Protein AF-A0A2A2LZ60-F1 (afdb_monomer_lite)

Foldseek 3Di:
DDAPPQDQDPPDDPDDDPVSVVVSVVVVCPPPPDDPPDDQQADDPDDDDDPDDDDDQADEAEPAFQPADDDPADQVAEQAAEDELSPDDALLVQQPFEEEEEDPDPSSVVSLQRVVVSVHQYEYEDCCQDDPPDDPSYHYDNFAFDHAHHAGTATPVRDDDGNGRYYYYPPGGAGDDNRYDVVQWNQDDRRLDIPPFQVQFAHLVSRQHYTYARHDPDPPHPVRRVVSVVVNCCRNVVVDDDDPSVVSNVRVVVVVVVPDDLQPFVLCVVQPPCLVVDDLVVNLLSGFHDPDPPDDDSDFDDPPAQADDDPDPVCPVPDGVVRDDRVQSGVFRSVCSVQVFPTWDADPFLVRLLVVVCVVFAAAPAEEEEEDDAFLVSLVCCLVPSVVRNYHYHYFYCVVCQVCRLVVLLVPDDQRHAEYEYECQHPPLRRGHLLVSNVVSVQVVLNRHQEYEYAAADGIWGFDDDQPVDPDDPDDDDDVDGRYTYRYHHQFPDQDADDDDDPPDPQWPDKAFLCDPPHSCVVSCVSRDPGGTQKIKTFRQALVSLVCQQVQFDQEHDDDGADELGKYKYQCCVPRPHDVVVVSVNPYDHGRRMMMIHDHRDDSVVVNVRRD

Structure (mmCIF, N/CA/C/O backbone):
data_AF-A0A2A2LZ60-F1
#
_entry.id   AF-A0A2A2LZ60-F1
#
loop_
_atom_site.group_PDB
_atom_site.id
_atom_site.type_symbol
_atom_site.label_atom_id
_atom_site.label_alt_id
_atom_site.label_comp_id
_atom_site.label_asym_id
_atom_site.label_entity_id
_atom_site.label_seq_id
_atom_site.pdbx_PDB_ins_code
_atom_site.Cartn_x
_atom_site.Cartn_y
_atom_site.Cartn_z
_atom_site.occupancy
_atom_site.B_iso_or_equiv
_atom_site.auth_seq_id
_atom_site.auth_comp_id
_atom_site.auth_asym_id
_atom_site.auth_atom_id
_atom_site.pdbx_PDB_model_num
ATOM 1 N N . MET A 1 1 ? -31.645 -19.317 20.582 1.00 74.25 1 MET A N 1
ATOM 2 C CA . MET A 1 1 ? -30.526 -19.902 21.351 1.00 74.25 1 MET A CA 1
ATOM 3 C C . MET A 1 1 ? -30.961 -21.248 21.930 1.00 74.25 1 MET A C 1
ATOM 5 O O . MET A 1 1 ? -31.246 -21.307 23.108 1.00 74.25 1 MET A O 1
ATOM 9 N N . MET A 1 2 ? -31.080 -22.318 21.141 1.00 81.50 2 MET A N 1
ATOM 10 C CA . MET A 1 2 ? -31.504 -23.638 21.653 1.00 81.50 2 MET A CA 1
ATOM 11 C C . MET A 1 2 ? -30.670 -24.750 21.013 1.00 81.50 2 MET A C 1
ATOM 13 O O . MET A 1 2 ? -30.145 -24.542 19.918 1.00 81.50 2 MET A O 1
ATOM 17 N N . PHE A 1 3 ? -30.536 -25.886 21.696 1.00 82.81 3 PHE A N 1
ATOM 18 C CA . PHE A 1 3 ? -29.936 -27.102 21.142 1.00 82.81 3 PHE A CA 1
ATOM 19 C C . PHE A 1 3 ? -30.920 -27.806 20.204 1.00 82.81 3 PHE A C 1
ATOM 21 O O . PHE A 1 3 ? -32.120 -27.833 20.483 1.00 82.81 3 PHE A O 1
ATOM 28 N N . GLU A 1 4 ? -30.418 -28.395 19.114 1.00 82.38 4 GLU A N 1
ATOM 29 C CA . GLU A 1 4 ? -31.244 -28.982 18.041 1.00 82.38 4 GLU A CA 1
ATOM 30 C C . GLU A 1 4 ? -32.260 -30.009 18.574 1.00 82.38 4 GLU A C 1
ATOM 32 O O . GLU A 1 4 ? -33.426 -30.004 18.189 1.00 82.38 4 GLU A O 1
ATOM 37 N N . ASN A 1 5 ? -31.829 -30.840 19.525 1.00 86.00 5 ASN A N 1
ATOM 38 C CA . ASN A 1 5 ? -32.631 -31.927 20.094 1.00 86.00 5 ASN A CA 1
ATOM 39 C C . ASN A 1 5 ? -33.280 -31.581 21.444 1.00 86.00 5 ASN A C 1
ATOM 41 O O . ASN A 1 5 ? -33.790 -32.466 22.130 1.00 86.00 5 ASN A O 1
ATOM 45 N N . PHE A 1 6 ? -33.230 -30.315 21.858 1.00 88.81 6 PHE A N 1
ATOM 46 C CA . PHE A 1 6 ? -33.794 -29.863 23.126 1.00 88.81 6 PHE A CA 1
ATOM 47 C C . PHE A 1 6 ? -34.340 -28.438 22.955 1.00 88.81 6 PHE A C 1
ATOM 49 O O . PHE A 1 6 ? -33.701 -27.486 23.394 1.00 88.81 6 PHE A O 1
ATOM 56 N N . PRO A 1 7 ? -35.465 -28.238 22.248 1.00 88.38 7 PRO A N 1
ATOM 57 C CA . PRO A 1 7 ? -36.020 -26.905 22.027 1.00 88.38 7 PRO A CA 1
ATOM 58 C C . PRO A 1 7 ? -36.581 -26.300 23.322 1.00 88.38 7 PRO A C 1
ATOM 60 O O . PRO A 1 7 ? -36.824 -27.003 24.307 1.00 88.38 7 PRO A O 1
ATOM 63 N N . TYR A 1 8 ? -36.801 -24.984 23.326 1.00 86.88 8 TYR A N 1
ATOM 64 C CA . TYR A 1 8 ? -37.594 -24.366 24.389 1.00 86.88 8 TYR A CA 1
ATOM 65 C C . TYR A 1 8 ? -39.055 -24.834 24.322 1.00 86.88 8 TYR A C 1
ATOM 67 O O . TYR A 1 8 ? -39.530 -25.178 23.240 1.00 86.88 8 TYR A O 1
ATOM 75 N N . PRO A 1 9 ? -39.778 -24.820 25.453 1.00 83.62 9 PRO A N 1
ATOM 76 C CA . PRO A 1 9 ? -41.228 -24.985 25.458 1.00 83.62 9 PRO A CA 1
ATOM 77 C C . PRO A 1 9 ? -41.942 -23.939 24.580 1.00 83.62 9 PRO A C 1
ATOM 79 O O . PRO A 1 9 ? -41.562 -22.768 24.586 1.00 83.62 9 PRO A O 1
ATOM 82 N N . ASP A 1 10 ? -42.993 -24.356 23.866 1.00 83.94 10 ASP A N 1
ATOM 83 C CA . ASP A 1 10 ? -43.745 -23.509 22.919 1.00 83.94 10 ASP A CA 1
ATOM 84 C C . ASP A 1 10 ? -44.514 -22.351 23.586 1.00 83.94 10 ASP A C 1
ATOM 86 O O . ASP A 1 10 ? -44.936 -21.412 22.914 1.00 83.94 10 ASP A O 1
ATOM 90 N N . ASP A 1 11 ? -44.719 -22.403 24.904 1.00 84.69 11 ASP A N 1
ATOM 91 C CA . ASP A 1 11 ? -45.419 -21.379 25.690 1.00 84.69 11 ASP A CA 1
ATOM 92 C C . ASP A 1 11 ? -44.526 -20.189 26.078 1.00 84.69 11 ASP A C 1
ATOM 94 O O . ASP A 1 11 ? -44.989 -19.242 26.720 1.00 84.69 11 ASP A O 1
ATOM 98 N N . LYS A 1 12 ? -43.245 -20.217 25.696 1.00 78.62 12 LYS A N 1
ATOM 99 C CA . LYS A 1 12 ? -42.281 -19.166 26.017 1.00 78.62 12 LYS A CA 1
ATOM 100 C C . LYS A 1 12 ? -42.267 -18.035 24.979 1.00 78.62 12 LYS A C 1
ATOM 102 O O . LYS A 1 12 ? -42.443 -18.279 23.786 1.00 78.62 12 LYS A O 1
ATOM 107 N N . PRO A 1 13 ? -42.038 -16.779 25.407 1.00 77.62 13 PRO A N 1
ATOM 108 C CA . PRO A 1 13 ? -41.948 -15.645 24.492 1.00 77.62 13 PRO A CA 1
ATOM 109 C C . PRO A 1 13 ? -40.708 -15.737 23.591 1.00 77.62 13 PRO A C 1
ATOM 111 O O . PRO A 1 13 ? -39.701 -16.348 23.945 1.00 77.62 13 PRO A O 1
ATOM 114 N N . SER A 1 14 ? -40.742 -15.047 22.446 1.00 69.19 14 SER A N 1
ATOM 115 C CA . SER A 1 14 ? -39.603 -14.980 21.512 1.00 69.19 14 SER A CA 1
ATOM 116 C C . SER A 1 14 ? -38.334 -14.372 22.127 1.00 69.19 14 SER A C 1
ATOM 118 O O . SER A 1 14 ? -37.236 -14.640 21.640 1.00 69.19 14 SER A O 1
ATOM 120 N N . PHE A 1 15 ? -38.474 -13.554 23.175 1.00 70.94 15 PHE A N 1
ATOM 121 C CA . PHE A 1 15 ? -37.371 -12.990 23.949 1.00 70.94 15 PHE A CA 1
ATOM 122 C C . PHE A 1 15 ? -37.432 -13.537 25.375 1.00 70.94 15 PHE A C 1
ATOM 124 O O . PHE A 1 15 ? -38.367 -13.238 26.115 1.00 70.94 15 PHE A O 1
ATOM 131 N N . LEU A 1 16 ? -36.459 -14.372 25.730 1.00 76.50 16 LEU A N 1
ATOM 132 C CA . LEU A 1 16 ? -36.402 -15.054 27.020 1.00 76.50 16 LEU A CA 1
ATOM 133 C C . LEU A 1 16 ? -35.659 -14.202 28.041 1.00 76.50 16 LEU A C 1
ATOM 135 O O . LEU A 1 16 ? -34.641 -13.588 27.713 1.00 76.50 16 LEU A O 1
ATOM 139 N N . ASP A 1 17 ? -36.120 -14.221 29.287 1.00 74.38 17 ASP A N 1
ATOM 140 C CA . ASP A 1 17 ? -35.333 -13.676 30.385 1.00 74.38 17 ASP A CA 1
ATOM 141 C C . ASP A 1 17 ? -34.188 -14.630 30.789 1.00 74.38 17 ASP A C 1
ATOM 143 O O . ASP A 1 17 ? -34.110 -15.795 30.382 1.00 74.38 17 ASP A O 1
ATOM 147 N N . SER A 1 18 ? -33.246 -14.124 31.586 1.00 75.25 18 SER A N 1
ATOM 148 C CA . SER A 1 18 ? -32.078 -14.895 32.028 1.00 75.25 18 SER A CA 1
ATOM 149 C C . SER A 1 18 ? -32.441 -16.092 32.915 1.00 75.25 18 SER A C 1
ATOM 151 O O . SER A 1 18 ? -31.691 -17.072 32.950 1.00 75.25 18 SER A O 1
ATOM 153 N N . GLN A 1 19 ? -33.583 -16.043 33.607 1.00 79.44 19 GLN A N 1
ATOM 154 C CA . GLN A 1 19 ? -34.060 -17.111 34.478 1.00 79.44 19 GLN A CA 1
ATOM 155 C C . GLN A 1 19 ? -34.605 -18.281 33.649 1.00 79.44 19 GLN A C 1
ATOM 157 O O . GLN A 1 19 ? -34.254 -19.431 33.910 1.00 79.44 19 GLN A O 1
ATOM 162 N N . ASP A 1 20 ? -35.356 -17.989 32.591 1.00 84.94 20 ASP A N 1
ATOM 163 C CA . ASP A 1 20 ? -35.844 -18.968 31.623 1.00 84.94 20 ASP A CA 1
ATOM 164 C C . ASP A 1 20 ? -34.695 -19.694 30.916 1.00 84.94 20 ASP A C 1
ATOM 166 O O . ASP A 1 20 ? -34.723 -20.920 30.759 1.00 84.94 20 ASP A O 1
ATOM 170 N N . VAL A 1 21 ? -33.643 -18.961 30.534 1.00 85.94 21 VAL A N 1
ATOM 171 C CA . VAL A 1 21 ? -32.428 -19.559 29.960 1.00 85.94 21 VAL A CA 1
ATOM 172 C C . VAL A 1 21 ? -31.723 -20.458 30.981 1.00 85.94 21 VAL A C 1
ATOM 174 O O . VAL A 1 21 ? -31.316 -21.570 30.638 1.00 85.94 21 VAL A O 1
ATOM 177 N N . LEU A 1 22 ? -31.601 -20.021 32.239 1.00 85.62 22 LEU A N 1
ATOM 178 C CA . LEU A 1 22 ? -30.981 -20.812 33.304 1.00 85.62 22 LEU A CA 1
ATOM 179 C C . LEU A 1 22 ? -31.749 -22.110 33.577 1.00 85.62 22 LEU A C 1
ATOM 181 O O . LEU A 1 22 ? -31.139 -23.171 33.706 1.00 85.62 22 LEU A O 1
ATOM 185 N N . ASP A 1 23 ? -33.073 -22.046 33.667 1.00 88.31 23 ASP A N 1
ATOM 186 C CA . ASP A 1 23 ? -33.895 -23.217 33.966 1.00 88.31 23 ASP A CA 1
ATOM 187 C C . ASP A 1 23 ? -33.922 -24.206 32.797 1.00 88.31 23 ASP A C 1
ATOM 189 O O . ASP A 1 23 ? -33.887 -25.418 33.014 1.00 88.31 23 ASP A O 1
ATOM 193 N N . TYR A 1 24 ? -33.871 -23.710 31.560 1.00 90.81 24 TYR A N 1
ATOM 194 C CA . TYR A 1 24 ? -33.622 -24.536 30.381 1.00 90.81 24 TYR A CA 1
ATOM 195 C C . TYR A 1 24 ? -32.274 -25.268 30.454 1.00 90.81 24 TYR A C 1
ATOM 197 O O . TYR A 1 24 ? -32.230 -26.483 30.261 1.00 90.81 24 TYR A O 1
ATOM 205 N N . LEU A 1 25 ? -31.187 -24.567 30.798 1.00 88.94 25 LEU A N 1
ATOM 206 C CA . LEU A 1 25 ? -29.857 -25.176 30.921 1.00 88.94 25 LEU A CA 1
ATOM 207 C C . LEU A 1 25 ? -29.785 -26.196 32.063 1.00 88.94 25 LEU A C 1
ATOM 209 O O . LEU A 1 25 ? -29.143 -27.232 31.908 1.00 88.94 25 LEU A O 1
ATOM 213 N N . LYS A 1 26 ? -30.461 -25.945 33.192 1.00 88.94 26 LYS A N 1
ATOM 214 C CA . LYS A 1 26 ? -30.565 -26.915 34.296 1.00 88.94 26 LYS A CA 1
ATOM 215 C C . LYS A 1 26 ? -31.277 -28.192 33.864 1.00 88.94 26 LYS A C 1
ATOM 217 O O . LYS A 1 26 ? -30.796 -29.271 34.187 1.00 88.94 26 LYS A O 1
ATOM 222 N N . LYS A 1 27 ? -32.387 -28.071 33.127 1.00 90.81 27 LYS A N 1
ATOM 223 C CA . LYS A 1 27 ? -33.110 -29.228 32.577 1.00 90.81 27 LYS A CA 1
ATOM 224 C C . LYS A 1 27 ? -32.258 -29.988 31.564 1.00 90.81 27 LYS A C 1
ATOM 226 O O . LYS A 1 27 ? -32.192 -31.206 31.623 1.00 90.81 27 LYS A O 1
ATOM 231 N N . TYR A 1 28 ? -31.564 -29.278 30.674 1.00 88.62 28 TYR A N 1
ATOM 232 C CA . TYR A 1 28 ? -30.641 -29.896 29.719 1.00 88.62 28 TYR A CA 1
ATOM 233 C C . TYR A 1 28 ? -29.493 -30.648 30.419 1.00 88.62 28 TYR A C 1
ATOM 235 O O . TYR A 1 28 ? -29.063 -31.704 29.966 1.00 88.62 28 TYR A O 1
ATOM 243 N N . ALA A 1 29 ? -29.003 -30.110 31.536 1.00 89.44 29 ALA A N 1
ATOM 244 C CA . ALA A 1 29 ? -27.936 -30.698 32.338 1.00 89.44 29 ALA A CA 1
ATOM 245 C C . ALA A 1 29 ? -28.380 -31.876 33.226 1.00 89.44 29 ALA A C 1
ATOM 247 O O . ALA A 1 29 ? -27.529 -32.541 33.822 1.00 89.44 29 ALA A O 1
ATOM 248 N N . GLU A 1 30 ? -29.683 -32.131 33.355 1.00 90.56 30 GLU A N 1
ATOM 249 C CA . GLU A 1 30 ? -30.213 -33.141 34.264 1.00 90.56 30 GLU A CA 1
ATOM 250 C C . GLU A 1 30 ? -29.745 -34.551 33.868 1.00 90.56 30 GLU A C 1
ATOM 252 O O . GLU A 1 30 ? -29.852 -34.974 32.719 1.00 90.56 30 GLU A O 1
ATOM 257 N N . GLY A 1 31 ? -29.175 -35.286 34.827 1.00 86.12 31 GLY A N 1
ATOM 258 C CA . GLY A 1 31 ? -28.623 -36.626 34.595 1.00 86.12 31 GLY A CA 1
ATOM 259 C C . GLY A 1 31 ? -27.245 -36.659 33.921 1.00 86.12 31 GLY A C 1
ATOM 260 O O . GLY A 1 31 ? -26.648 -37.734 33.836 1.00 86.12 31 GLY A O 1
ATOM 261 N N . LEU A 1 32 ? -26.694 -35.515 33.498 1.00 87.25 32 LEU A N 1
ATOM 262 C CA . LEU A 1 32 ? -25.314 -35.442 33.020 1.00 87.25 32 LEU A CA 1
ATOM 263 C C . LEU A 1 32 ? -24.330 -35.456 34.206 1.00 87.25 32 LEU A C 1
ATOM 265 O O . LEU A 1 32 ? -24.613 -34.868 35.253 1.00 87.25 32 LEU A O 1
ATOM 269 N N . PRO A 1 33 ? -23.147 -36.085 34.070 1.00 88.50 33 PRO A N 1
ATOM 270 C CA . PRO A 1 33 ? -22.160 -36.203 35.146 1.00 88.50 33 PRO A CA 1
ATOM 271 C C . PRO A 1 33 ? -21.377 -34.892 35.367 1.00 88.50 33 PRO A C 1
ATOM 273 O O . PRO A 1 33 ? -20.153 -34.847 35.243 1.00 88.50 33 PRO A O 1
ATOM 276 N N . ILE A 1 34 ? -22.077 -33.801 35.684 1.00 85.50 34 ILE A N 1
ATOM 277 C CA . ILE A 1 34 ? -21.496 -32.470 35.883 1.00 85.50 34 ILE A CA 1
ATOM 278 C C . ILE A 1 34 ? -21.095 -32.287 37.348 1.00 85.50 34 ILE A C 1
ATOM 280 O O . ILE A 1 34 ? -21.900 -32.447 38.265 1.00 85.50 34 ILE A O 1
ATOM 284 N N . LYS A 1 35 ? -19.837 -31.898 37.578 1.00 83.56 35 LYS A N 1
ATOM 285 C CA . LYS A 1 35 ? -19.331 -31.530 38.905 1.00 83.56 35 LYS A CA 1
ATOM 286 C C . LYS A 1 35 ? -19.389 -30.014 39.094 1.00 83.56 35 LYS A C 1
ATOM 288 O O . LYS A 1 35 ? -18.540 -29.288 38.586 1.00 83.56 35 LYS A O 1
ATOM 293 N N . TYR A 1 36 ? -20.370 -29.536 39.854 1.00 83.88 36 TYR A N 1
ATOM 294 C CA . TYR A 1 36 ? -20.474 -28.125 40.248 1.00 83.88 36 TYR A CA 1
ATOM 295 C C . TYR A 1 36 ? -19.497 -27.774 41.381 1.00 83.88 36 TYR A C 1
ATOM 297 O O . TYR A 1 36 ? -19.031 -28.659 42.095 1.00 83.88 36 TYR A O 1
ATOM 305 N N . ASN A 1 37 ? -19.209 -26.482 41.578 1.00 85.06 37 ASN A N 1
ATOM 306 C CA . ASN A 1 37 ? -18.348 -25.963 42.658 1.00 85.06 37 ASN A CA 1
ATOM 307 C C . ASN A 1 37 ? -16.904 -26.509 42.662 1.00 85.06 37 ASN A C 1
ATOM 309 O O . ASN A 1 37 ? -16.284 -26.625 43.717 1.00 85.06 37 ASN A O 1
ATOM 313 N N . HIS A 1 38 ? -16.364 -26.846 41.489 1.00 82.88 38 HIS A N 1
ATOM 314 C CA . HIS A 1 38 ? -14.971 -27.262 41.320 1.00 82.88 38 HIS A CA 1
ATOM 315 C C . HIS A 1 38 ? -14.224 -26.233 40.468 1.00 82.88 38 HIS A C 1
ATOM 317 O O . HIS A 1 38 ? -14.562 -26.021 39.305 1.00 82.88 38 HIS A O 1
ATOM 323 N N . THR A 1 39 ? -13.196 -25.603 41.037 1.00 82.88 39 THR A N 1
ATOM 324 C CA . THR A 1 39 ? -12.365 -24.623 40.324 1.00 82.88 39 THR A CA 1
ATOM 325 C C . THR A 1 39 ? -11.154 -25.308 39.706 1.00 82.88 39 THR A C 1
ATOM 327 O O . THR A 1 39 ? -10.306 -25.845 40.420 1.00 82.88 39 THR A O 1
ATOM 330 N N . VAL A 1 40 ? -11.037 -25.243 38.379 1.00 83.56 40 VAL A N 1
ATOM 331 C CA . VAL A 1 40 ? -9.823 -25.661 37.670 1.00 83.56 40 VAL A CA 1
ATOM 332 C C . VAL A 1 40 ? -8.738 -24.613 37.912 1.00 83.56 40 VAL A C 1
ATOM 334 O O . VAL A 1 40 ? -8.882 -23.462 37.508 1.00 83.56 40 VAL A O 1
ATOM 337 N N . LYS A 1 41 ? -7.664 -25.001 38.608 1.00 82.69 41 LYS A N 1
ATOM 338 C CA . LYS A 1 41 ? -6.524 -24.110 38.889 1.00 82.69 41 LYS A CA 1
ATOM 339 C C . LYS A 1 41 ? -5.503 -24.094 37.759 1.00 82.69 41 LYS A C 1
ATOM 341 O O . LYS A 1 41 ? -4.942 -23.047 37.465 1.00 82.69 41 LYS A O 1
ATOM 346 N N . GLN A 1 42 ? -5.249 -25.256 37.166 1.00 80.31 42 GLN A N 1
ATOM 347 C CA . GLN A 1 42 ? -4.230 -25.427 36.143 1.00 80.31 42 GLN A CA 1
ATOM 348 C C . GLN A 1 42 ? -4.569 -26.636 35.270 1.00 80.31 42 GLN A C 1
ATOM 350 O O . GLN A 1 42 ? -5.039 -27.653 35.780 1.00 80.31 42 GLN A O 1
ATOM 355 N N . VAL A 1 43 ? -4.299 -26.523 33.975 1.00 79.69 43 VAL A N 1
ATOM 356 C CA . VAL A 1 43 ? -4.284 -27.629 33.016 1.00 79.69 43 VAL A CA 1
ATOM 357 C C . VAL A 1 43 ? -2.853 -27.756 32.498 1.00 79.69 43 VAL A C 1
ATOM 359 O O . VAL A 1 43 ? -2.271 -26.783 32.020 1.00 79.69 43 VAL A O 1
ATOM 362 N N . ILE A 1 44 ? -2.273 -28.945 32.646 1.00 73.88 44 ILE A N 1
ATOM 363 C CA . ILE A 1 44 ? -0.898 -29.274 32.252 1.00 73.88 44 ILE A CA 1
ATOM 364 C C . ILE A 1 44 ? -0.914 -30.468 31.300 1.00 73.88 44 ILE A C 1
ATOM 366 O O . ILE A 1 44 ? -1.835 -31.279 31.353 1.00 73.88 44 ILE A O 1
ATOM 370 N N . VAL A 1 45 ? 0.100 -30.563 30.438 1.00 67.88 45 VAL A N 1
ATOM 371 C CA . VAL A 1 45 ? 0.246 -31.651 29.451 1.00 67.88 45 VAL A CA 1
ATOM 372 C C . VAL A 1 45 ? 1.325 -32.670 29.874 1.00 67.88 45 VAL A C 1
ATOM 374 O O . VAL A 1 45 ? 1.695 -33.528 29.093 1.00 67.88 45 VAL A O 1
ATOM 377 N N . ASP A 1 46 ? 1.784 -32.625 31.131 1.00 62.78 46 ASP A N 1
ATOM 378 C CA . ASP A 1 46 ? 2.762 -33.565 31.704 1.00 62.78 46 ASP A CA 1
ATOM 379 C C . ASP A 1 46 ? 2.424 -33.928 33.162 1.00 62.78 46 ASP A C 1
ATOM 381 O O . ASP A 1 46 ? 1.831 -33.136 33.900 1.00 62.78 46 ASP A O 1
ATOM 385 N N . GLU A 1 47 ? 2.811 -35.133 33.588 1.00 54.16 47 GLU A N 1
ATOM 386 C CA . GLU A 1 47 ? 2.531 -35.687 34.918 1.00 54.16 47 GLU A CA 1
ATOM 387 C C . GLU A 1 47 ? 3.514 -35.188 35.986 1.00 54.16 47 GLU A C 1
ATOM 389 O O . GLU A 1 47 ? 4.521 -35.842 36.227 1.00 54.16 47 GLU A O 1
ATOM 394 N N . LEU A 1 48 ? 3.219 -34.106 36.720 1.00 50.38 48 LEU A N 1
ATOM 395 C CA . LEU A 1 48 ? 3.853 -33.891 38.033 1.00 50.38 48 LEU A CA 1
ATOM 396 C C . LEU A 1 48 ? 2.950 -33.173 39.059 1.00 50.38 48 LEU A C 1
ATOM 398 O O . LEU A 1 48 ? 2.506 -32.045 38.863 1.00 50.38 48 LEU A O 1
ATOM 402 N N . GLY A 1 49 ? 2.780 -33.825 40.219 1.00 51.16 49 GLY A N 1
ATOM 403 C CA . GLY A 1 49 ? 2.940 -33.210 41.547 1.00 51.16 49 GLY A CA 1
ATOM 404 C C . GLY A 1 49 ? 1.857 -32.296 42.135 1.00 51.16 49 GLY A C 1
ATOM 405 O O . GLY A 1 49 ? 2.205 -31.466 42.972 1.00 51.16 49 GLY A O 1
ATOM 406 N N . ILE A 1 50 ? 0.576 -32.412 41.768 1.00 56.25 50 ILE A N 1
ATOM 407 C CA . ILE A 1 50 ? -0.503 -31.575 42.341 1.00 56.25 50 ILE A CA 1
ATOM 408 C C . ILE A 1 50 ? -1.456 -32.419 43.209 1.00 56.25 50 ILE A C 1
ATOM 410 O O . ILE A 1 50 ? -1.754 -33.562 42.885 1.00 56.25 50 ILE A O 1
ATOM 414 N N . VAL A 1 51 ? -1.942 -31.833 44.314 1.00 57.03 51 VAL A N 1
ATOM 415 C CA . VAL A 1 51 ? -2.675 -32.466 45.443 1.00 57.03 51 VAL A CA 1
ATOM 416 C C . VAL A 1 51 ? -3.884 -33.332 45.031 1.00 57.03 51 VAL A C 1
ATOM 418 O O . VAL A 1 51 ? -4.251 -34.251 45.758 1.00 57.03 51 VAL A O 1
ATOM 421 N N . SER A 1 52 ? -4.476 -33.087 43.859 1.00 63.22 52 SER A N 1
ATOM 422 C CA . SER A 1 52 ? -5.442 -33.988 43.219 1.00 63.22 52 SER A CA 1
ATOM 423 C C . SER A 1 52 ? -5.452 -33.746 41.706 1.00 63.22 52 SER A C 1
ATOM 425 O O . SER A 1 52 ? -6.012 -32.747 41.248 1.00 63.22 52 SER A O 1
ATOM 427 N N . SER A 1 53 ? -4.824 -34.625 40.928 1.00 68.06 53 SER A N 1
ATOM 428 C CA . SER A 1 53 ? -4.888 -34.612 39.463 1.00 68.06 53 SER A CA 1
ATOM 429 C C . SER A 1 53 ? -5.977 -35.564 38.961 1.00 68.06 53 SER A C 1
ATOM 431 O O . SER A 1 53 ? -6.224 -36.620 39.541 1.00 68.06 53 SER A O 1
ATOM 433 N N . PHE A 1 54 ? -6.643 -35.179 37.874 1.00 75.69 54 PHE A N 1
ATOM 434 C CA . PHE A 1 54 ? -7.526 -36.055 37.109 1.00 75.69 54 PHE A CA 1
ATOM 435 C C . PHE A 1 54 ? -6.975 -36.121 35.689 1.00 75.69 54 PHE A C 1
ATOM 437 O O . PHE A 1 54 ? -6.718 -35.077 35.088 1.00 75.69 54 PHE A O 1
ATOM 444 N N . LEU A 1 55 ? -6.773 -37.333 35.181 1.00 78.50 55 LEU A N 1
ATOM 445 C CA . LEU A 1 55 ? -6.327 -37.561 33.812 1.00 78.50 55 LEU A CA 1
ATOM 446 C C . LEU A 1 55 ? -7.551 -37.706 32.908 1.00 78.50 55 LEU A C 1
ATOM 448 O O . LEU A 1 55 ? -8.494 -38.421 33.248 1.00 78.50 55 LEU A O 1
ATOM 452 N N . TYR A 1 56 ? -7.523 -37.010 31.777 1.00 85.88 56 TYR A N 1
ATOM 453 C CA . TYR A 1 56 ? -8.562 -37.058 30.756 1.00 85.88 56 TYR A CA 1
ATOM 454 C C . TYR A 1 56 ? -7.907 -37.227 29.389 1.00 85.88 56 TYR A C 1
ATOM 456 O O . TYR A 1 56 ? -6.937 -36.534 29.088 1.00 85.88 56 TYR A O 1
ATOM 464 N N . ASP A 1 57 ? -8.469 -38.097 28.551 1.00 87.62 57 ASP A N 1
ATOM 465 C CA . ASP A 1 57 ? -8.001 -38.287 27.172 1.00 87.62 57 ASP A CA 1
ATOM 466 C C . ASP A 1 57 ? -8.318 -37.072 26.284 1.00 87.62 57 ASP A C 1
ATOM 468 O O . ASP A 1 57 ? -7.613 -36.781 25.318 1.00 87.62 57 ASP A O 1
ATOM 472 N N . ILE A 1 58 ? -9.408 -36.367 26.608 1.00 91.56 58 ILE A N 1
ATOM 473 C CA . ILE A 1 58 ? -9.915 -35.218 25.858 1.00 91.56 58 ILE A CA 1
ATOM 474 C C . ILE A 1 58 ? -10.324 -34.117 26.836 1.00 91.56 58 ILE A C 1
ATOM 476 O O . ILE A 1 58 ? -11.099 -34.349 27.765 1.00 91.56 58 ILE A O 1
ATOM 480 N N . VAL A 1 59 ? -9.851 -32.900 26.584 1.00 91.88 59 VAL A N 1
ATOM 481 C CA . VAL A 1 59 ? -10.171 -31.692 27.342 1.00 91.88 59 VAL A CA 1
ATOM 482 C C . VAL A 1 59 ? -10.868 -30.688 26.427 1.00 91.88 59 VAL A C 1
ATOM 484 O O . VAL A 1 59 ? -10.341 -30.291 25.388 1.00 91.88 59 VAL A O 1
ATOM 487 N N . PHE A 1 60 ? -12.052 -30.247 26.850 1.00 93.12 60 PHE A N 1
ATOM 488 C CA . PHE A 1 60 ? -12.784 -29.143 26.236 1.00 93.12 60 PHE A CA 1
ATOM 489 C C . PHE A 1 60 ? -12.703 -27.906 27.133 1.00 93.12 60 PHE A C 1
ATOM 491 O O . PHE A 1 60 ? -13.108 -27.936 28.296 1.00 93.12 60 PHE A O 1
ATOM 498 N N . VAL A 1 61 ? -12.192 -26.809 26.587 1.00 91.81 61 VAL A N 1
ATOM 499 C CA . VAL A 1 61 ? -12.082 -25.507 27.240 1.00 91.81 61 VAL A CA 1
ATOM 500 C C . VAL A 1 61 ? -13.294 -24.667 26.836 1.00 91.81 61 VAL A C 1
ATOM 502 O O . VAL A 1 61 ? -13.378 -24.181 25.710 1.00 91.81 61 VAL A O 1
ATOM 505 N N . CYS A 1 62 ? -14.256 -24.526 27.752 1.00 88.31 62 CYS A N 1
ATOM 506 C CA . CYS A 1 62 ? -15.585 -23.960 27.469 1.00 88.31 62 CYS A CA 1
ATOM 507 C C . CYS A 1 62 ? -15.889 -22.659 28.235 1.00 88.31 62 CYS A C 1
ATOM 509 O O . CYS A 1 62 ? -17.053 -22.310 28.415 1.00 88.31 62 CYS A O 1
ATOM 511 N N . ASN A 1 63 ? -14.878 -21.944 28.737 1.00 79.75 63 ASN A N 1
ATOM 512 C CA . ASN A 1 63 ? -15.089 -20.679 29.458 1.00 79.75 63 ASN A CA 1
ATOM 513 C C . ASN A 1 63 ? -15.480 -19.511 28.531 1.00 79.75 63 ASN A C 1
ATOM 515 O O . ASN A 1 63 ? -15.934 -18.478 29.025 1.00 79.75 63 ASN A O 1
ATOM 519 N N . GLY A 1 64 ? -15.333 -19.672 27.209 1.00 75.94 64 GLY A N 1
ATOM 520 C CA . GLY A 1 64 ? -15.641 -18.632 26.227 1.00 75.94 64 GLY A CA 1
ATOM 521 C C . GLY A 1 64 ? -14.870 -17.334 26.496 1.00 75.94 64 GLY A C 1
ATOM 522 O O . GLY A 1 64 ? -13.756 -17.361 27.017 1.00 75.94 64 GLY A O 1
ATOM 523 N N . HIS A 1 65 ? -15.471 -16.191 26.149 1.00 75.88 65 HIS A N 1
ATOM 524 C CA . HIS A 1 65 ? -14.877 -14.862 26.359 1.00 75.88 65 HIS A CA 1
ATOM 525 C C . HIS A 1 65 ? -15.658 -13.960 27.327 1.00 75.88 65 HIS A C 1
ATOM 527 O O . HIS A 1 65 ? -15.200 -12.869 27.622 1.00 75.88 65 HIS A O 1
ATOM 533 N N . TYR A 1 66 ? -16.809 -14.389 27.856 1.00 75.31 66 TYR A N 1
ATOM 534 C CA . TYR A 1 66 ? -17.718 -13.541 28.651 1.00 75.31 66 TYR A CA 1
ATOM 535 C C . TYR A 1 66 ? -17.434 -13.535 30.167 1.00 75.31 66 TYR A C 1
ATOM 537 O O . TYR A 1 66 ? -18.334 -13.280 30.973 1.00 75.31 66 TYR A O 1
ATOM 545 N N . PHE A 1 67 ? -16.206 -13.870 30.575 1.00 76.62 67 PHE A N 1
ATOM 546 C CA . PHE A 1 67 ? -15.865 -14.069 31.988 1.00 76.62 67 PHE A CA 1
ATOM 547 C C . PHE A 1 67 ? -15.115 -12.897 32.624 1.00 76.62 67 PHE A C 1
ATOM 549 O O . PHE A 1 67 ? -15.437 -12.549 33.750 1.00 76.62 67 PHE A O 1
ATOM 556 N N . ASP A 1 68 ? -14.139 -12.292 31.939 1.00 85.50 68 ASP A N 1
ATOM 557 C CA . ASP A 1 68 ? -13.305 -11.217 32.497 1.00 85.50 68 ASP A CA 1
ATOM 558 C C . ASP A 1 68 ? -13.820 -9.851 32.009 1.00 85.50 68 ASP A C 1
ATOM 560 O O . ASP A 1 68 ? -13.668 -9.543 30.826 1.00 85.50 68 ASP A O 1
ATOM 564 N N . PRO A 1 69 ? -14.483 -9.038 32.854 1.00 90.00 69 PRO A N 1
ATOM 565 C CA . PRO A 1 69 ? -15.009 -7.737 32.452 1.00 90.00 69 PRO A CA 1
ATOM 566 C C . PRO A 1 69 ? -13.937 -6.802 31.888 1.00 90.00 69 PRO A C 1
ATOM 568 O O . PRO A 1 69 ? -12.903 -6.583 32.518 1.00 90.00 69 PRO A O 1
ATOM 571 N N . TYR A 1 70 ? -14.204 -6.178 30.740 1.00 89.12 70 TYR A N 1
ATOM 572 C CA . TYR A 1 70 ? -13.345 -5.111 30.235 1.00 89.12 70 TYR A CA 1
ATOM 573 C C . TYR A 1 70 ? -13.834 -3.768 30.773 1.00 89.12 70 TYR A C 1
ATOM 575 O O . TYR A 1 70 ? -14.888 -3.297 30.357 1.00 89.12 70 TYR A O 1
ATOM 583 N N . ILE A 1 71 ? -13.083 -3.135 31.677 1.00 90.81 71 ILE A N 1
ATOM 584 C CA . ILE A 1 71 ? -13.424 -1.817 32.232 1.00 90.81 71 ILE A CA 1
ATOM 585 C C . ILE A 1 71 ? -12.370 -0.790 31.782 1.00 90.81 71 ILE A C 1
ATOM 587 O O . ILE A 1 71 ? -11.260 -0.790 32.310 1.00 90.81 71 ILE A O 1
ATOM 591 N N . PRO A 1 72 ? -12.683 0.079 30.799 1.00 86.12 72 PRO A N 1
ATOM 592 C CA . PRO A 1 72 ? -11.702 0.982 30.187 1.00 86.12 72 PRO A CA 1
ATOM 593 C C . PRO A 1 72 ? -11.501 2.315 30.924 1.00 86.12 72 PRO A C 1
ATOM 595 O O . PRO A 1 72 ? -10.713 3.140 30.468 1.00 86.12 72 PRO A O 1
ATOM 598 N N . LEU A 1 73 ? -12.239 2.569 32.007 1.00 90.19 73 LEU A N 1
ATOM 599 C CA . LEU A 1 73 ? -12.259 3.856 32.704 1.00 90.19 73 LEU A CA 1
ATOM 600 C C . LEU A 1 73 ? -11.953 3.664 34.187 1.00 90.19 73 LEU A C 1
ATOM 602 O O . LEU A 1 73 ? -12.489 2.753 34.816 1.00 90.19 73 LEU A O 1
ATOM 606 N N . ASP A 1 74 ? -11.142 4.559 34.747 1.00 91.75 74 ASP A N 1
ATOM 607 C CA . ASP A 1 74 ? -10.979 4.654 36.195 1.00 91.75 74 ASP A CA 1
ATOM 608 C C . ASP A 1 74 ? -12.246 5.258 36.815 1.00 91.75 74 ASP A C 1
ATOM 610 O O . ASP A 1 74 ? -12.669 6.356 36.453 1.00 91.75 74 ASP A O 1
ATOM 614 N N . TYR A 1 75 ? -12.852 4.523 37.743 1.00 93.19 75 TYR A N 1
ATOM 615 C CA . TYR A 1 75 ? -14.048 4.919 38.484 1.00 93.19 75 TYR A CA 1
ATOM 616 C C . TYR A 1 75 ? -13.778 5.093 39.984 1.00 93.19 75 TYR A C 1
ATOM 618 O O . TYR A 1 75 ? -14.722 5.236 40.756 1.00 93.19 75 TYR A O 1
ATOM 626 N N . SER A 1 76 ? -12.511 5.111 40.413 1.00 92.69 76 SER A N 1
ATOM 627 C CA . SER A 1 76 ? -12.101 5.229 41.822 1.00 92.69 76 SER A CA 1
ATOM 628 C C . SER A 1 76 ? -12.693 6.442 42.551 1.00 92.69 76 SER A C 1
ATOM 630 O O . SER A 1 76 ? -12.852 6.422 43.771 1.00 92.69 76 SER A O 1
ATOM 632 N N . ARG A 1 77 ? -13.036 7.499 41.805 1.00 92.69 77 ARG A N 1
ATOM 633 C CA . ARG A 1 77 ? -13.621 8.741 42.326 1.00 92.69 77 ARG A CA 1
ATOM 634 C C . ARG A 1 77 ? -15.143 8.704 42.447 1.00 92.69 77 ARG A C 1
ATOM 636 O O . ARG A 1 77 ? -15.695 9.569 43.122 1.00 92.69 77 ARG A O 1
ATOM 643 N N . PHE A 1 78 ? -15.821 7.757 41.800 1.00 97.12 78 PHE A N 1
ATOM 644 C CA . PHE A 1 78 ? -17.279 7.669 41.816 1.00 97.12 78 PHE A CA 1
ATOM 645 C C . PHE A 1 78 ? -17.779 7.225 43.193 1.00 97.12 78 PHE A C 1
ATOM 647 O O . PHE A 1 78 ? -17.272 6.259 43.760 1.00 97.12 78 PHE A O 1
ATOM 654 N N . LYS A 1 79 ? -18.776 7.928 43.739 1.00 94.94 79 LYS A N 1
ATOM 655 C CA . LYS A 1 79 ? -19.320 7.640 45.079 1.00 94.94 79 LYS A CA 1
ATOM 656 C C . LYS A 1 79 ? -20.497 6.664 45.070 1.00 94.94 79 LYS A C 1
ATOM 658 O O . LYS A 1 79 ? -20.877 6.177 46.132 1.00 94.94 79 LYS A O 1
ATOM 663 N N . GLY A 1 80 ? -21.092 6.430 43.903 1.00 94.81 80 GLY A N 1
ATOM 664 C CA . GLY A 1 80 ? -22.198 5.494 43.727 1.00 94.81 80 GLY A CA 1
ATOM 665 C C . GLY A 1 80 ? -21.737 4.048 43.535 1.00 94.81 80 GLY A C 1
ATOM 666 O O . GLY A 1 80 ? -20.584 3.692 43.784 1.00 94.81 80 GLY A O 1
ATOM 667 N N . VAL A 1 81 ? -22.647 3.199 43.061 1.00 95.94 81 VAL A N 1
ATOM 668 C CA . VAL A 1 81 ? -22.368 1.783 42.792 1.00 95.94 81 VAL A CA 1
ATOM 669 C C . VAL A 1 81 ? -21.830 1.613 41.374 1.00 95.94 81 VAL A C 1
ATOM 671 O O . VAL A 1 81 ? -22.422 2.095 40.412 1.00 95.94 81 VAL A O 1
ATOM 674 N N . THR A 1 82 ? -20.726 0.888 41.215 1.00 94.81 82 THR A N 1
ATOM 675 C CA . THR A 1 82 ? -20.234 0.477 39.896 1.00 94.81 82 THR A CA 1
ATOM 676 C C . THR A 1 82 ? -20.305 -1.030 39.738 1.00 94.81 82 THR A C 1
ATOM 678 O O . THR A 1 82 ? -20.022 -1.785 40.668 1.00 94.81 82 THR A O 1
ATOM 681 N N . LEU A 1 83 ? -20.688 -1.479 38.547 1.00 95.81 83 LEU A N 1
ATOM 682 C CA . LEU A 1 83 ? -20.639 -2.887 38.179 1.00 95.81 83 LEU A CA 1
ATOM 683 C C . LEU A 1 83 ? -20.466 -3.055 36.674 1.00 95.81 83 LEU A C 1
ATOM 685 O O . LEU A 1 83 ? -20.793 -2.167 35.888 1.00 95.81 83 LEU A O 1
ATOM 689 N N . HIS A 1 84 ? -19.992 -4.222 36.258 1.00 95.94 84 HIS A N 1
ATOM 690 C CA . HIS A 1 84 ? -20.073 -4.623 34.863 1.00 95.94 84 HIS A CA 1
ATOM 691 C C . HIS A 1 84 ? -21.408 -5.324 34.588 1.00 95.94 84 HIS A C 1
ATOM 693 O O . HIS A 1 84 ? -22.007 -5.927 35.477 1.00 95.94 84 HIS A O 1
ATOM 699 N N . SER A 1 85 ? -21.843 -5.325 33.330 1.00 93.06 85 SER A N 1
ATOM 700 C CA . SER A 1 85 ? -22.997 -6.105 32.857 1.00 93.06 85 SER A CA 1
ATOM 701 C C . SER A 1 85 ? -22.910 -7.601 33.208 1.00 93.06 85 SER A C 1
ATOM 703 O O . SER A 1 85 ? -23.936 -8.259 33.334 1.00 93.06 85 SER A O 1
ATOM 705 N N . HIS A 1 86 ? -21.700 -8.120 33.453 1.00 90.31 86 HIS A N 1
ATOM 706 C CA . HIS A 1 86 ? -21.450 -9.474 33.965 1.00 90.31 86 HIS A CA 1
ATOM 707 C C . HIS A 1 86 ? -22.092 -9.735 35.337 1.00 90.31 86 HIS A C 1
ATOM 709 O O . HIS A 1 86 ? -22.568 -10.839 35.598 1.00 90.31 86 HIS A O 1
ATOM 715 N N . ASP A 1 87 ? -22.120 -8.729 36.211 1.00 91.50 87 ASP A N 1
ATOM 716 C CA . ASP A 1 87 ? -22.585 -8.843 37.599 1.00 91.50 87 ASP A CA 1
ATOM 717 C C . ASP A 1 87 ? -24.044 -8.419 37.772 1.00 91.50 87 ASP A C 1
ATOM 719 O O . ASP A 1 87 ? -24.639 -8.629 38.829 1.00 91.50 87 ASP A O 1
ATOM 723 N N . TYR A 1 88 ? -24.655 -7.875 36.720 1.00 91.75 88 TYR A N 1
ATOM 724 C CA . TYR A 1 88 ? -26.068 -7.536 36.714 1.00 91.75 88 TYR A CA 1
ATOM 725 C C . TYR A 1 88 ? -26.927 -8.800 36.876 1.00 91.75 88 TYR A C 1
ATOM 727 O O . TYR A 1 88 ? -26.651 -9.848 36.283 1.00 91.75 88 TYR A O 1
ATOM 735 N N . ARG A 1 89 ? -27.970 -8.727 37.709 1.00 87.19 89 ARG A N 1
ATOM 736 C CA . ARG A 1 89 ? -28.860 -9.870 37.984 1.00 87.19 89 ARG A CA 1
ATOM 737 C C . ARG A 1 89 ? -30.326 -9.545 37.756 1.00 87.19 89 ARG A C 1
ATOM 739 O O . ARG A 1 89 ? -31.013 -10.335 37.118 1.00 87.19 89 ARG A O 1
ATOM 746 N N . ARG A 1 90 ? -30.820 -8.436 38.316 1.00 88.81 90 ARG A N 1
ATOM 747 C CA . ARG A 1 90 ? -32.251 -8.106 38.317 1.00 88.81 90 ARG A CA 1
ATOM 748 C C . ARG A 1 90 ? -32.477 -6.601 38.262 1.00 88.81 90 ARG A C 1
ATOM 750 O O . ARG A 1 90 ? -31.893 -5.858 39.044 1.00 88.81 90 ARG A O 1
ATOM 757 N N . ALA A 1 91 ? -33.408 -6.171 37.418 1.00 90.44 91 ALA A N 1
ATOM 758 C CA . ALA A 1 91 ? -33.772 -4.762 37.271 1.00 90.44 91 ALA A CA 1
ATOM 759 C C . ALA A 1 91 ? -34.411 -4.145 38.525 1.00 90.44 91 ALA A C 1
ATOM 761 O O . ALA A 1 91 ? -34.223 -2.963 38.800 1.00 90.44 91 ALA A O 1
ATOM 762 N N . SER A 1 92 ? -35.152 -4.940 39.305 1.00 89.38 92 SER A N 1
ATOM 763 C CA . SER A 1 92 ? -35.872 -4.475 40.500 1.00 89.38 92 SER A CA 1
ATOM 764 C C . SER A 1 92 ? -34.970 -3.857 41.567 1.00 89.38 92 SER A C 1
ATOM 766 O O . SER A 1 92 ? -35.442 -3.037 42.353 1.00 89.38 92 SER A O 1
ATOM 768 N N . ASP A 1 93 ? -33.692 -4.239 41.587 1.00 92.88 93 ASP A N 1
ATOM 769 C CA . ASP A 1 93 ? -32.714 -3.812 42.591 1.00 92.88 93 ASP A CA 1
ATOM 770 C C . ASP A 1 93 ? -32.283 -2.339 42.385 1.00 92.88 93 ASP A C 1
ATOM 772 O O . ASP A 1 93 ? -31.691 -1.733 43.275 1.00 92.88 93 ASP A O 1
ATOM 776 N N . TYR A 1 94 ? -32.650 -1.733 41.246 1.00 95.19 94 TYR A N 1
ATOM 777 C CA . TYR A 1 94 ? -32.282 -0.367 40.847 1.00 95.19 94 TYR A CA 1
ATOM 778 C C . TYR A 1 94 ? -33.458 0.624 40.856 1.00 95.19 94 TYR A C 1
ATOM 780 O O . TYR A 1 94 ? -33.337 1.746 40.365 1.00 95.19 94 TYR A O 1
ATOM 788 N N . ARG A 1 95 ? -34.621 0.235 41.395 1.00 93.81 95 ARG A N 1
ATOM 789 C CA . ARG A 1 95 ? -35.803 1.113 41.453 1.00 93.81 95 ARG A CA 1
ATOM 790 C C . ARG A 1 95 ? -35.495 2.416 42.193 1.00 93.81 95 ARG A C 1
ATOM 792 O O . ARG A 1 95 ? -34.975 2.396 43.304 1.00 93.81 95 ARG A O 1
ATOM 799 N N . GLY A 1 96 ? -35.872 3.539 41.581 1.00 92.25 96 GLY A N 1
ATOM 800 C CA . GLY A 1 96 ? -35.658 4.878 42.138 1.00 92.25 96 GLY A CA 1
ATOM 801 C C . GLY A 1 96 ? -34.233 5.421 41.993 1.00 92.25 96 GLY A C 1
ATOM 802 O O . GLY A 1 96 ? -33.974 6.504 42.504 1.00 92.25 96 GLY A O 1
ATOM 803 N N . GLN A 1 97 ? -33.338 4.703 41.310 1.00 95.31 97 GLN A N 1
ATOM 804 C CA . GLN A 1 97 ? -31.980 5.159 41.016 1.00 95.31 97 GLN A CA 1
ATOM 805 C C . GLN A 1 97 ? -31.885 5.776 39.616 1.00 95.31 97 GLN A C 1
ATOM 807 O O . GLN A 1 97 ? -32.624 5.399 38.702 1.00 95.31 97 GLN A O 1
ATOM 812 N N . ASN A 1 98 ? -30.917 6.670 39.434 1.00 96.62 98 ASN A N 1
ATOM 813 C CA . ASN A 1 98 ? -30.451 7.119 38.128 1.00 96.62 98 ASN A CA 1
ATOM 814 C C . ASN A 1 98 ? -29.263 6.256 37.693 1.00 96.62 98 ASN A C 1
ATOM 816 O O . ASN A 1 98 ? -28.201 6.269 38.325 1.00 96.62 98 ASN A O 1
ATOM 820 N N . VAL A 1 99 ? -29.434 5.504 36.606 1.00 98.00 99 VAL A N 1
ATOM 821 C CA . VAL A 1 99 ? -28.440 4.534 36.132 1.00 98.00 99 VAL A CA 1
ATOM 822 C C . VAL A 1 99 ? -27.790 5.020 34.841 1.00 98.00 99 VAL A C 1
ATOM 824 O O . VAL A 1 99 ? -28.468 5.269 33.845 1.00 98.00 99 VAL A O 1
ATOM 827 N N . LEU A 1 100 ? -26.462 5.110 34.828 1.00 97.12 100 LEU A N 1
ATOM 828 C CA . LEU A 1 100 ? -25.667 5.345 33.625 1.00 97.12 100 LEU A CA 1
ATOM 829 C C . LEU A 1 100 ? -25.148 4.011 33.089 1.00 97.12 100 LEU A C 1
ATOM 831 O O . LEU A 1 100 ? -24.406 3.309 33.770 1.00 97.12 100 LEU A O 1
ATOM 835 N N . ILE A 1 101 ? -25.487 3.680 31.848 1.00 96.62 101 ILE A N 1
ATOM 836 C CA . ILE A 1 101 ? -24.958 2.513 31.144 1.00 96.62 101 ILE A CA 1
ATOM 837 C C . ILE A 1 101 ? -23.914 2.984 30.136 1.00 96.62 101 ILE A C 1
ATOM 839 O O . ILE A 1 101 ? -24.224 3.709 29.187 1.00 96.62 101 ILE A O 1
ATOM 843 N N . ILE A 1 102 ? -22.670 2.556 30.338 1.00 94.94 102 ILE A N 1
ATOM 844 C CA . ILE A 1 102 ? -21.535 2.880 29.474 1.00 94.94 102 ILE A CA 1
ATOM 845 C C . ILE A 1 102 ? -21.303 1.706 28.529 1.00 94.94 102 ILE A C 1
ATOM 847 O O . ILE A 1 102 ? -20.843 0.651 28.950 1.00 94.94 102 ILE A O 1
ATOM 851 N N . GLY A 1 103 ? -21.595 1.900 27.248 1.00 91.62 103 GLY A N 1
ATOM 852 C CA . GLY A 1 103 ? -21.569 0.861 26.224 1.00 91.62 103 GLY A CA 1
ATOM 853 C C . GLY A 1 103 ? -22.982 0.422 25.850 1.00 91.62 103 GLY A C 1
ATOM 854 O O . GLY A 1 103 ? -23.709 -0.147 26.655 1.00 91.62 103 GLY A O 1
ATOM 855 N N . ALA A 1 104 ? -23.357 0.665 24.595 1.00 88.12 104 ALA A N 1
ATOM 856 C CA . ALA A 1 104 ? -24.656 0.298 24.038 1.00 88.12 104 ALA A CA 1
ATOM 857 C C . ALA A 1 104 ? -24.542 -0.933 23.124 1.00 88.12 104 ALA A C 1
ATOM 859 O O . ALA A 1 104 ? -25.111 -0.977 22.042 1.00 88.12 104 ALA A O 1
ATOM 860 N N . GLY A 1 105 ? -23.737 -1.921 23.525 1.00 84.81 105 GLY A N 1
ATOM 861 C CA . GLY A 1 105 ? -23.768 -3.246 22.900 1.00 84.81 105 GLY A CA 1
ATOM 862 C C . GLY A 1 105 ? -25.042 -4.015 23.282 1.00 84.81 105 GLY A C 1
ATOM 863 O O . GLY A 1 105 ? -25.866 -3.481 24.026 1.00 84.81 105 GLY A O 1
ATOM 864 N N . PRO A 1 106 ? -25.189 -5.282 22.849 1.00 83.25 106 PRO A N 1
ATOM 865 C CA . PRO A 1 106 ? -26.369 -6.100 23.146 1.00 83.25 106 PRO A CA 1
ATOM 866 C C . PRO A 1 106 ? -26.759 -6.090 24.633 1.00 83.25 106 PRO A C 1
ATOM 868 O O . PRO A 1 106 ? -27.854 -5.655 24.973 1.00 83.25 106 PRO A O 1
ATOM 871 N N . SER A 1 107 ? -25.823 -6.416 25.534 1.00 87.00 107 SER A N 1
ATOM 872 C CA . SER A 1 107 ? -26.090 -6.428 26.980 1.00 87.00 107 SER A CA 1
ATOM 873 C C . SER A 1 107 ? -26.458 -5.054 27.541 1.00 87.00 107 SER A C 1
ATOM 875 O O . SER A 1 107 ? -27.301 -4.957 28.425 1.00 87.00 107 SER A O 1
ATOM 877 N N . GLY A 1 108 ? -25.824 -3.983 27.050 1.00 91.75 108 GLY A N 1
ATOM 878 C CA . GLY A 1 108 ? -26.109 -2.625 27.514 1.00 91.75 108 GLY A CA 1
ATOM 879 C C . GLY A 1 108 ? -27.533 -2.189 27.169 1.00 91.75 108 GLY A C 1
ATOM 880 O O . GLY A 1 108 ? -28.206 -1.591 28.003 1.00 91.75 108 GLY A O 1
ATOM 881 N N . ILE A 1 109 ? -28.005 -2.538 25.969 1.00 89.75 109 ILE A N 1
ATOM 882 C CA . ILE A 1 109 ? -29.376 -2.264 25.521 1.00 89.75 109 ILE A CA 1
ATOM 883 C C . ILE A 1 109 ? -30.375 -3.119 26.302 1.00 89.75 109 ILE A C 1
ATOM 885 O O . ILE A 1 109 ? -31.347 -2.577 26.818 1.00 89.75 109 ILE A O 1
ATOM 889 N N . ASP A 1 110 ? -30.126 -4.423 26.438 1.00 88.81 110 ASP A N 1
ATOM 890 C CA . ASP A 1 110 ? -31.031 -5.331 27.151 1.00 88.81 110 ASP A CA 1
ATOM 891 C C . ASP A 1 110 ? -31.214 -4.898 28.610 1.00 88.81 110 ASP A C 1
ATOM 893 O O . ASP A 1 110 ? -32.338 -4.814 29.103 1.00 88.81 110 ASP A O 1
ATOM 897 N N . ILE A 1 111 ? -30.118 -4.541 29.288 1.00 92.62 111 ILE A N 1
ATOM 898 C CA . ILE A 1 111 ? -30.168 -4.004 30.651 1.00 92.62 111 ILE A CA 1
ATOM 899 C C . ILE A 1 111 ? -30.924 -2.672 30.677 1.00 92.62 111 ILE A C 1
ATOM 901 O O . ILE A 1 111 ? -31.741 -2.463 31.572 1.00 92.62 111 ILE A O 1
ATOM 905 N N . ALA A 1 112 ? -30.697 -1.781 29.705 1.00 94.06 112 ALA A N 1
ATOM 906 C CA . ALA A 1 112 ? -31.406 -0.505 29.627 1.00 94.06 112 ALA A CA 1
ATOM 907 C C . ALA A 1 112 ? -32.925 -0.702 29.528 1.00 94.06 112 ALA A C 1
ATOM 909 O O . ALA A 1 112 ? -33.672 -0.037 30.243 1.00 94.06 112 ALA A O 1
ATOM 910 N N . LEU A 1 113 ? -33.374 -1.639 28.688 1.00 91.19 113 LEU A N 1
ATOM 911 C CA . LEU A 1 113 ? -34.789 -1.968 28.514 1.00 91.19 113 LEU A CA 1
ATOM 912 C C . LEU A 1 113 ? -35.380 -2.614 29.775 1.00 91.19 113 LEU A C 1
ATOM 914 O O . LEU A 1 113 ? -36.421 -2.170 30.251 1.00 91.19 113 LEU A O 1
ATOM 918 N N . GLN A 1 114 ? -34.686 -3.581 30.385 1.00 91.31 114 GLN A N 1
ATOM 919 C CA . GLN A 1 114 ? -35.139 -4.218 31.630 1.00 91.31 114 GLN A CA 1
ATOM 920 C C . GLN A 1 114 ? -35.261 -3.220 32.790 1.00 91.31 114 GLN A C 1
ATOM 922 O O . GLN A 1 114 ? -36.196 -3.291 33.589 1.00 91.31 114 GLN A O 1
ATOM 927 N N . LEU A 1 115 ? -34.317 -2.282 32.898 1.00 94.25 115 LEU A N 1
ATOM 928 C CA . LEU A 1 115 ? -34.373 -1.192 33.871 1.00 94.25 115 LEU A CA 1
ATOM 929 C C . LEU A 1 115 ? -35.527 -0.233 33.565 1.00 94.25 115 LEU A C 1
ATOM 931 O O . LEU A 1 115 ? -36.259 0.159 34.478 1.00 94.25 115 LEU A O 1
ATOM 935 N N . ALA A 1 116 ? -35.728 0.103 32.290 1.00 92.38 116 ALA A N 1
ATOM 936 C CA . ALA A 1 116 ? -36.807 0.980 31.873 1.00 92.38 116 ALA A CA 1
ATOM 937 C C . ALA A 1 116 ? -38.194 0.404 32.206 1.00 92.38 116 ALA A C 1
ATOM 939 O O . ALA A 1 116 ? -39.037 1.146 32.711 1.00 92.38 116 ALA A O 1
ATOM 940 N N . ASP A 1 117 ? -38.393 -0.909 32.049 1.00 90.38 117 ASP A N 1
ATOM 941 C CA . ASP A 1 117 ? -39.624 -1.621 32.433 1.00 90.38 117 ASP A CA 1
ATOM 942 C C . ASP A 1 117 ? -39.917 -1.561 33.943 1.00 90.38 117 ASP A C 1
ATOM 944 O O . ASP A 1 117 ? -41.054 -1.742 34.381 1.00 90.38 117 ASP A O 1
ATOM 948 N N . GLN A 1 118 ? -38.902 -1.284 34.766 1.00 92.00 118 GLN A N 1
ATOM 949 C CA . GLN A 1 118 ? -39.041 -1.065 36.208 1.00 92.00 118 GLN A CA 1
ATOM 950 C C . GLN A 1 118 ? -39.156 0.422 36.585 1.00 92.00 118 GLN A C 1
ATOM 952 O O . GLN A 1 118 ? -39.015 0.759 37.764 1.00 92.00 118 GLN A O 1
ATOM 957 N N . ASN A 1 119 ? -39.428 1.306 35.614 1.00 91.88 119 ASN A N 1
ATOM 958 C CA . ASN A 1 119 ? -39.468 2.766 35.771 1.00 91.88 119 ASN A CA 1
ATOM 959 C C . ASN A 1 119 ? -38.162 3.369 36.326 1.00 91.88 119 ASN A C 1
ATOM 961 O O . ASN A 1 119 ? -38.182 4.392 37.011 1.00 91.88 119 ASN A O 1
ATOM 965 N N . VAL A 1 120 ? -37.016 2.748 36.040 1.00 95.69 120 VAL A N 1
ATOM 966 C CA . VAL A 1 120 ? -35.696 3.312 36.356 1.00 95.69 120 VAL A CA 1
ATOM 967 C C . VAL A 1 120 ? -35.344 4.370 35.308 1.00 95.69 120 VAL A C 1
ATOM 969 O O . VAL A 1 120 ? -35.674 4.208 34.131 1.00 95.69 120 VAL A O 1
ATOM 972 N N . GLN A 1 121 ? -34.696 5.459 35.727 1.00 95.19 121 GLN A N 1
ATOM 973 C CA . GLN A 1 121 ? -34.170 6.464 34.801 1.00 95.19 121 GLN A CA 1
ATOM 974 C C . GLN A 1 121 ? -32.809 6.007 34.290 1.00 95.19 121 GLN A C 1
ATOM 976 O O . GLN A 1 121 ? -31.879 5.808 35.075 1.00 95.19 121 GLN A O 1
ATOM 981 N N . VAL A 1 122 ? -32.690 5.833 32.976 1.00 97.00 122 VAL A N 1
ATOM 982 C CA . VAL A 1 122 ? -31.487 5.277 32.353 1.00 97.00 122 VAL A CA 1
ATOM 983 C C . VAL A 1 122 ? -30.855 6.305 31.429 1.00 97.00 122 VAL A C 1
ATOM 985 O O . VAL A 1 122 ? -31.512 6.858 30.552 1.00 97.00 122 VAL A O 1
ATOM 988 N N . THR A 1 123 ? -29.554 6.526 31.572 1.00 96.56 123 THR A N 1
ATOM 989 C CA . THR A 1 123 ? -28.735 7.191 30.555 1.00 96.56 123 THR A CA 1
ATOM 990 C C . THR A 1 123 ? -27.915 6.128 29.834 1.00 96.56 123 THR A C 1
ATOM 992 O O . THR A 1 123 ? -27.017 5.541 30.426 1.00 96.56 123 THR A O 1
ATOM 995 N N . LEU A 1 124 ? -28.218 5.855 28.566 1.00 95.00 124 LEU A N 1
ATOM 996 C CA . LEU A 1 124 ? -27.495 4.894 27.732 1.00 95.00 124 LEU A CA 1
ATOM 997 C C . LEU A 1 124 ? -26.485 5.627 26.846 1.00 95.00 124 LEU A C 1
ATOM 999 O O . LEU A 1 124 ? -26.860 6.469 26.027 1.00 95.00 124 LEU A O 1
ATOM 1003 N N . MET A 1 125 ? -25.204 5.285 26.976 1.00 91.50 125 MET A N 1
ATOM 1004 C CA . MET A 1 125 ? -24.127 6.011 26.308 1.00 91.50 125 MET A CA 1
ATOM 1005 C C . MET A 1 125 ? -23.228 5.116 25.469 1.00 91.50 125 MET A C 1
ATOM 1007 O O . MET A 1 125 ? -22.735 4.090 25.931 1.00 91.50 125 MET A O 1
ATOM 1011 N N . SER A 1 126 ? -22.954 5.527 24.233 1.00 86.56 126 SER A N 1
ATOM 1012 C CA . SER A 1 126 ? -21.870 4.976 23.411 1.00 86.56 126 SER A CA 1
ATOM 1013 C C . SER A 1 126 ? -21.589 5.884 22.218 1.00 86.56 126 SER A C 1
ATOM 1015 O O . SER A 1 126 ? -22.424 6.715 21.878 1.00 86.56 126 SER A O 1
ATOM 1017 N N . ARG A 1 127 ? -20.486 5.651 21.490 1.00 80.94 127 ARG A N 1
ATOM 1018 C CA . ARG A 1 127 ? -20.164 6.355 20.227 1.00 80.94 127 ARG A CA 1
ATOM 1019 C C . ARG A 1 127 ? -21.343 6.420 19.244 1.00 80.94 127 ARG A C 1
ATOM 1021 O O . ARG A 1 127 ? -21.455 7.390 18.507 1.00 80.94 127 ARG A O 1
ATOM 1028 N N . ASN A 1 128 ? -22.202 5.397 19.247 1.00 77.25 128 ASN A N 1
ATOM 1029 C CA . ASN A 1 128 ? -23.273 5.200 18.274 1.00 77.25 128 ASN A CA 1
ATOM 1030 C C . ASN A 1 128 ? -24.641 4.933 18.932 1.00 77.25 128 ASN A C 1
ATOM 1032 O O . ASN A 1 128 ? -25.479 4.285 18.312 1.00 77.25 128 ASN A O 1
ATOM 1036 N N . ALA A 1 129 ? -24.884 5.383 20.171 1.00 78.62 129 ALA A N 1
ATOM 1037 C CA . ALA A 1 129 ? -26.148 5.135 20.881 1.00 78.62 129 ALA A CA 1
ATOM 1038 C C . ALA A 1 129 ? -27.322 5.896 20.229 1.00 78.62 129 ALA A C 1
ATOM 1040 O O . ALA A 1 129 ? -27.683 6.994 20.647 1.00 78.62 129 ALA A O 1
ATOM 1041 N N . LYS A 1 130 ? -27.866 5.335 19.145 1.00 83.00 130 LYS A N 1
ATOM 1042 C CA . LYS A 1 130 ? -28.989 5.868 18.367 1.00 83.00 130 LYS A CA 1
ATOM 1043 C C . LYS A 1 130 ? -29.928 4.730 17.977 1.00 83.00 130 LYS A C 1
ATOM 1045 O O . LYS A 1 130 ? -29.955 4.292 16.828 1.00 83.00 130 LYS A O 1
ATOM 1050 N N . TYR A 1 131 ? -30.695 4.254 18.944 1.00 83.38 131 TYR A N 1
ATOM 1051 C CA . TYR A 1 131 ? -31.741 3.258 18.751 1.00 83.38 131 TYR A CA 1
ATOM 1052 C C . TYR A 1 131 ? -33.086 3.940 18.513 1.00 83.38 131 TYR A C 1
ATOM 1054 O O . TYR A 1 131 ? -33.388 4.977 19.111 1.00 83.38 131 TYR A O 1
ATOM 1062 N N . LYS A 1 132 ? -33.874 3.359 17.606 1.00 83.44 132 LYS A N 1
ATOM 1063 C CA . LYS A 1 132 ? -35.271 3.735 17.370 1.00 83.44 132 LYS A CA 1
ATOM 1064 C C . LYS A 1 132 ? -36.155 3.028 18.399 1.00 83.44 132 LYS A C 1
ATOM 1066 O O . LYS A 1 132 ? -35.762 1.983 18.907 1.00 83.44 132 LYS A O 1
ATOM 1071 N N . ASP A 1 133 ? -37.321 3.602 18.681 1.00 85.25 133 ASP A N 1
ATOM 1072 C CA . ASP A 1 133 ? -38.378 2.958 19.476 1.00 85.25 133 ASP A CA 1
ATOM 1073 C C . ASP A 1 133 ? -37.962 2.568 20.909 1.00 85.25 133 ASP A C 1
ATOM 1075 O O . ASP A 1 133 ? -38.332 1.514 21.419 1.00 85.25 133 ASP A O 1
ATOM 1079 N N . ILE A 1 134 ? -37.189 3.432 21.574 1.00 87.62 134 ILE A N 1
ATOM 1080 C CA . ILE A 1 134 ? -36.806 3.251 22.981 1.00 87.62 134 ILE A CA 1
ATOM 1081 C C . ILE A 1 134 ? -37.811 3.904 23.954 1.00 87.62 134 ILE A C 1
ATOM 1083 O O . ILE A 1 134 ? -38.386 4.947 23.627 1.00 87.62 134 ILE A O 1
ATOM 1087 N N . PRO A 1 135 ? -37.998 3.344 25.165 1.00 92.19 135 PRO A N 1
ATOM 1088 C CA . PRO A 1 135 ? -38.806 3.954 26.219 1.00 92.19 135 PRO A CA 1
ATOM 1089 C C . PRO A 1 135 ? -38.375 5.386 26.574 1.00 92.19 135 PRO A C 1
ATOM 1091 O O . PRO A 1 135 ? -37.190 5.717 26.571 1.00 92.19 135 PRO A O 1
ATOM 1094 N N . SER A 1 136 ? -39.338 6.239 26.938 1.00 90.19 136 SER A N 1
ATOM 1095 C CA . SER A 1 136 ? -39.102 7.666 27.219 1.00 90.19 136 SER A CA 1
ATOM 1096 C C . SER A 1 136 ? -38.235 7.937 28.452 1.00 90.19 136 SER A C 1
ATOM 1098 O O . SER A 1 136 ? -37.714 9.037 28.603 1.00 90.19 136 SER A O 1
ATOM 1100 N N . ASN A 1 137 ? -38.096 6.958 29.344 1.00 90.69 137 ASN A N 1
ATOM 1101 C CA . ASN A 1 137 ? -37.211 6.989 30.510 1.00 90.69 137 ASN A CA 1
ATOM 1102 C C . ASN A 1 137 ? -35.776 6.516 30.204 1.00 90.69 137 ASN A C 1
ATOM 1104 O O . ASN A 1 137 ? -34.983 6.332 31.128 1.00 90.69 137 ASN A O 1
ATOM 1108 N N . ILE A 1 138 ? -35.427 6.341 28.923 1.00 95.31 138 ILE A N 1
ATOM 1109 C CA . ILE A 1 138 ? -34.053 6.127 28.466 1.00 95.31 138 ILE A CA 1
ATOM 1110 C C . ILE A 1 138 ? -33.571 7.372 27.715 1.00 95.31 138 ILE A C 1
ATOM 1112 O O . ILE A 1 138 ? -34.042 7.698 26.627 1.00 95.31 138 ILE A O 1
ATOM 1116 N N . THR A 1 139 ? -32.569 8.046 28.267 1.00 94.75 139 THR A N 1
ATOM 1117 C CA . THR A 1 139 ? -31.831 9.110 27.580 1.00 94.75 139 THR A CA 1
ATOM 1118 C C . THR A 1 139 ? -30.650 8.502 26.832 1.00 94.75 139 THR A C 1
ATOM 1120 O O . THR A 1 139 ? -29.795 7.867 27.442 1.00 94.75 139 THR A O 1
ATOM 1123 N N . GLN A 1 140 ? -30.575 8.697 25.514 1.00 94.00 140 GLN A N 1
ATOM 1124 C CA . GLN A 1 140 ? -29.455 8.216 24.697 1.00 94.00 140 GLN A CA 1
ATOM 1125 C C . GLN A 1 140 ? -28.454 9.332 24.418 1.00 94.00 140 GLN A C 1
ATOM 1127 O O . GLN A 1 140 ? -28.835 10.399 23.936 1.00 94.00 140 GLN A O 1
ATOM 1132 N N . ILE A 1 141 ? -27.170 9.069 24.652 1.00 92.81 141 ILE A N 1
ATOM 1133 C CA . ILE A 1 141 ? -26.088 10.011 24.351 1.00 92.81 141 ILE A CA 1
ATOM 1134 C C . ILE A 1 141 ? -25.080 9.324 23.427 1.00 92.81 141 ILE A C 1
ATOM 1136 O O . ILE A 1 141 ? -24.399 8.368 23.805 1.00 92.81 141 ILE A O 1
ATOM 1140 N N . ALA A 1 142 ? -25.002 9.815 22.188 1.00 90.56 142 ALA A N 1
ATOM 1141 C CA . ALA A 1 142 ? -24.133 9.284 21.141 1.00 90.56 142 ALA A CA 1
ATOM 1142 C C . ALA A 1 142 ? -22.715 9.885 21.224 1.00 90.56 142 ALA A C 1
ATOM 1144 O O . ALA A 1 142 ? -22.287 10.614 20.328 1.00 90.56 142 ALA A O 1
ATOM 1145 N N . GLU A 1 143 ? -22.008 9.629 22.326 1.00 88.62 143 GLU A N 1
ATOM 1146 C CA . GLU A 1 143 ? -20.699 10.216 22.612 1.00 88.62 143 GLU A CA 1
ATOM 1147 C C . GLU A 1 143 ? -19.757 9.259 23.369 1.00 88.62 143 GLU A C 1
ATOM 1149 O O . GLU A 1 143 ? -20.139 8.161 23.776 1.00 88.62 143 GLU A O 1
ATOM 1154 N N . GLN A 1 144 ? -18.490 9.656 23.524 1.00 87.06 144 GLN A N 1
ATOM 1155 C CA . GLN A 1 144 ? -17.495 8.966 24.349 1.00 87.06 144 GLN A CA 1
ATOM 1156 C C . GLN A 1 144 ? -17.363 9.651 25.706 1.00 87.06 144 GLN A C 1
ATOM 1158 O O . GLN A 1 144 ? -17.287 10.878 25.766 1.00 87.06 144 GLN A O 1
ATOM 1163 N N . ILE A 1 145 ? -17.258 8.852 26.765 1.00 90.56 145 ILE A N 1
ATOM 1164 C CA . ILE A 1 145 ? -16.855 9.315 28.095 1.00 90.56 145 ILE A CA 1
ATOM 1165 C C . ILE A 1 145 ? -15.333 9.397 28.140 1.00 90.56 145 ILE A C 1
ATOM 1167 O O . ILE A 1 145 ? -14.649 8.490 27.665 1.00 90.56 145 ILE A O 1
ATOM 1171 N N . THR A 1 146 ? -14.819 10.482 28.709 1.00 89.56 146 THR A N 1
ATOM 1172 C CA . THR A 1 146 ? -13.386 10.680 28.949 1.00 89.56 146 THR A CA 1
ATOM 1173 C C . THR A 1 146 ? -13.017 10.513 30.417 1.00 89.56 146 THR A C 1
ATOM 1175 O O . THR A 1 146 ? -11.909 10.078 30.706 1.00 89.56 146 THR A O 1
ATOM 1178 N N . GLU A 1 147 ? -13.924 10.834 31.343 1.00 94.31 147 GLU A N 1
ATOM 1179 C CA . GLU A 1 147 ? -13.656 10.786 32.785 1.00 94.31 147 GLU A CA 1
ATOM 1180 C C . GLU A 1 147 ? -14.918 10.401 33.569 1.00 94.31 147 GLU A C 1
ATOM 1182 O O . GLU A 1 147 ? -16.018 10.851 33.243 1.00 94.31 147 GLU A O 1
ATOM 1187 N N . ILE A 1 148 ? -14.754 9.599 34.624 1.00 95.69 148 ILE A N 1
ATOM 1188 C CA . ILE A 1 148 ? -15.785 9.364 35.642 1.00 95.69 148 ILE A CA 1
ATOM 1189 C C . ILE A 1 148 ? -15.502 10.286 36.832 1.00 95.69 148 ILE A C 1
ATOM 1191 O O . ILE A 1 148 ? -14.389 10.335 37.354 1.00 95.69 148 ILE A O 1
ATOM 1195 N N . VAL A 1 149 ? -16.524 11.026 37.255 1.00 95.50 149 VAL A N 1
ATOM 1196 C CA . VAL A 1 149 ? -16.463 11.992 38.361 1.00 95.50 149 VAL A CA 1
ATOM 1197 C C . VAL A 1 149 ? -17.294 11.504 39.546 1.00 95.50 149 VAL A C 1
ATOM 1199 O O . VAL A 1 149 ? -17.915 10.454 39.475 1.00 95.50 149 VAL A O 1
ATOM 1202 N N . GLU A 1 150 ? -17.312 12.245 40.655 1.00 95.94 150 GLU A N 1
ATOM 1203 C CA . GLU A 1 150 ? -17.895 11.774 41.925 1.00 95.94 150 GLU A CA 1
ATOM 1204 C C . GLU A 1 150 ? -19.376 11.373 41.853 1.00 95.94 150 GLU A C 1
ATOM 1206 O O . GLU A 1 150 ? -19.788 10.460 42.566 1.00 95.94 150 GLU A O 1
ATOM 1211 N N . ASP A 1 151 ? -20.154 12.040 41.001 1.00 95.44 151 ASP A N 1
ATOM 1212 C CA . ASP A 1 151 ? -21.605 11.889 40.857 1.00 95.44 151 ASP A CA 1
ATOM 1213 C C . ASP A 1 151 ? -22.046 11.581 39.412 1.00 95.44 151 ASP A C 1
ATOM 1215 O O . ASP A 1 151 ? -23.217 11.757 39.072 1.00 95.44 151 ASP A O 1
ATOM 1219 N N . GLY A 1 152 ? -21.123 11.153 38.542 1.00 95.12 152 GLY A N 1
ATOM 1220 C CA . GLY A 1 152 ? -21.436 10.819 37.152 1.00 95.12 152 GLY A CA 1
ATOM 1221 C C . GLY A 1 152 ? -20.216 10.781 36.232 1.00 95.12 152 GLY A C 1
ATOM 1222 O O . GLY A 1 152 ? -19.201 10.180 36.574 1.00 95.12 152 GLY A O 1
ATOM 1223 N N . ALA A 1 153 ? -20.299 11.390 35.046 1.00 94.94 153 ALA A N 1
ATOM 1224 C CA . ALA A 1 153 ? -19.258 11.305 34.018 1.00 94.94 153 ALA A CA 1
ATOM 1225 C C . ALA A 1 153 ? -19.122 12.586 33.176 1.00 94.94 153 ALA A C 1
ATOM 1227 O O . ALA A 1 153 ? -20.050 13.389 33.074 1.00 94.94 153 ALA A O 1
ATOM 1228 N N . ILE A 1 154 ? -17.963 12.759 32.541 1.00 94.19 154 ILE A N 1
ATOM 1229 C CA . ILE A 1 154 ? -17.671 13.825 31.578 1.00 94.19 154 ILE A CA 1
ATOM 1230 C C . ILE A 1 154 ? -17.451 13.202 30.199 1.00 94.19 154 ILE A C 1
ATOM 1232 O O . ILE A 1 154 ? -16.717 12.223 30.039 1.00 94.19 154 ILE A O 1
ATOM 1236 N N . THR A 1 155 ? -18.104 13.777 29.195 1.00 93.12 155 THR A N 1
ATOM 1237 C CA . THR A 1 155 ? -17.977 13.378 27.789 1.00 93.12 155 THR A CA 1
ATOM 1238 C C . THR A 1 155 ? -16.817 14.084 27.083 1.00 93.12 155 THR A C 1
ATOM 1240 O O . THR A 1 155 ? -16.293 15.093 27.555 1.00 93.12 155 THR A O 1
ATOM 1243 N N . LYS A 1 156 ? -16.463 13.602 25.889 1.00 89.69 156 LYS A N 1
ATOM 1244 C CA . LYS A 1 156 ? -15.420 14.181 25.030 1.00 89.69 156 LYS A CA 1
ATOM 1245 C C . LYS A 1 156 ? -15.661 15.656 24.660 1.00 89.69 156 LYS A C 1
ATOM 1247 O O . LYS A 1 156 ? -14.696 16.390 24.479 1.00 89.69 156 LYS A O 1
ATOM 1252 N N . SER A 1 157 ? -16.912 16.094 24.549 1.00 89.44 157 SER A N 1
ATOM 1253 C CA . SER A 1 157 ? -17.314 17.483 24.285 1.00 89.44 157 SER A CA 1
ATOM 1254 C C . SER A 1 157 ? -17.289 18.367 25.532 1.00 89.44 157 SER A C 1
ATOM 1256 O O . SER A 1 157 ? -17.515 19.572 25.432 1.00 89.44 157 SER A O 1
ATOM 1258 N N . GLY A 1 158 ? -17.021 17.790 26.707 1.00 90.69 158 GLY A N 1
ATOM 1259 C CA . GLY A 1 158 ? -17.069 18.476 27.994 1.00 90.69 158 GLY A CA 1
ATOM 1260 C C . GLY A 1 158 ? -18.459 18.510 28.635 1.00 90.69 158 GLY A C 1
ATOM 1261 O O . GLY A 1 158 ? -18.613 19.106 29.700 1.00 90.69 158 GLY A O 1
ATOM 1262 N N . MET A 1 159 ? -19.478 17.867 28.044 1.00 92.94 159 MET A N 1
ATOM 1263 C CA . MET A 1 159 ? -20.786 17.713 28.693 1.00 92.94 159 MET A CA 1
ATOM 1264 C C . MET A 1 159 ? -20.641 16.876 29.969 1.00 92.94 159 MET A C 1
ATOM 1266 O O . MET A 1 159 ? -20.087 15.774 29.927 1.00 92.94 159 MET A O 1
ATOM 1270 N N . ARG A 1 160 ? -21.169 17.386 31.088 1.00 94.31 160 ARG A N 1
ATOM 1271 C CA . ARG A 1 160 ? -21.237 16.675 32.370 1.00 94.31 160 ARG A CA 1
ATOM 1272 C C . ARG A 1 160 ? -22.584 15.971 32.514 1.00 94.31 160 ARG A C 1
ATOM 1274 O O . ARG A 1 160 ? -23.625 16.621 32.471 1.00 94.31 160 ARG A O 1
ATOM 1281 N N . ILE A 1 161 ? -22.543 14.666 32.749 1.00 93.88 161 ILE A N 1
ATOM 1282 C CA . ILE A 1 161 ? -23.674 13.862 33.215 1.00 93.88 161 ILE A CA 1
ATOM 1283 C C . ILE A 1 161 ? -23.518 13.737 34.729 1.00 93.88 161 ILE A C 1
ATOM 1285 O O . ILE A 1 161 ? -22.515 13.199 35.186 1.00 93.88 161 ILE A O 1
ATOM 1289 N N . GLY A 1 162 ? -24.457 14.280 35.501 1.00 92.06 162 GLY A N 1
ATOM 1290 C CA . GLY A 1 162 ? -24.428 14.255 36.968 1.00 92.06 162 GLY A CA 1
ATOM 1291 C C . GLY A 1 162 ? -25.643 13.547 37.559 1.00 92.06 162 GLY A C 1
ATOM 1292 O O . GLY A 1 162 ? -26.523 13.102 36.823 1.00 92.06 162 GLY A O 1
ATOM 1293 N N . SER A 1 163 ? -25.697 13.487 38.892 1.00 94.31 163 SER A N 1
ATOM 1294 C CA . SER A 1 163 ? -26.789 12.843 39.641 1.00 94.31 163 SER A CA 1
ATOM 1295 C C . SER A 1 163 ? -26.998 11.362 39.292 1.00 94.31 163 SER A C 1
ATOM 1297 O O . SER A 1 163 ? -28.134 10.900 39.227 1.00 94.31 163 SER A O 1
ATOM 1299 N N . ILE A 1 164 ? -25.907 10.630 39.057 1.00 97.56 164 ILE A N 1
ATOM 1300 C CA . ILE A 1 164 ? -25.910 9.189 38.784 1.00 97.56 164 ILE A CA 1
ATOM 1301 C C . ILE A 1 164 ? -25.641 8.416 40.077 1.00 97.56 164 ILE A C 1
ATOM 1303 O O . ILE A 1 164 ? -24.636 8.655 40.744 1.00 97.56 164 ILE A O 1
ATOM 1307 N N . ASP A 1 165 ? -26.507 7.452 40.390 1.00 97.44 165 ASP A N 1
ATOM 1308 C CA . ASP A 1 165 ? -26.371 6.578 41.562 1.00 97.44 165 ASP A CA 1
ATOM 1309 C C . ASP A 1 165 ? -25.608 5.293 41.227 1.00 97.44 165 ASP A C 1
ATOM 1311 O O . ASP A 1 165 ? -24.844 4.783 42.048 1.00 97.44 165 ASP A O 1
ATOM 1315 N N . THR A 1 166 ? -25.799 4.777 40.008 1.00 98.00 166 THR A N 1
ATOM 1316 C CA . THR A 1 166 ? -25.177 3.533 39.548 1.00 98.00 166 THR A CA 1
ATOM 1317 C C . THR A 1 166 ? -24.591 3.680 38.148 1.00 98.00 166 THR A C 1
ATOM 1319 O O . THR A 1 166 ? -25.265 4.155 37.234 1.00 98.00 166 THR A O 1
ATOM 1322 N N . ILE A 1 167 ? -23.364 3.193 37.951 1.00 97.50 167 ILE A N 1
ATOM 1323 C CA . ILE A 1 167 ? -22.739 3.031 36.633 1.00 97.50 167 ILE A CA 1
ATOM 1324 C C . ILE A 1 167 ? -22.656 1.541 36.290 1.00 97.50 167 ILE A C 1
ATOM 1326 O O . ILE A 1 167 ? -22.027 0.763 37.008 1.00 97.50 167 ILE A O 1
ATOM 1330 N N . ILE A 1 168 ? -23.253 1.154 35.162 1.00 97.25 168 ILE A N 1
ATOM 1331 C CA . ILE A 1 168 ? -23.152 -0.193 34.596 1.00 97.25 168 ILE A CA 1
ATOM 1332 C C . ILE A 1 168 ? -22.274 -0.149 33.348 1.00 97.25 168 ILE A C 1
ATOM 1334 O O . ILE A 1 168 ? -22.600 0.496 32.352 1.00 97.25 168 ILE A O 1
ATOM 1338 N N . PHE A 1 169 ? -21.169 -0.884 33.373 1.00 96.12 169 PHE A N 1
ATOM 1339 C CA . PHE A 1 169 ? -20.292 -1.047 32.222 1.00 96.12 169 PHE A CA 1
ATOM 1340 C C . PHE A 1 169 ? -20.811 -2.168 31.306 1.00 96.12 169 PHE A C 1
ATOM 1342 O O . PHE A 1 169 ? -20.774 -3.350 31.644 1.00 96.12 169 PHE A O 1
ATOM 1349 N N . GLY A 1 170 ? -21.307 -1.793 30.129 1.00 92.81 170 GLY A N 1
ATOM 1350 C CA . GLY A 1 170 ? -21.627 -2.665 28.995 1.00 92.81 170 GLY A CA 1
ATOM 1351 C C . GLY A 1 170 ? -20.498 -2.681 27.959 1.00 92.81 170 GLY A C 1
ATOM 1352 O O . GLY A 1 170 ? -20.753 -2.605 26.757 1.00 92.81 170 GLY A O 1
ATOM 1353 N N . THR A 1 171 ? -19.248 -2.699 28.420 1.00 90.19 171 THR A N 1
ATOM 1354 C CA . THR A 1 171 ? -18.038 -2.434 27.621 1.00 90.19 171 THR A CA 1
ATOM 1355 C C . THR A 1 171 ? -17.389 -3.684 27.030 1.00 90.19 171 THR A C 1
ATOM 1357 O O . THR A 1 171 ? -16.377 -3.578 26.344 1.00 90.19 171 THR A O 1
ATOM 1360 N N . GLY A 1 172 ? -17.998 -4.854 27.215 1.00 88.00 172 GLY A N 1
ATOM 1361 C CA . GLY A 1 172 ? -17.492 -6.118 26.688 1.00 88.00 172 GLY A CA 1
ATOM 1362 C C . GLY A 1 172 ? -16.527 -6.802 27.652 1.00 88.00 172 GLY A C 1
ATOM 1363 O O . GLY A 1 172 ? -16.524 -6.537 28.850 1.00 88.00 172 GLY A O 1
ATOM 1364 N N . TYR A 1 173 ? -15.734 -7.736 27.142 1.00 86.06 173 TYR A N 1
ATOM 1365 C CA . TYR A 1 173 ? -14.949 -8.642 27.974 1.00 86.06 173 TYR A CA 1
ATOM 1366 C C . TYR A 1 173 ? -13.554 -8.855 27.396 1.00 86.06 173 TYR A C 1
ATOM 1368 O O . TYR A 1 173 ? -13.368 -8.806 26.179 1.00 86.06 173 TYR A O 1
ATOM 1376 N N . ASN A 1 174 ? -12.590 -9.135 28.268 1.00 82.75 174 ASN A N 1
ATOM 1377 C CA . ASN A 1 174 ? -11.296 -9.656 27.864 1.00 82.75 174 ASN A CA 1
ATOM 1378 C C . ASN A 1 174 ? -11.392 -11.167 27.652 1.00 82.75 174 ASN A C 1
ATOM 1380 O O . ASN A 1 174 ? -12.008 -11.895 28.434 1.00 82.75 174 ASN A O 1
ATOM 1384 N N . ILE A 1 175 ? -10.701 -11.656 26.629 1.00 81.56 175 ILE A N 1
ATOM 1385 C CA . ILE A 1 175 ? -10.425 -13.084 26.518 1.00 81.56 175 ILE A CA 1
ATOM 1386 C C . ILE A 1 175 ? -9.353 -13.419 27.555 1.00 81.56 175 ILE A C 1
ATOM 1388 O O . ILE A 1 175 ? -8.354 -12.712 27.659 1.00 81.56 175 ILE A O 1
ATOM 1392 N N . LYS A 1 176 ? -9.556 -14.477 28.346 1.00 82.00 176 LYS A N 1
ATOM 1393 C CA . LYS A 1 176 ? -8.577 -14.920 29.345 1.00 82.00 176 LYS A CA 1
ATOM 1394 C C . LYS A 1 176 ? -8.736 -16.402 29.662 1.00 82.00 176 LYS A C 1
ATOM 1396 O O . LYS A 1 176 ? -9.847 -16.873 29.893 1.00 82.00 176 LYS A O 1
ATOM 1401 N N . PHE A 1 177 ? -7.613 -17.110 29.765 1.00 86.25 177 PHE A N 1
ATOM 1402 C CA . PHE A 1 177 ? -7.554 -18.515 30.178 1.00 86.25 177 PHE A CA 1
ATOM 1403 C C . PHE A 1 177 ? -6.643 -18.666 31.404 1.00 86.25 177 PHE A C 1
ATOM 1405 O O . PHE A 1 177 ? -5.510 -19.116 31.276 1.00 86.25 177 PHE A O 1
ATOM 1412 N N . PRO A 1 178 ? -7.092 -18.279 32.613 1.00 80.75 178 PRO A N 1
ATOM 1413 C CA . PRO A 1 178 ? -6.215 -18.166 33.786 1.00 80.75 178 PRO A CA 1
ATOM 1414 C C . PRO A 1 178 ? -5.631 -19.505 34.270 1.00 80.75 178 PRO A C 1
ATOM 1416 O O . PRO A 1 178 ? -4.686 -19.511 35.051 1.00 80.75 178 PRO A O 1
ATOM 1419 N N . PHE A 1 179 ? -6.198 -20.626 33.824 1.00 85.31 179 PHE A N 1
ATOM 1420 C CA . PHE A 1 179 ? -5.773 -21.987 34.156 1.00 85.31 179 PHE A CA 1
ATOM 1421 C C . PHE A 1 179 ? -4.901 -22.636 33.066 1.00 85.31 179 PHE A C 1
ATOM 1423 O O . PHE A 1 179 ? -4.479 -23.780 33.233 1.00 85.31 179 PHE A O 1
ATOM 1430 N N . LEU A 1 180 ? -4.628 -21.938 31.959 1.00 86.19 180 LEU A N 1
ATOM 1431 C CA . LEU A 1 180 ? -3.708 -22.376 30.908 1.00 86.19 180 LEU A CA 1
ATOM 1432 C C . LEU A 1 180 ? -2.489 -21.453 30.889 1.00 86.19 180 LEU A C 1
ATOM 1434 O O . LEU A 1 180 ? -2.615 -20.239 31.030 1.00 86.19 180 LEU A O 1
ATOM 1438 N N . SER A 1 181 ? -1.296 -22.024 30.731 1.00 82.69 181 SER A N 1
ATOM 1439 C CA . SER A 1 181 ? -0.082 -21.223 30.569 1.00 82.69 181 SER A CA 1
ATOM 1440 C C . SER A 1 181 ? -0.007 -20.627 29.161 1.00 82.69 181 SER A C 1
ATOM 1442 O O . SER A 1 181 ? -0.511 -21.227 28.209 1.00 82.69 181 SER A O 1
ATOM 1444 N N . SER A 1 182 ? 0.700 -19.500 29.018 1.00 80.00 182 SER A N 1
ATOM 1445 C CA . SER A 1 182 ? 0.992 -18.870 27.717 1.00 80.00 182 SER A CA 1
ATOM 1446 C C . SER A 1 182 ? 1.711 -19.813 26.744 1.00 80.00 182 SER A C 1
ATOM 1448 O O . SER A 1 182 ? 1.595 -19.684 25.531 1.00 80.00 182 SER A O 1
ATOM 1450 N N . ASN A 1 183 ? 2.423 -20.812 27.276 1.00 80.31 183 ASN A N 1
ATOM 1451 C CA . ASN A 1 183 ? 3.083 -21.847 26.484 1.00 80.31 183 ASN A CA 1
ATOM 1452 C C . ASN A 1 183 ? 2.110 -22.860 25.883 1.00 80.31 183 ASN A C 1
ATOM 1454 O O . ASN A 1 183 ? 2.514 -23.577 24.971 1.00 80.31 183 ASN A O 1
ATOM 1458 N N . ILE A 1 184 ? 0.886 -22.982 26.406 1.00 84.19 184 ILE A N 1
ATOM 1459 C CA . ILE A 1 184 ? -0.179 -23.820 25.842 1.00 84.19 184 ILE A CA 1
ATOM 1460 C C . ILE A 1 184 ? -1.047 -22.962 24.933 1.00 84.19 184 ILE A C 1
ATOM 1462 O O . ILE A 1 184 ? -1.186 -23.300 23.767 1.00 84.19 184 ILE A O 1
ATOM 1466 N N . VAL A 1 185 ? -1.576 -21.852 25.447 1.00 87.25 185 VAL A N 1
ATOM 1467 C CA . VAL A 1 185 ? -2.429 -20.935 24.692 1.00 87.25 185 VAL A CA 1
ATOM 1468 C C . VAL A 1 185 ? -2.018 -19.495 24.960 1.00 87.25 185 VAL A C 1
ATOM 1470 O O . VAL A 1 185 ? -1.817 -19.106 26.106 1.00 87.25 185 VAL A O 1
ATOM 1473 N N . ASP A 1 186 ? -1.940 -18.702 23.907 1.00 82.25 186 ASP A N 1
ATOM 1474 C CA . ASP A 1 186 ? -1.624 -17.287 23.940 1.00 82.25 186 ASP A CA 1
ATOM 1475 C C . ASP A 1 186 ? -2.748 -16.477 23.287 1.00 82.25 186 ASP A C 1
ATOM 1477 O O . ASP A 1 186 ? -3.444 -16.951 22.383 1.00 82.25 186 ASP A O 1
ATOM 1481 N N . ILE A 1 187 ? -2.942 -15.251 23.765 1.00 79.88 187 ILE A N 1
ATOM 1482 C CA . ILE A 1 187 ? -3.978 -14.344 23.272 1.00 79.88 187 ILE A CA 1
ATOM 1483 C C . ILE A 1 187 ? -3.280 -13.205 22.541 1.00 79.88 187 ILE A C 1
ATOM 1485 O O . ILE A 1 187 ? -2.585 -12.387 23.139 1.00 79.88 187 ILE A O 1
ATOM 1489 N N . LYS A 1 188 ? -3.476 -13.158 21.227 1.00 69.62 188 LYS A N 1
ATOM 1490 C CA . LYS A 1 188 ? -2.774 -12.256 20.313 1.00 69.62 188 LYS A CA 1
ATOM 1491 C C . LYS A 1 188 ? -3.734 -11.220 19.726 1.00 69.62 188 LYS A C 1
ATOM 1493 O O . LYS A 1 188 ? -4.956 -11.323 19.852 1.00 69.62 188 LYS A O 1
ATOM 1498 N N . VAL A 1 189 ? -3.155 -10.212 19.068 1.00 57.47 189 VAL A N 1
ATOM 1499 C CA . VAL A 1 189 ? -3.877 -9.216 18.253 1.00 57.47 189 VAL A CA 1
ATOM 1500 C C . VAL A 1 189 ? -5.002 -8.526 19.041 1.00 57.47 189 VAL A C 1
ATOM 1502 O O . VAL A 1 189 ? -6.177 -8.648 18.713 1.00 57.47 189 VAL A O 1
ATOM 1505 N N . ASN A 1 190 ? -4.662 -7.815 20.121 1.00 58.03 190 ASN A N 1
ATOM 1506 C CA . ASN A 1 190 ? -5.626 -7.033 20.916 1.00 58.03 190 ASN A CA 1
ATOM 1507 C C . ASN A 1 190 ? -6.869 -7.835 21.380 1.00 58.03 190 ASN A C 1
ATOM 1509 O O . ASN A 1 190 ? -7.995 -7.366 21.218 1.00 58.03 190 ASN A O 1
ATOM 1513 N N . ASN A 1 191 ? -6.682 -9.034 21.949 1.00 63.06 191 ASN A N 1
ATOM 1514 C CA . ASN A 1 191 ? -7.762 -9.941 22.385 1.00 63.06 191 ASN A CA 1
ATOM 1515 C C . ASN A 1 191 ? -8.668 -10.479 21.262 1.00 63.06 191 ASN A C 1
ATOM 1517 O O . ASN A 1 191 ? -9.797 -10.885 21.535 1.00 63.06 191 ASN A O 1
ATOM 1521 N N . GLN A 1 192 ? -8.211 -10.504 20.009 1.00 61.72 192 GLN A N 1
ATOM 1522 C CA . GLN A 1 192 ? -9.026 -11.000 18.892 1.00 61.72 192 GLN A CA 1
ATOM 1523 C C . GLN A 1 192 ? -8.639 -12.402 18.419 1.00 61.72 192 GLN A C 1
ATOM 1525 O O . GLN A 1 192 ? -9.461 -13.062 17.790 1.00 61.72 192 GLN A O 1
ATOM 1530 N N . MET A 1 193 ? -7.437 -12.884 18.742 1.00 75.06 193 MET A N 1
ATOM 1531 C CA . MET A 1 193 ? -6.957 -14.192 18.295 1.00 75.06 193 MET A CA 1
ATOM 1532 C C . MET A 1 193 ? -6.488 -15.043 19.470 1.00 75.06 193 MET A C 1
ATOM 1534 O O . MET A 1 193 ? -5.800 -14.554 20.366 1.00 75.06 193 MET A O 1
ATOM 1538 N N . ILE A 1 194 ? -6.827 -16.331 19.441 1.00 83.31 194 ILE A N 1
ATOM 1539 C CA . ILE A 1 194 ? -6.363 -17.316 20.418 1.00 83.31 194 ILE A CA 1
ATOM 1540 C C . ILE A 1 194 ? -5.516 -18.343 19.670 1.00 83.31 194 ILE A C 1
ATOM 1542 O O . ILE A 1 194 ? -5.989 -18.972 18.728 1.00 83.31 194 ILE A O 1
ATOM 1546 N N . SER A 1 195 ? -4.265 -18.489 20.091 1.00 84.44 195 SER A N 1
ATOM 1547 C CA . SER A 1 195 ? -3.215 -19.236 19.393 1.00 84.44 195 SER A CA 1
ATOM 1548 C C . SER A 1 195 ? -2.582 -20.266 20.339 1.00 84.44 195 SER A C 1
ATOM 1550 O O . SER A 1 195 ? -2.464 -19.966 21.523 1.00 84.44 195 SER A O 1
ATOM 1552 N N . PRO A 1 196 ? -2.157 -21.466 19.900 1.00 88.12 196 PRO A N 1
ATOM 1553 C CA . PRO A 1 196 ? -2.176 -21.977 18.538 1.00 88.12 196 PRO A CA 1
ATOM 1554 C C . PRO A 1 196 ? -3.442 -22.794 18.219 1.00 88.12 196 PRO A C 1
ATOM 1556 O O . PRO A 1 196 ? -3.492 -23.984 18.550 1.00 88.12 196 PRO A O 1
ATOM 1559 N N . LEU A 1 197 ? -4.464 -22.189 17.590 1.00 88.06 197 LEU A N 1
ATOM 1560 C CA . LEU A 1 197 ? -5.761 -22.843 17.330 1.00 88.06 197 LEU A CA 1
ATOM 1561 C C . LEU A 1 197 ? -6.171 -22.828 15.845 1.00 88.06 197 LEU A C 1
ATOM 1563 O O . LEU A 1 197 ? -6.344 -21.771 15.243 1.00 88.06 197 LEU A O 1
ATOM 1567 N N . TYR A 1 198 ? -6.454 -24.005 15.287 1.00 86.69 198 TYR A N 1
ATOM 1568 C CA . TYR A 1 198 ? -7.119 -24.175 13.994 1.00 86.69 198 TYR A CA 1
ATOM 1569 C C . TYR A 1 198 ? -8.627 -23.912 14.130 1.00 86.69 198 TYR A C 1
ATOM 1571 O O . TYR A 1 198 ? -9.278 -24.466 15.023 1.00 86.69 198 TYR A O 1
ATOM 1579 N N . GLU A 1 199 ? -9.179 -23.049 13.270 1.00 83.44 199 GLU A N 1
ATOM 1580 C CA . GLU A 1 199 ? -10.583 -22.590 13.307 1.00 83.44 199 GLU A CA 1
ATOM 1581 C C . GLU A 1 199 ? -11.004 -21.990 14.665 1.00 83.44 199 GLU A C 1
ATOM 1583 O O . GLU A 1 199 ? -12.183 -21.983 15.006 1.00 83.44 199 GLU A O 1
ATOM 1588 N N . HIS A 1 200 ? -10.039 -21.517 15.476 1.00 85.56 200 HIS A N 1
ATOM 1589 C CA . HIS A 1 200 ? -10.237 -21.131 16.886 1.00 85.56 200 HIS A CA 1
ATOM 1590 C C . HIS A 1 200 ? -10.901 -22.227 17.754 1.00 85.56 200 HIS A C 1
ATOM 1592 O O . HIS A 1 200 ? -11.480 -21.932 18.798 1.00 85.56 200 HIS A O 1
ATOM 1598 N N . VAL A 1 201 ? -10.806 -23.500 17.347 1.00 90.31 201 VAL A N 1
ATOM 1599 C CA . VAL A 1 201 ? -11.452 -24.640 18.023 1.00 90.31 201 VAL A CA 1
ATOM 1600 C C . VAL A 1 201 ? -10.456 -25.737 18.375 1.00 90.31 201 VAL A C 1
ATOM 1602 O O . VAL A 1 201 ? -10.512 -26.281 19.474 1.00 90.31 201 VAL A O 1
ATOM 1605 N N . VAL A 1 202 ? -9.553 -26.101 17.465 1.00 91.81 202 VAL A N 1
ATOM 1606 C CA . VAL A 1 202 ? -8.678 -27.274 17.621 1.00 91.81 202 VAL A CA 1
ATOM 1607 C C . VAL A 1 202 ? -7.260 -26.819 17.934 1.00 91.81 202 VAL A C 1
ATOM 1609 O O . VAL A 1 202 ? -6.675 -26.069 17.159 1.00 91.81 202 VAL A O 1
ATOM 1612 N N . HIS A 1 203 ? -6.676 -27.277 19.040 1.00 92.56 203 HIS A N 1
ATOM 1613 C CA . HIS A 1 203 ? -5.302 -26.906 19.369 1.00 92.56 203 HIS A CA 1
ATOM 1614 C C . HIS A 1 203 ? -4.298 -27.585 18.430 1.00 92.56 203 HIS A C 1
ATOM 1616 O O . HIS A 1 203 ? -4.256 -28.808 18.339 1.00 92.56 203 HIS A O 1
ATOM 1622 N N . ILE A 1 204 ? -3.431 -26.807 17.780 1.00 90.06 204 ILE A N 1
ATOM 1623 C CA . ILE A 1 204 ? -2.592 -27.290 16.668 1.00 90.06 204 ILE A CA 1
ATOM 1624 C C . ILE A 1 204 ? -1.591 -28.367 17.106 1.00 90.06 204 ILE A C 1
ATOM 1626 O O . ILE A 1 204 ? -1.364 -29.327 16.379 1.00 90.06 204 ILE A O 1
ATOM 1630 N N . ARG A 1 205 ? -1.015 -28.255 18.311 1.00 88.38 205 ARG A N 1
ATOM 1631 C CA . ARG A 1 205 ? -0.079 -29.276 18.836 1.00 88.38 205 ARG A CA 1
ATOM 1632 C C . ARG A 1 205 ? -0.773 -30.458 19.512 1.00 88.38 205 ARG A C 1
ATOM 1634 O O . ARG A 1 205 ? -0.148 -31.489 19.718 1.00 88.38 205 ARG A O 1
ATOM 1641 N N . TYR A 1 206 ? -2.049 -30.305 19.869 1.00 90.31 206 TYR A N 1
ATOM 1642 C CA . TYR A 1 206 ? -2.824 -31.325 20.585 1.00 90.31 206 TYR A CA 1
ATOM 1643 C C . TYR A 1 206 ? -4.176 -31.561 19.886 1.00 90.31 206 TYR A C 1
ATOM 1645 O O . TYR A 1 206 ? -5.228 -31.473 20.525 1.00 90.31 206 TYR A O 1
ATOM 1653 N N . PRO A 1 207 ? -4.175 -31.835 18.565 1.00 90.38 207 PRO A N 1
ATOM 1654 C CA . PRO A 1 207 ? -5.371 -31.721 17.731 1.00 90.38 207 PRO A CA 1
ATOM 1655 C C . PRO A 1 207 ? -6.394 -32.837 17.959 1.00 90.38 207 PRO A C 1
ATOM 1657 O O . PRO A 1 207 ? -7.504 -32.760 17.442 1.00 90.38 207 PRO A O 1
ATOM 1660 N N . THR A 1 208 ? -6.030 -33.871 18.722 1.00 90.94 208 THR A N 1
ATOM 1661 C CA . THR A 1 208 ? -6.920 -34.968 19.113 1.00 90.94 208 THR A CA 1
ATOM 1662 C C . THR A 1 208 ? -7.449 -34.838 20.541 1.00 90.94 208 THR A C 1
ATOM 1664 O O . THR A 1 208 ? -8.431 -35.505 20.862 1.00 90.94 208 THR A O 1
ATOM 1667 N N . SER A 1 209 ? -6.844 -34.002 21.392 1.00 90.81 209 SER A N 1
ATOM 1668 C CA . SER A 1 209 ? -7.070 -34.031 22.845 1.00 90.81 209 SER A CA 1
ATOM 1669 C C . SER A 1 209 ? -7.382 -32.679 23.486 1.00 90.81 209 SER A C 1
ATOM 1671 O O . SER A 1 209 ? -7.903 -32.677 24.598 1.00 90.81 209 SER A O 1
ATOM 1673 N N . LEU A 1 210 ? -7.127 -31.541 22.831 1.00 92.88 210 LEU A N 1
ATOM 1674 C CA . LEU A 1 210 ? -7.419 -30.218 23.393 1.00 92.88 210 LEU A CA 1
ATOM 1675 C C . LEU A 1 210 ? -8.234 -29.356 22.426 1.00 92.88 210 LEU A C 1
ATOM 1677 O O . LEU A 1 210 ? -7.775 -29.001 21.338 1.00 92.88 210 LEU A O 1
ATOM 1681 N N . TYR A 1 211 ? -9.432 -28.979 22.868 1.00 94.12 211 TYR A N 1
ATOM 1682 C CA . TYR A 1 211 ? -10.388 -28.205 22.080 1.00 94.12 211 TYR A CA 1
ATOM 1683 C C . TYR A 1 211 ? -10.922 -27.005 22.853 1.00 94.12 211 TYR A C 1
ATOM 1685 O O . TYR A 1 211 ? -11.059 -27.058 24.072 1.00 94.12 211 TYR A O 1
ATOM 1693 N N . PHE A 1 212 ? -11.285 -25.948 22.137 1.00 92.06 212 PHE A N 1
ATOM 1694 C CA . PHE A 1 212 ? -11.856 -24.725 22.682 1.00 92.06 212 PHE A CA 1
ATOM 1695 C C . PHE A 1 212 ? -13.238 -24.489 22.078 1.00 92.06 212 PHE A C 1
ATOM 1697 O O . PHE A 1 212 ? -13.409 -24.517 20.862 1.00 92.06 212 PHE A O 1
ATOM 1704 N N . ILE A 1 213 ? -14.233 -24.268 22.933 1.00 91.00 213 ILE A N 1
ATOM 1705 C CA . ILE A 1 213 ? -15.636 -24.129 22.534 1.00 91.00 213 ILE A CA 1
ATOM 1706 C C . ILE A 1 213 ? -16.154 -22.771 22.994 1.00 91.00 213 ILE A C 1
ATOM 1708 O O . ILE A 1 213 ? -15.902 -22.332 24.117 1.00 91.00 213 ILE A O 1
ATOM 1712 N N . GLY A 1 214 ? -16.912 -22.108 22.124 1.00 82.75 214 GLY A N 1
ATOM 1713 C CA . GLY A 1 214 ? -17.585 -20.854 22.449 1.00 82.75 214 GLY A CA 1
ATOM 1714 C C . GLY A 1 214 ? -16.729 -19.594 22.320 1.00 82.75 214 GLY A C 1
ATOM 1715 O O . GLY A 1 214 ? -17.116 -18.528 22.805 1.00 82.75 214 GLY A O 1
ATOM 1716 N N . ILE A 1 215 ? -15.602 -19.677 21.615 1.00 80.25 215 ILE A N 1
ATOM 1717 C CA . ILE A 1 215 ? -14.882 -18.506 21.106 1.00 80.25 215 ILE A CA 1
ATOM 1718 C C . ILE A 1 215 ? -15.641 -18.008 19.868 1.00 80.25 215 ILE A C 1
ATOM 1720 O O . ILE A 1 215 ? -15.565 -18.617 18.804 1.00 80.25 215 ILE A O 1
ATOM 1724 N N . CYS A 1 216 ? -16.428 -16.940 20.013 1.00 67.00 216 CYS A N 1
ATOM 1725 C CA . CYS A 1 216 ? -17.311 -16.437 18.956 1.00 67.00 216 CYS A CA 1
ATOM 1726 C C . CYS A 1 216 ? -17.129 -14.932 18.786 1.00 67.00 216 CYS A C 1
ATOM 1728 O O . CYS A 1 216 ? -17.180 -14.207 19.775 1.00 67.00 216 CYS A O 1
ATOM 1730 N N . HIS A 1 217 ? -17.021 -14.456 17.545 1.00 60.91 217 HIS A N 1
ATOM 1731 C CA . HIS A 1 217 ? -17.069 -13.019 17.232 1.00 60.91 217 HIS A CA 1
ATOM 1732 C C . HIS A 1 217 ? -18.495 -12.521 16.934 1.00 60.91 217 HIS A C 1
ATOM 1734 O O . HIS A 1 217 ? -18.777 -11.332 17.043 1.00 60.91 217 HIS A O 1
ATOM 1740 N N . LEU A 1 218 ? -19.405 -13.436 16.579 1.00 58.09 218 LEU A N 1
ATOM 1741 C CA . LEU A 1 218 ? -20.819 -13.178 16.295 1.00 58.09 218 LEU A CA 1
ATOM 1742 C C . LEU A 1 218 ? -21.696 -14.032 17.221 1.00 58.09 218 LEU A C 1
ATOM 1744 O O . LEU A 1 218 ? -21.363 -15.180 17.518 1.00 58.09 218 LEU A O 1
ATOM 1748 N N . ALA A 1 219 ? -22.827 -13.484 17.668 1.00 63.59 219 ALA A N 1
ATOM 1749 C CA . ALA A 1 219 ? -23.716 -14.104 18.654 1.00 63.59 219 ALA A CA 1
ATOM 1750 C C . ALA A 1 219 ? -24.597 -15.224 18.054 1.00 63.59 219 ALA A C 1
ATOM 1752 O O . ALA A 1 219 ? -25.817 -15.106 17.983 1.00 63.59 219 ALA A O 1
ATOM 1753 N N . ILE A 1 220 ? -23.981 -16.331 17.629 1.00 64.38 220 ILE A N 1
ATOM 1754 C CA . ILE A 1 220 ? -24.666 -17.534 17.117 1.00 64.38 220 ILE A CA 1
ATOM 1755 C C . ILE A 1 220 ? -24.451 -18.691 18.108 1.00 64.38 220 ILE A C 1
ATOM 1757 O O . ILE A 1 220 ? -23.940 -19.738 17.750 1.00 64.38 220 ILE A O 1
ATOM 1761 N N . THR A 1 221 ? -24.792 -18.477 19.382 1.00 76.81 221 THR A N 1
ATOM 1762 C CA . THR A 1 221 ? -24.320 -19.260 20.545 1.00 76.81 221 THR A CA 1
ATOM 1763 C C . THR A 1 221 ? -24.524 -20.783 20.450 1.00 76.81 221 THR A C 1
ATOM 1765 O O . THR A 1 221 ? -23.631 -21.501 20.010 1.00 76.81 221 THR A O 1
ATOM 1768 N N . PHE A 1 222 ? -25.676 -21.313 20.877 1.00 83.44 222 PHE A N 1
ATOM 1769 C CA . PHE A 1 222 ? -25.841 -22.759 21.107 1.00 83.44 222 PHE A CA 1
ATOM 1770 C C . PHE A 1 222 ? -25.663 -23.619 19.845 1.00 83.44 222 PHE A C 1
ATOM 1772 O O . PHE A 1 222 ? -24.949 -24.619 19.935 1.00 83.44 222 PHE A O 1
ATOM 1779 N N . PRO A 1 223 ? -26.203 -23.240 18.666 1.00 82.50 223 PRO A N 1
ATOM 1780 C CA . PRO A 1 223 ? -25.976 -24.011 17.445 1.00 82.50 223 PRO A CA 1
ATOM 1781 C C . PRO A 1 223 ? -24.499 -24.069 17.038 1.00 82.50 223 PRO A C 1
ATOM 1783 O O . PRO A 1 223 ? -24.026 -25.115 16.597 1.00 82.50 223 PRO A O 1
ATOM 1786 N N . LEU A 1 224 ? -23.744 -22.976 17.215 1.00 84.75 224 LEU A N 1
ATOM 1787 C CA . LEU A 1 224 ? -22.311 -22.979 16.926 1.00 84.75 224 LEU A CA 1
ATOM 1788 C C . LEU A 1 224 ? -21.555 -23.868 17.911 1.00 84.75 224 LEU A C 1
ATOM 1790 O O . LEU A 1 224 ? -20.719 -24.652 17.476 1.00 84.75 224 LEU A O 1
ATOM 1794 N N . PHE A 1 225 ? -21.868 -23.797 19.210 1.00 87.88 225 PHE A N 1
ATOM 1795 C CA . PHE A 1 225 ? -21.233 -24.656 20.217 1.00 87.88 225 PHE A CA 1
ATOM 1796 C C . PHE A 1 225 ? -21.451 -26.135 19.888 1.00 87.88 225 PHE A C 1
ATOM 1798 O O . PHE A 1 225 ? -20.520 -26.932 19.960 1.00 87.88 225 PHE A O 1
ATOM 1805 N N . GLU A 1 226 ? -22.666 -26.496 19.469 1.00 87.69 226 GLU A N 1
ATOM 1806 C CA . GLU A 1 226 ? -23.006 -27.858 19.065 1.00 87.69 226 GLU A CA 1
ATOM 1807 C C . GLU A 1 226 ? -22.193 -28.314 17.842 1.00 87.69 226 GLU A C 1
ATOM 1809 O O . GLU A 1 226 ? -21.647 -29.419 17.839 1.00 87.69 226 GLU A O 1
ATOM 1814 N N . ILE A 1 227 ? -22.030 -27.455 16.832 1.00 88.31 227 ILE A N 1
ATOM 1815 C CA . ILE A 1 227 ? -21.199 -27.747 15.654 1.00 88.31 227 ILE A CA 1
ATOM 1816 C C . ILE A 1 227 ? -19.717 -27.873 16.031 1.00 88.31 227 ILE A C 1
ATOM 1818 O O . ILE A 1 227 ? -19.066 -28.824 15.594 1.00 88.31 227 ILE A O 1
ATOM 1822 N N . GLN A 1 228 ? -19.191 -26.968 16.862 1.00 91.69 228 GLN A N 1
ATOM 1823 C CA . GLN A 1 228 ? -17.804 -27.008 17.335 1.00 91.69 228 GLN A CA 1
ATOM 1824 C C . GLN A 1 228 ? -17.528 -28.313 18.091 1.00 91.69 228 GLN A C 1
ATOM 1826 O O . GLN A 1 228 ? -16.570 -29.013 17.779 1.00 91.69 228 GLN A O 1
ATOM 1831 N N . VAL A 1 229 ? -18.419 -28.711 19.006 1.00 92.06 229 VAL A N 1
ATOM 1832 C CA . VAL A 1 229 ? -18.297 -29.980 19.740 1.00 92.06 229 VAL A CA 1
ATOM 1833 C C . VAL A 1 229 ? -18.380 -31.183 18.796 1.00 92.06 229 VAL A C 1
ATOM 1835 O O . VAL A 1 229 ? -17.566 -32.100 18.910 1.00 92.06 229 VAL A O 1
ATOM 1838 N N . ARG A 1 230 ? -19.312 -31.194 17.830 1.00 91.12 230 ARG A N 1
ATOM 1839 C CA . ARG A 1 230 ? -19.419 -32.272 16.827 1.00 91.12 230 ARG A CA 1
ATOM 1840 C C . ARG A 1 230 ? -18.136 -32.395 15.992 1.00 91.12 230 ARG A C 1
ATOM 1842 O O . ARG A 1 230 ? -17.670 -33.512 15.761 1.00 91.12 230 ARG A O 1
ATOM 1849 N N . MET A 1 231 ? -17.548 -31.271 15.578 1.00 92.44 231 MET A N 1
ATOM 1850 C CA . MET A 1 231 ? -16.267 -31.222 14.864 1.00 92.44 231 MET A CA 1
ATOM 1851 C C . MET A 1 231 ? -15.131 -31.780 15.728 1.00 92.44 231 MET A C 1
ATOM 1853 O O . MET A 1 231 ? -14.469 -32.731 15.312 1.00 92.44 231 MET A O 1
ATOM 1857 N N . SER A 1 232 ? -14.956 -31.264 16.945 1.00 94.62 232 SER A N 1
ATOM 1858 C CA . SER A 1 232 ? -13.935 -31.723 17.890 1.00 94.62 232 SER A CA 1
ATOM 1859 C C . SER A 1 232 ? -14.035 -33.220 18.179 1.00 94.62 232 SER A C 1
ATOM 1861 O 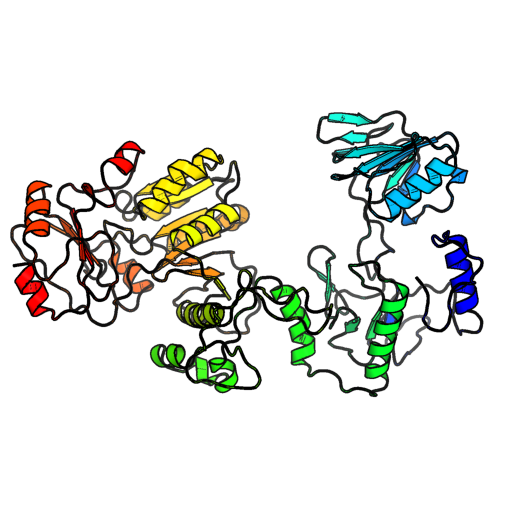O . SER A 1 232 ? -13.042 -33.934 18.089 1.00 94.62 232 SER A O 1
ATOM 1863 N N . LEU A 1 233 ? -15.239 -33.736 18.449 1.00 93.56 233 LEU A N 1
ATOM 1864 C CA . LEU A 1 233 ? -15.450 -35.168 18.681 1.00 93.56 233 LEU A CA 1
ATOM 1865 C C . LEU A 1 233 ? -15.144 -36.012 17.441 1.00 93.56 233 LEU A C 1
ATOM 1867 O O . LEU A 1 233 ? -14.703 -37.152 17.577 1.00 93.56 233 LEU A O 1
ATOM 1871 N N . SER A 1 234 ? -15.364 -35.485 16.232 1.00 93.25 234 SER A N 1
ATOM 1872 C CA . SER A 1 234 ? -15.029 -36.210 15.004 1.00 93.25 234 SER A CA 1
ATOM 1873 C C . SER A 1 234 ? -13.523 -36.447 14.859 1.00 93.25 234 SER A C 1
ATOM 1875 O O . SER A 1 234 ? -13.131 -37.521 14.402 1.00 93.25 234 SER A O 1
ATOM 1877 N N . PHE A 1 235 ? -12.697 -35.499 15.312 1.00 92.75 235 PHE A N 1
ATOM 1878 C CA . PHE A 1 235 ? -11.241 -35.634 15.335 1.00 92.75 235 PHE A CA 1
ATOM 1879 C C . PHE A 1 235 ? -10.757 -36.449 16.532 1.00 92.75 235 PHE A C 1
ATOM 1881 O O . PHE A 1 235 ? -9.970 -37.377 16.359 1.00 92.75 235 PHE A O 1
ATOM 1888 N N . ALA A 1 236 ? -11.288 -36.180 17.727 1.00 92.00 236 ALA A N 1
ATOM 1889 C CA . ALA A 1 236 ? -10.894 -36.872 18.951 1.00 92.00 236 ALA A CA 1
ATOM 1890 C C . ALA A 1 236 ? -11.145 -38.384 18.873 1.00 92.00 236 ALA A C 1
ATOM 1892 O O . ALA A 1 236 ? -10.326 -39.186 19.308 1.00 92.00 236 ALA A O 1
ATOM 1893 N N . LEU A 1 237 ? -12.272 -38.772 18.268 1.00 91.75 237 LEU A N 1
ATOM 1894 C CA . LEU A 1 237 ? -12.659 -40.169 18.068 1.00 91.75 237 LEU A CA 1
ATOM 1895 C C . LEU A 1 237 ? -12.156 -40.747 16.736 1.00 91.75 237 LEU A C 1
ATOM 1897 O O . LEU A 1 237 ? -12.594 -41.830 16.353 1.00 91.75 237 LEU A O 1
ATOM 1901 N N . GLN A 1 238 ? -11.306 -40.016 16.006 1.00 87.25 238 GLN A N 1
ATOM 1902 C CA . GLN A 1 238 ? -10.729 -40.422 14.717 1.00 87.25 238 GLN A CA 1
ATOM 1903 C C . GLN A 1 238 ? -11.775 -40.835 13.662 1.00 87.25 238 GLN A C 1
ATOM 1905 O O . GLN A 1 238 ? -11.505 -41.624 12.759 1.00 87.25 238 GLN A O 1
ATOM 1910 N N . LYS A 1 239 ? -12.994 -40.285 13.750 1.00 90.44 239 LYS A N 1
ATOM 1911 C CA . LYS A 1 239 ? -14.060 -40.487 12.754 1.00 90.44 239 LYS A CA 1
ATOM 1912 C C . LYS A 1 239 ? -13.796 -39.701 11.471 1.00 90.44 239 LYS A C 1
ATOM 1914 O O . LYS A 1 239 ? -14.313 -40.059 10.415 1.00 90.44 239 LYS A O 1
ATOM 1919 N N . LYS A 1 240 ? -13.016 -38.623 11.565 1.00 87.81 240 LYS A N 1
ATOM 1920 C CA . LYS A 1 240 ? -12.449 -37.894 10.432 1.00 87.81 240 LYS A CA 1
ATOM 1921 C C . LYS A 1 240 ? -10.940 -37.781 10.588 1.00 87.81 240 LYS A C 1
ATOM 1923 O O . LYS A 1 240 ? -10.441 -37.628 11.700 1.00 87.81 240 LYS A O 1
ATOM 1928 N N . ALA A 1 241 ? -10.237 -37.831 9.459 1.00 86.62 241 ALA A N 1
ATOM 1929 C CA . ALA A 1 241 ? -8.816 -37.524 9.418 1.00 86.62 241 ALA A CA 1
ATOM 1930 C C . ALA A 1 241 ? -8.592 -36.052 9.782 1.00 86.62 241 ALA A C 1
ATOM 1932 O O . ALA A 1 241 ? -9.360 -35.181 9.364 1.00 86.62 241 ALA A O 1
ATOM 1933 N N . LEU A 1 242 ? -7.539 -35.795 10.556 1.00 86.06 242 LEU A N 1
ATOM 1934 C CA . LEU A 1 242 ? -7.058 -34.442 10.790 1.00 86.06 242 LEU A CA 1
ATOM 1935 C C . LEU A 1 242 ? -6.506 -33.853 9.485 1.00 86.06 242 LEU A C 1
ATOM 1937 O O . LEU A 1 242 ? -5.897 -34.594 8.705 1.00 86.06 242 LEU A O 1
ATOM 1941 N N . PRO A 1 243 ? -6.672 -32.539 9.254 1.00 85.81 243 PRO A N 1
ATOM 1942 C CA . PRO A 1 243 ? -5.895 -31.844 8.241 1.00 85.81 243 PRO A CA 1
ATOM 1943 C C . PRO A 1 243 ? -4.389 -32.077 8.461 1.00 85.81 243 PRO A C 1
ATOM 1945 O O . PRO A 1 243 ? -3.956 -32.228 9.610 1.00 85.81 243 PRO A O 1
ATOM 1948 N N . PRO A 1 244 ? -3.575 -32.103 7.394 1.00 84.94 244 PRO A N 1
ATOM 1949 C CA . PRO A 1 244 ? -2.123 -32.123 7.513 1.00 84.94 244 PRO A CA 1
ATOM 1950 C C . PRO A 1 244 ? -1.602 -31.019 8.445 1.00 84.94 244 PRO A C 1
ATOM 1952 O O . PRO A 1 244 ? -2.147 -29.918 8.472 1.00 84.94 244 PRO A O 1
ATOM 1955 N N . GLN A 1 245 ? -0.501 -31.282 9.155 1.00 78.00 245 GLN A N 1
ATOM 1956 C CA . GLN A 1 245 ? 0.077 -30.343 10.130 1.00 78.00 245 GLN A CA 1
ATOM 1957 C C . GLN A 1 245 ? 0.305 -28.937 9.547 1.00 78.00 245 GLN A C 1
ATOM 1959 O O . GLN A 1 245 ? -0.046 -27.942 10.173 1.00 78.00 245 GLN A O 1
ATOM 1964 N N . HIS A 1 246 ? 0.802 -28.859 8.309 1.00 76.44 246 HIS A N 1
ATOM 1965 C CA . HIS A 1 246 ? 1.015 -27.585 7.624 1.00 76.44 246 HIS A CA 1
ATOM 1966 C C . HIS A 1 246 ? -0.295 -26.821 7.359 1.00 76.44 246 HIS A C 1
ATOM 1968 O O . HIS A 1 246 ? -0.285 -25.596 7.342 1.00 76.44 246 HIS A O 1
ATOM 1974 N N . GLU A 1 247 ? -1.433 -27.499 7.172 1.00 76.75 247 GLU A N 1
ATOM 1975 C CA . GLU A 1 247 ? -2.732 -26.835 7.021 1.00 76.75 247 GLU A CA 1
ATOM 1976 C C . GLU A 1 247 ? -3.220 -26.261 8.353 1.00 76.75 247 GLU A C 1
ATOM 1978 O O . GLU A 1 247 ? -3.694 -25.121 8.379 1.00 76.75 247 GLU A O 1
ATOM 1983 N N . LEU A 1 248 ? -3.050 -27.014 9.447 1.00 77.88 248 LEU A N 1
ATOM 1984 C CA . LEU A 1 248 ? -3.362 -26.565 10.808 1.00 77.88 248 LEU A CA 1
ATOM 1985 C C . LEU A 1 248 ? -2.547 -25.316 11.173 1.00 77.88 248 LEU A C 1
ATOM 1987 O O . LEU A 1 248 ? -3.113 -24.330 11.638 1.00 77.88 248 LEU A O 1
ATOM 1991 N N . GLU A 1 249 ? -1.243 -25.333 10.889 1.00 73.88 249 GLU A N 1
ATOM 1992 C CA . GLU A 1 249 ? -0.324 -24.206 11.102 1.00 73.88 249 GLU A CA 1
ATOM 1993 C C . GLU A 1 249 ? -0.615 -23.032 10.153 1.00 73.88 249 GLU A C 1
ATOM 1995 O O . GLU A 1 249 ? -0.572 -21.870 10.559 1.00 73.88 249 GLU A O 1
ATOM 2000 N N . SER A 1 250 ? -0.996 -23.314 8.899 1.00 65.00 250 SER A N 1
ATOM 2001 C CA . SER A 1 250 ? -1.336 -22.273 7.922 1.00 65.00 250 SER A CA 1
ATOM 2002 C C . SER A 1 250 ? -2.586 -21.485 8.292 1.00 65.00 250 SER A C 1
ATOM 2004 O O . SER A 1 250 ? -2.730 -20.359 7.833 1.00 65.00 250 SER A O 1
ATOM 2006 N N . PHE A 1 251 ? -3.509 -22.044 9.082 1.00 63.56 251 PHE A N 1
ATOM 2007 C CA . PHE A 1 251 ? -4.718 -21.326 9.486 1.00 63.56 251 PHE A CA 1
ATOM 2008 C C . PHE A 1 251 ? -4.385 -20.081 10.313 1.00 63.56 251 PHE A C 1
ATOM 2010 O O . PHE A 1 251 ? -4.973 -19.025 10.085 1.00 63.56 251 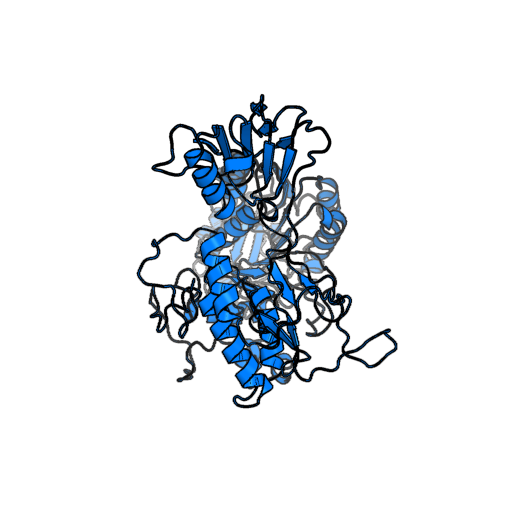PHE A O 1
ATOM 2017 N N . GLU A 1 252 ? -3.393 -20.172 11.202 1.00 60.38 252 GLU A N 1
ATOM 2018 C CA . GLU A 1 252 ? -2.919 -19.003 11.942 1.00 60.38 252 GLU A CA 1
ATOM 2019 C C . GLU A 1 252 ? -2.325 -17.969 10.993 1.00 60.38 252 GLU A C 1
ATOM 2021 O O . GLU A 1 252 ? -2.690 -16.799 11.060 1.00 60.38 252 GLU A O 1
ATOM 2026 N N . MET A 1 253 ? -1.489 -18.406 10.045 1.00 52.41 253 MET A N 1
ATOM 2027 C CA . MET A 1 253 ? -0.940 -17.524 9.013 1.00 52.41 253 MET A CA 1
ATOM 2028 C C . MET A 1 253 ? -2.043 -16.901 8.148 1.00 52.41 253 MET A C 1
ATOM 2030 O O . MET A 1 253 ? -1.959 -15.731 7.813 1.00 52.41 253 MET A O 1
ATOM 2034 N N . LYS A 1 254 ? -3.121 -17.624 7.829 1.00 50.81 254 LYS A N 1
ATOM 2035 C CA . LYS A 1 254 ? -4.266 -17.095 7.068 1.00 50.81 254 LYS A CA 1
ATOM 2036 C C . LYS A 1 254 ? -5.022 -16.002 7.826 1.00 50.81 254 LYS A C 1
ATOM 2038 O O . LYS A 1 254 ? -5.524 -15.088 7.186 1.00 50.81 254 LYS A O 1
ATOM 2043 N N . TRP A 1 255 ? -5.075 -16.062 9.159 1.00 43.78 255 TRP A N 1
ATOM 2044 C CA . TRP A 1 255 ? -5.603 -14.970 9.988 1.00 43.78 255 TRP A CA 1
ATOM 2045 C C . TRP A 1 255 ? -4.692 -13.738 9.988 1.00 43.78 255 TRP A C 1
ATOM 2047 O O . TRP A 1 255 ? -5.200 -12.619 9.946 1.00 43.78 255 TRP A O 1
ATOM 2057 N N . TRP A 1 256 ? -3.366 -13.918 9.947 1.00 40.09 256 TRP A N 1
ATOM 2058 C CA . TRP A 1 256 ? -2.437 -12.819 9.641 1.00 40.09 256 TRP A CA 1
ATOM 2059 C C . TRP A 1 256 ? -2.672 -12.258 8.224 1.00 40.09 256 TRP A C 1
ATOM 2061 O O . TRP A 1 256 ? -2.646 -11.047 8.019 1.00 40.09 256 TRP A O 1
ATOM 2071 N N . ILE A 1 257 ? -3.003 -13.132 7.268 1.00 38.34 257 ILE A N 1
ATOM 2072 C CA . ILE A 1 257 ? -3.278 -12.833 5.850 1.00 38.34 257 ILE A CA 1
ATOM 2073 C C . ILE A 1 257 ? -4.762 -12.461 5.612 1.00 38.34 257 ILE A C 1
ATOM 2075 O O . ILE A 1 257 ? -5.282 -12.544 4.503 1.00 38.34 257 ILE A O 1
ATOM 2079 N N . PHE A 1 258 ? -5.463 -11.939 6.627 1.00 34.69 258 PHE A N 1
ATOM 2080 C CA . PHE A 1 258 ? -6.577 -11.016 6.356 1.00 34.69 258 PHE A CA 1
ATOM 2081 C C . PHE A 1 258 ? -6.082 -9.637 5.868 1.00 34.69 258 PHE A C 1
ATOM 2083 O O . PHE A 1 258 ? -6.887 -8.770 5.530 1.00 34.69 258 PHE A O 1
ATOM 2090 N N . ALA A 1 259 ? -4.764 -9.453 5.748 1.00 37.03 259 ALA A N 1
ATOM 2091 C CA . ALA A 1 259 ? -4.129 -8.419 4.944 1.00 37.03 259 ALA A CA 1
ATOM 2092 C C . ALA A 1 259 ? -3.722 -8.996 3.574 1.00 37.03 259 ALA A C 1
ATOM 2094 O O . ALA A 1 259 ? -2.612 -9.481 3.435 1.00 37.03 259 ALA A O 1
ATOM 2095 N N . PHE A 1 260 ? -4.633 -8.928 2.593 1.00 32.06 260 PHE A N 1
ATOM 2096 C CA . PHE A 1 260 ? -4.448 -9.229 1.160 1.00 32.06 260 PHE A CA 1
ATOM 2097 C C . PHE A 1 260 ? -3.885 -10.627 0.815 1.00 32.06 260 PHE A C 1
ATOM 2099 O O . PHE A 1 260 ? -2.763 -10.956 1.187 1.00 32.06 260 PHE A O 1
ATOM 2106 N N . PRO A 1 261 ? -4.602 -11.469 0.044 1.00 35.56 261 PRO A N 1
ATOM 2107 C CA . PRO A 1 261 ? -4.025 -12.728 -0.402 1.00 35.56 261 PRO A CA 1
ATOM 2108 C C . PRO A 1 261 ? -2.759 -12.431 -1.211 1.00 35.56 261 PRO A C 1
ATOM 2110 O O . PRO A 1 261 ? -2.819 -11.823 -2.276 1.00 35.56 261 PRO A O 1
ATOM 2113 N N . HIS A 1 262 ? -1.603 -12.874 -0.711 1.00 43.66 262 HIS A N 1
ATOM 2114 C CA . HIS A 1 262 ? -0.466 -13.120 -1.584 1.00 43.66 262 HIS A CA 1
ATOM 2115 C C . HIS A 1 262 ? -0.977 -14.054 -2.670 1.00 43.66 262 HIS A C 1
ATOM 2117 O O . HIS A 1 262 ? -1.432 -15.161 -2.353 1.00 43.66 262 HIS A O 1
ATOM 2123 N N . GLY A 1 263 ? -0.925 -13.630 -3.930 1.00 52.66 263 GLY A N 1
ATOM 2124 C CA . GLY A 1 263 ? -1.218 -14.564 -4.998 1.00 52.66 263 GLY A CA 1
ATOM 2125 C C . GLY A 1 263 ? -0.278 -15.757 -4.858 1.00 52.66 263 GLY A C 1
ATOM 2126 O O . GLY A 1 263 ? 0.941 -15.608 -4.715 1.00 52.66 263 GLY A O 1
ATOM 2127 N N . LYS A 1 264 ? -0.842 -16.964 -4.789 1.00 63.81 264 LYS A N 1
ATOM 2128 C CA . LYS A 1 264 ? -0.024 -18.174 -4.710 1.00 63.81 264 LYS A CA 1
ATOM 2129 C C . LYS A 1 264 ? 0.724 -18.311 -6.027 1.00 63.81 264 LYS A C 1
ATOM 2131 O O . LYS A 1 264 ? 0.110 -18.490 -7.078 1.00 63.81 264 LYS A O 1
ATOM 2136 N N . ASN A 1 265 ? 2.047 -18.200 -5.965 1.00 72.88 265 ASN A N 1
ATOM 2137 C CA . ASN A 1 265 ? 2.894 -18.348 -7.135 1.00 72.88 265 ASN A CA 1
ATOM 2138 C C . ASN A 1 265 ? 3.039 -19.838 -7.471 1.00 72.88 265 ASN A C 1
ATOM 2140 O O . ASN A 1 265 ? 3.787 -20.570 -6.824 1.00 72.88 265 ASN A O 1
ATOM 2144 N N . ALA A 1 266 ? 2.340 -20.273 -8.516 1.00 75.62 266 ALA A N 1
ATOM 2145 C CA . ALA A 1 266 ? 2.304 -21.665 -8.948 1.00 75.62 266 ALA A CA 1
ATOM 2146 C C . ALA A 1 266 ? 3.675 -22.204 -9.389 1.00 75.62 266 ALA A C 1
ATOM 2148 O O . ALA A 1 266 ? 3.919 -23.411 -9.340 1.00 75.62 266 ALA A O 1
ATOM 2149 N N . GLY A 1 267 ? 4.597 -21.322 -9.790 1.00 76.38 267 GLY A N 1
ATOM 2150 C CA . GLY A 1 267 ? 5.978 -21.687 -10.089 1.00 76.38 267 GLY A CA 1
ATOM 2151 C C . GLY A 1 267 ? 6.705 -22.250 -8.865 1.00 76.38 267 GLY A C 1
ATOM 2152 O O . GLY A 1 267 ? 7.396 -23.265 -8.985 1.00 76.38 267 GLY A O 1
ATOM 2153 N N . TYR A 1 268 ? 6.493 -21.655 -7.685 1.00 74.44 268 TYR A N 1
ATOM 2154 C CA . TYR A 1 268 ? 7.024 -22.177 -6.421 1.00 74.44 268 TYR A CA 1
ATOM 2155 C C . TYR A 1 268 ? 6.392 -23.520 -6.062 1.00 74.44 268 TYR A C 1
ATOM 2157 O O . TYR A 1 268 ? 7.117 -24.449 -5.726 1.00 74.44 268 TYR A O 1
ATOM 2165 N N . ASP A 1 269 ? 5.070 -23.654 -6.184 1.00 76.81 269 ASP A N 1
ATOM 2166 C CA . ASP A 1 269 ? 4.380 -24.914 -5.875 1.00 76.81 269 ASP A CA 1
ATOM 2167 C C . ASP A 1 269 ? 4.887 -26.070 -6.754 1.00 76.81 269 ASP A C 1
ATOM 2169 O O . ASP A 1 269 ? 4.985 -27.214 -6.311 1.00 76.81 269 ASP A O 1
ATOM 2173 N N . LYS A 1 270 ? 5.240 -25.768 -8.009 1.00 80.62 270 LYS A N 1
ATOM 2174 C CA . LYS A 1 270 ? 5.746 -26.746 -8.975 1.00 80.62 270 LYS A CA 1
ATOM 2175 C C . LYS A 1 270 ? 7.210 -27.127 -8.752 1.00 80.62 270 LYS A C 1
ATOM 2177 O O . LYS A 1 270 ? 7.569 -28.279 -8.984 1.00 80.62 270 LYS A O 1
ATOM 2182 N N . LEU A 1 271 ? 8.063 -26.163 -8.408 1.00 80.38 271 LEU A N 1
ATOM 2183 C CA . LEU A 1 271 ? 9.523 -26.331 -8.422 1.00 80.38 271 LEU A CA 1
ATOM 2184 C C . LEU A 1 271 ? 10.157 -26.349 -7.024 1.00 80.38 271 LEU A C 1
ATOM 2186 O O . LEU A 1 271 ? 11.333 -26.684 -6.900 1.00 80.38 271 LEU A O 1
ATOM 2190 N N . GLY A 1 272 ? 9.405 -26.010 -5.976 1.00 78.62 272 GLY A N 1
ATOM 2191 C CA . GLY A 1 272 ? 9.888 -25.972 -4.597 1.00 78.62 272 GLY A CA 1
ATOM 2192 C C . GLY A 1 272 ? 11.156 -25.128 -4.447 1.00 78.62 272 GLY A C 1
ATOM 2193 O O . GLY A 1 272 ? 11.268 -24.036 -5.008 1.00 78.62 272 GLY A O 1
ATOM 2194 N N . ASP A 1 273 ? 12.140 -25.662 -3.725 1.00 77.62 273 ASP A N 1
ATOM 2195 C CA . ASP A 1 273 ? 13.420 -24.994 -3.455 1.00 77.62 273 ASP A CA 1
ATOM 2196 C C . ASP A 1 273 ? 14.260 -24.729 -4.717 1.00 77.62 273 ASP A C 1
ATOM 2198 O O . ASP A 1 273 ? 15.135 -23.857 -4.717 1.00 77.62 273 ASP A O 1
ATOM 2202 N N . ASP A 1 274 ? 14.015 -25.456 -5.813 1.00 82.00 274 ASP A N 1
ATOM 2203 C CA . ASP A 1 274 ? 14.730 -25.241 -7.073 1.00 82.00 274 ASP A CA 1
ATOM 2204 C C . ASP A 1 274 ? 14.277 -23.968 -7.789 1.00 82.00 274 ASP A C 1
ATOM 2206 O O . ASP A 1 274 ? 15.040 -23.401 -8.572 1.00 82.00 274 ASP A O 1
ATOM 2210 N N . PHE A 1 275 ? 13.081 -23.461 -7.476 1.00 80.38 275 PHE A N 1
ATOM 2211 C CA . PHE A 1 275 ? 12.572 -22.214 -8.038 1.00 80.38 275 PHE A CA 1
ATOM 2212 C C . PHE A 1 275 ? 13.519 -21.035 -7.766 1.00 80.38 275 PHE A C 1
ATOM 2214 O O . PHE A 1 275 ? 13.838 -20.263 -8.669 1.00 80.38 275 PHE A O 1
ATOM 2221 N N . ALA A 1 276 ? 14.034 -20.925 -6.537 1.00 75.75 276 ALA A N 1
ATOM 2222 C CA . ALA A 1 276 ? 14.913 -19.824 -6.143 1.00 75.75 276 ALA A CA 1
ATOM 2223 C C . ALA A 1 276 ? 16.282 -19.863 -6.850 1.00 75.75 276 ALA A C 1
ATOM 2225 O O . ALA A 1 276 ? 16.964 -18.842 -6.936 1.00 75.75 276 ALA A O 1
ATOM 2226 N N . LYS A 1 277 ? 16.680 -21.034 -7.370 1.00 82.31 277 LYS A N 1
ATOM 2227 C CA . LYS A 1 277 ? 17.946 -21.255 -8.088 1.00 82.31 277 LYS A CA 1
ATOM 2228 C C . LYS A 1 277 ? 17.865 -20.862 -9.564 1.00 82.31 277 LYS A C 1
ATOM 2230 O O . LYS A 1 277 ? 18.895 -20.790 -10.233 1.00 82.31 277 LYS A O 1
ATOM 2235 N N . LEU A 1 278 ? 16.659 -20.647 -10.087 1.00 79.00 278 LEU A N 1
ATOM 2236 C CA . LEU A 1 278 ? 16.449 -20.272 -11.477 1.00 79.00 278 LEU A CA 1
ATOM 2237 C C . LEU A 1 278 ? 16.976 -18.863 -11.772 1.00 79.00 278 LEU A C 1
ATOM 2239 O O . LEU A 1 278 ? 16.965 -17.966 -10.926 1.00 79.00 278 LEU A O 1
ATOM 2243 N N . HIS A 1 279 ? 17.373 -18.651 -13.027 1.00 83.19 279 HIS A N 1
ATOM 2244 C CA . HIS A 1 279 ? 17.645 -17.312 -13.536 1.00 83.19 279 HIS A CA 1
ATOM 2245 C C . HIS A 1 279 ? 16.379 -16.443 -13.454 1.00 83.19 279 HIS A C 1
ATOM 2247 O O . HIS A 1 279 ? 15.275 -16.953 -13.653 1.00 83.19 279 HIS A O 1
ATOM 2253 N N . VAL A 1 280 ? 16.529 -15.136 -13.202 1.00 73.62 280 VAL A N 1
ATOM 2254 C CA . VAL A 1 280 ? 15.385 -14.220 -13.032 1.00 73.62 280 VAL A CA 1
ATOM 2255 C C . VAL A 1 280 ? 14.447 -14.258 -14.241 1.00 73.62 280 VAL A C 1
ATOM 2257 O O . VAL A 1 280 ? 13.255 -14.457 -14.061 1.00 73.62 280 VAL A O 1
ATOM 2260 N N . ASP A 1 281 ? 14.977 -14.231 -15.466 1.00 77.56 281 ASP A N 1
ATOM 2261 C CA . ASP A 1 281 ? 14.173 -14.329 -16.696 1.00 77.56 281 ASP A CA 1
ATOM 2262 C C . ASP A 1 281 ? 13.302 -15.596 -16.729 1.00 77.56 281 ASP A C 1
ATOM 2264 O O . ASP A 1 281 ? 12.151 -15.563 -17.157 1.00 77.56 281 ASP A O 1
ATOM 2268 N N . THR A 1 282 ? 13.828 -16.718 -16.230 1.00 82.19 282 THR A N 1
ATOM 2269 C CA . THR A 1 282 ? 13.075 -17.971 -16.126 1.00 82.19 282 THR A CA 1
ATOM 2270 C C . THR A 1 282 ? 12.031 -17.890 -15.020 1.00 82.19 282 THR A C 1
ATOM 2272 O O . THR A 1 282 ? 10.891 -18.280 -15.256 1.00 82.19 282 THR A O 1
ATOM 2275 N N . ARG A 1 283 ? 12.385 -17.345 -13.845 1.00 79.62 283 ARG A N 1
ATOM 2276 C CA . ARG A 1 283 ? 11.454 -17.130 -12.722 1.00 79.62 283 ARG A CA 1
ATOM 2277 C C . ARG A 1 283 ? 10.246 -16.307 -13.156 1.00 79.62 283 ARG A C 1
ATOM 2279 O O . ARG A 1 283 ? 9.130 -16.666 -12.801 1.00 79.62 283 ARG A O 1
ATOM 2286 N N . LEU A 1 284 ? 10.438 -15.282 -13.985 1.00 78.62 284 LEU A N 1
ATOM 2287 C CA . LEU A 1 284 ? 9.345 -14.461 -14.518 1.00 78.62 284 LEU A CA 1
ATOM 2288 C C . LEU A 1 284 ? 8.413 -15.232 -15.448 1.00 78.62 284 LEU A C 1
ATOM 2290 O O . LEU A 1 284 ? 7.206 -15.042 -15.381 1.00 78.62 284 LEU A O 1
ATOM 2294 N N . GLN A 1 285 ? 8.949 -16.123 -16.284 1.00 81.12 285 GLN A N 1
ATOM 2295 C CA . GLN A 1 285 ? 8.116 -16.937 -17.172 1.00 81.12 285 GLN A CA 1
ATOM 2296 C C . GLN A 1 285 ? 7.349 -18.033 -16.436 1.00 81.12 285 GLN A C 1
ATOM 2298 O O . GLN A 1 285 ? 6.256 -18.402 -16.857 1.00 81.12 285 GLN A O 1
ATOM 2303 N N . VAL A 1 286 ? 7.918 -18.582 -15.359 1.00 82.94 286 VAL A N 1
ATOM 2304 C CA . VAL A 1 286 ? 7.259 -19.639 -14.580 1.00 82.94 286 VAL A CA 1
ATOM 2305 C C . VAL A 1 286 ? 6.381 -19.096 -13.452 1.00 82.94 286 VAL A C 1
ATOM 2307 O O . VAL A 1 286 ? 5.563 -19.849 -12.929 1.00 82.94 286 VAL A O 1
ATOM 2310 N N . SER A 1 287 ? 6.510 -17.817 -13.091 1.00 79.56 287 SER A N 1
ATOM 2311 C CA . SER A 1 287 ? 5.670 -17.168 -12.081 1.00 79.56 287 SER A CA 1
ATOM 2312 C C . SER A 1 287 ? 4.307 -16.829 -12.644 1.00 79.56 287 SER A C 1
ATOM 2314 O O . SER A 1 287 ? 4.192 -16.066 -13.597 1.00 79.56 287 SER A O 1
ATOM 2316 N N . HIS A 1 288 ? 3.269 -17.388 -12.040 1.00 80.00 288 HIS A N 1
ATOM 2317 C CA . HIS A 1 288 ? 1.891 -17.067 -12.375 1.00 80.00 288 HIS A CA 1
ATOM 2318 C C . HIS A 1 288 ? 0.975 -17.401 -11.202 1.00 80.00 288 HIS A C 1
ATOM 2320 O O . HIS A 1 288 ? 1.264 -18.297 -10.402 1.00 80.00 288 HIS A O 1
ATOM 2326 N N . ALA A 1 289 ? -0.140 -16.683 -11.112 1.00 75.00 289 ALA A N 1
ATOM 2327 C CA . ALA A 1 289 ? -1.250 -17.099 -10.271 1.00 75.00 289 ALA A CA 1
ATOM 2328 C C . ALA A 1 289 ? -1.935 -18.310 -10.919 1.00 75.00 289 ALA A C 1
ATOM 2330 O O . ALA A 1 289 ? -2.069 -18.373 -12.145 1.00 75.00 289 ALA A O 1
ATOM 2331 N N . LYS A 1 290 ? -2.406 -19.262 -10.106 1.00 71.06 290 LYS A N 1
ATOM 2332 C CA . LYS A 1 290 ? -3.229 -20.386 -10.575 1.00 71.06 290 LYS A CA 1
ATOM 2333 C C . LYS A 1 290 ? -4.693 -20.172 -10.187 1.00 71.06 290 LYS A C 1
ATOM 2335 O O . LYS A 1 290 ? -5.100 -20.587 -9.104 1.00 71.06 290 LYS A O 1
ATOM 2340 N N . PRO A 1 291 ? -5.505 -19.545 -11.054 1.00 63.53 291 PRO A N 1
ATOM 2341 C CA . PRO A 1 291 ? -6.849 -19.132 -10.667 1.00 63.53 291 PRO A CA 1
ATOM 2342 C C . PRO A 1 291 ? -7.916 -20.220 -10.796 1.00 63.53 291 PRO A C 1
ATOM 2344 O O . PRO A 1 291 ? -9.019 -20.047 -10.284 1.00 63.53 291 PRO A O 1
ATOM 2347 N N . LEU A 1 292 ? -7.634 -21.323 -11.499 1.00 63.06 292 LEU A N 1
ATOM 2348 C CA . LEU A 1 292 ? -8.578 -22.427 -11.679 1.00 63.06 292 LEU A CA 1
ATOM 2349 C C . LEU A 1 292 ? -7.967 -23.731 -11.174 1.00 63.06 292 LEU A C 1
ATOM 2351 O O . LEU A 1 292 ? -6.899 -24.148 -11.611 1.00 63.06 292 LEU A O 1
ATOM 2355 N N . GLU A 1 293 ? -8.68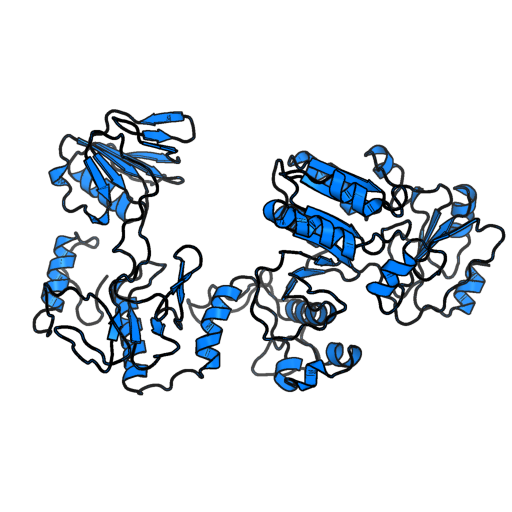3 -24.415 -10.286 1.00 62.75 293 GLU A N 1
ATOM 2356 C CA . GLU A 1 293 ? -8.244 -25.711 -9.752 1.00 62.75 293 GLU A CA 1
ATOM 2357 C C . GLU A 1 293 ? -8.294 -26.830 -10.803 1.00 62.75 293 GLU A C 1
ATOM 2359 O O . GLU A 1 293 ? -7.501 -27.767 -10.758 1.00 62.75 293 GLU A O 1
ATOM 2364 N N . SER A 1 294 ? -9.232 -26.743 -11.750 1.00 61.56 294 SER A N 1
ATOM 2365 C CA . SER A 1 294 ? -9.570 -27.835 -12.676 1.00 61.56 294 SER A CA 1
ATOM 2366 C C . SER A 1 294 ? -8.936 -27.727 -14.064 1.00 61.56 294 SER A C 1
ATOM 2368 O O . SER A 1 294 ? -9.012 -28.684 -14.834 1.00 61.56 294 SER A O 1
ATOM 2370 N N . VAL A 1 295 ? -8.317 -26.593 -14.400 1.00 65.62 295 VAL A N 1
ATOM 2371 C CA . VAL A 1 295 ? -7.666 -26.360 -15.698 1.00 65.62 295 VAL A CA 1
ATOM 2372 C C . VAL A 1 295 ? -6.408 -25.516 -15.516 1.00 65.62 295 VAL A C 1
ATOM 2374 O O . VAL A 1 295 ? -6.377 -24.632 -14.666 1.00 65.62 295 VAL A O 1
ATOM 2377 N N . ASP A 1 296 ? -5.388 -25.784 -16.331 1.00 69.19 296 ASP A N 1
ATOM 2378 C CA . ASP A 1 296 ? -4.058 -25.175 -16.206 1.00 69.19 296 ASP A CA 1
ATOM 2379 C C . ASP A 1 296 ? -3.611 -24.562 -17.549 1.00 69.19 296 ASP A C 1
ATOM 2381 O O . ASP A 1 296 ? -2.872 -25.187 -18.316 1.00 69.19 296 ASP A O 1
ATOM 2385 N N . PRO A 1 297 ? -4.167 -23.397 -17.931 1.00 80.06 297 PRO A N 1
ATOM 2386 C CA . PRO A 1 297 ? -3.807 -22.737 -19.179 1.00 80.06 297 PRO A CA 1
ATOM 2387 C C . PRO A 1 297 ? -2.400 -22.131 -19.089 1.00 80.06 297 PRO A C 1
ATOM 2389 O O . PRO A 1 297 ? -2.039 -21.528 -18.087 1.00 80.06 297 PRO A O 1
ATOM 2392 N N . VAL A 1 298 ? -1.629 -22.222 -20.179 1.00 80.44 298 VAL A N 1
ATOM 2393 C CA . VAL A 1 298 ? -0.255 -21.676 -20.248 1.00 80.44 298 VAL A CA 1
ATOM 2394 C C . VAL A 1 298 ? -0.219 -20.157 -20.045 1.00 80.44 298 VAL A C 1
ATOM 2396 O O . VAL A 1 298 ? 0.729 -19.632 -19.473 1.00 80.44 298 VAL A O 1
ATOM 2399 N N . VAL A 1 299 ? -1.247 -19.447 -20.515 1.00 83.44 299 VAL A N 1
ATOM 2400 C CA . VAL A 1 299 ? -1.429 -18.010 -20.287 1.00 83.44 299 VAL A CA 1
ATOM 2401 C C . VAL A 1 299 ? -2.696 -17.826 -19.469 1.00 83.44 299 VAL A C 1
ATOM 2403 O O . VAL A 1 299 ? -3.743 -18.377 -19.822 1.00 83.44 299 VAL A O 1
ATOM 2406 N N . VAL A 1 300 ? -2.610 -17.046 -18.390 1.00 84.06 300 VAL A N 1
ATOM 2407 C CA . VAL A 1 300 ? -3.758 -16.769 -17.523 1.00 84.06 300 VAL A CA 1
ATOM 2408 C C . VAL A 1 300 ? -4.886 -16.115 -18.340 1.00 84.06 300 VAL A C 1
ATOM 2410 O O . VAL A 1 300 ? -4.641 -15.116 -19.020 1.00 84.06 300 VAL A O 1
ATOM 2413 N N . PRO A 1 301 ? -6.120 -16.662 -18.312 1.00 85.31 301 PRO A N 1
ATOM 2414 C CA . PRO A 1 301 ? -7.251 -16.078 -19.022 1.00 85.31 301 PRO A CA 1
ATOM 2415 C C . PRO A 1 301 ? -7.563 -14.660 -18.544 1.00 85.31 301 PRO A C 1
ATOM 2417 O O . PRO A 1 301 ? -7.312 -14.310 -17.395 1.00 85.31 301 PRO A O 1
ATOM 2420 N N . ILE A 1 302 ? -8.198 -13.866 -19.404 1.00 89.81 302 ILE A N 1
ATOM 2421 C CA . ILE A 1 302 ? -8.691 -12.538 -19.031 1.00 89.81 302 ILE A CA 1
ATOM 2422 C C . ILE A 1 302 ? -10.052 -12.693 -18.344 1.00 89.81 302 ILE A C 1
ATOM 2424 O O . ILE A 1 302 ? -11.069 -12.958 -18.989 1.00 89.81 302 ILE A O 1
ATOM 2428 N N . TYR A 1 303 ? -10.086 -12.498 -17.029 1.00 85.50 303 TYR A N 1
ATOM 2429 C CA . TYR A 1 303 ? -11.309 -12.541 -16.225 1.00 85.50 303 TYR A CA 1
ATOM 2430 C C . TYR A 1 303 ? -11.994 -11.176 -16.205 1.00 85.50 303 TYR A C 1
ATOM 2432 O O . TYR A 1 303 ? -11.998 -10.474 -15.191 1.00 85.50 303 TYR A O 1
ATOM 2440 N N . GLN A 1 304 ? -12.635 -10.816 -17.319 1.00 90.81 304 GLN A N 1
ATOM 2441 C CA . GLN A 1 304 ? -13.420 -9.582 -17.456 1.00 90.81 304 GLN A CA 1
ATOM 2442 C C . GLN A 1 304 ? -14.809 -9.700 -16.793 1.00 90.81 304 GLN A C 1
ATOM 2444 O O . GLN A 1 304 ? -15.843 -9.444 -17.407 1.00 90.81 304 GLN A O 1
ATOM 2449 N N . THR A 1 305 ? -14.843 -10.124 -15.530 1.00 83.00 305 THR A N 1
ATOM 2450 C CA . THR A 1 305 ? -16.059 -10.197 -14.710 1.00 83.00 305 THR A CA 1
ATOM 2451 C C . THR A 1 305 ? -15.929 -9.298 -13.491 1.00 83.00 305 THR A C 1
ATOM 2453 O O . THR A 1 305 ? -14.844 -9.157 -12.929 1.00 83.00 305 THR A O 1
ATOM 2456 N N . THR A 1 306 ? -17.039 -8.697 -13.070 1.00 80.19 306 THR A N 1
ATOM 2457 C CA . THR A 1 306 ? -17.101 -7.827 -11.888 1.00 80.19 306 THR A CA 1
ATOM 2458 C C . THR A 1 306 ? -17.428 -8.594 -10.606 1.00 80.19 306 THR A C 1
ATOM 2460 O O . THR A 1 306 ? -17.057 -8.167 -9.512 1.00 80.19 306 THR A O 1
ATOM 2463 N N . THR A 1 307 ? -18.124 -9.725 -10.725 1.00 78.25 307 THR A N 1
ATOM 2464 C CA . THR A 1 307 ? -18.636 -10.507 -9.597 1.00 78.25 307 THR A CA 1
ATOM 2465 C C . THR A 1 307 ? -18.425 -12.002 -9.819 1.00 78.25 307 THR A C 1
ATOM 2467 O O . THR A 1 307 ? -18.391 -12.476 -10.960 1.00 78.25 307 THR A O 1
ATOM 2470 N N . TYR A 1 308 ? -18.294 -12.739 -8.719 1.00 77.19 308 TYR A N 1
ATOM 2471 C CA . TYR A 1 308 ? -18.111 -14.187 -8.687 1.00 77.19 308 TYR A CA 1
ATOM 2472 C C . TYR A 1 308 ? -19.276 -14.834 -7.934 1.00 77.19 308 TYR A C 1
ATOM 2474 O O . TYR A 1 308 ? -19.908 -14.214 -7.081 1.00 77.19 308 TYR A O 1
ATOM 2482 N N . ARG A 1 309 ? -19.613 -16.079 -8.290 1.00 74.38 309 ARG A N 1
ATOM 2483 C CA . ARG A 1 309 ? -20.722 -16.805 -7.656 1.00 74.38 309 ARG A CA 1
ATOM 2484 C C . ARG A 1 309 ? -20.263 -17.434 -6.345 1.00 74.38 309 ARG A C 1
ATOM 2486 O O . ARG A 1 309 ? -19.347 -18.248 -6.359 1.00 74.38 309 ARG A O 1
ATOM 2493 N N . PHE A 1 310 ? -20.993 -17.169 -5.269 1.00 71.00 310 PHE A N 1
ATOM 2494 C CA . PHE A 1 310 ? -20.877 -17.915 -4.018 1.00 71.00 310 PHE A CA 1
ATOM 2495 C C . PHE A 1 310 ? -21.755 -19.174 -4.070 1.00 71.00 310 PHE A C 1
ATOM 2497 O O . PHE A 1 310 ? -22.891 -19.139 -4.544 1.00 71.00 310 PHE A O 1
ATOM 2504 N N . ARG A 1 311 ? -21.226 -20.302 -3.599 1.00 63.47 311 ARG A N 1
ATOM 2505 C CA . ARG A 1 311 ? -21.935 -21.579 -3.420 1.00 63.47 311 ARG A CA 1
ATOM 2506 C C . ARG A 1 311 ? -22.562 -21.698 -2.039 1.00 63.47 311 ARG A C 1
ATOM 2508 O O . ARG A 1 311 ? -23.571 -22.380 -1.891 1.00 63.47 311 ARG A O 1
ATOM 2515 N N . THR A 1 312 ? -21.965 -21.066 -1.033 1.00 62.91 312 THR A N 1
ATOM 2516 C CA . THR A 1 312 ? -22.478 -21.081 0.335 1.00 62.91 312 THR A CA 1
ATOM 2517 C C . THR A 1 312 ? -22.510 -19.679 0.910 1.00 62.91 312 THR A C 1
ATOM 2519 O O . THR A 1 312 ? -21.788 -18.777 0.489 1.00 62.91 312 THR A O 1
ATOM 2522 N N . VAL A 1 313 ? -23.363 -19.516 1.913 1.00 56.41 313 VAL A N 1
ATOM 2523 C CA . VAL A 1 313 ? -23.511 -18.268 2.655 1.00 56.41 313 VAL A CA 1
ATOM 2524 C C . VAL A 1 313 ? -22.175 -17.903 3.334 1.00 56.41 313 VAL A C 1
ATOM 2526 O O . VAL A 1 313 ? -21.799 -16.748 3.306 1.00 56.41 313 VAL A O 1
ATOM 2529 N N . GLY A 1 314 ? -21.362 -18.887 3.748 1.00 55.69 314 GLY A N 1
ATOM 2530 C CA . GLY A 1 314 ? -20.025 -18.706 4.342 1.00 55.69 314 GLY A CA 1
ATOM 2531 C C . GLY A 1 314 ? -18.932 -18.068 3.468 1.00 55.69 314 GLY A C 1
ATOM 2532 O O . GLY A 1 314 ? -17.876 -17.735 3.997 1.00 55.69 314 GLY A O 1
ATOM 2533 N N . GLN A 1 315 ? -19.149 -17.890 2.160 1.00 55.88 315 GLN A N 1
ATOM 2534 C CA . GLN A 1 315 ? -18.135 -17.374 1.223 1.00 55.88 315 GLN A CA 1
ATOM 2535 C C . GLN A 1 315 ? -18.129 -15.842 1.072 1.00 55.88 315 GLN A C 1
ATOM 2537 O O . GLN A 1 315 ? -17.504 -15.311 0.160 1.00 55.88 315 GLN A O 1
ATOM 2542 N N . TRP A 1 316 ? -18.777 -15.106 1.976 1.00 50.34 316 TRP A N 1
ATOM 2543 C CA . TRP A 1 316 ? -18.818 -13.631 2.001 1.00 50.34 316 TRP A CA 1
ATOM 2544 C C . TRP A 1 316 ? -17.452 -12.923 2.034 1.00 50.34 316 TRP A C 1
ATOM 2546 O O . TRP A 1 316 ? -17.405 -11.714 1.822 1.00 50.34 316 TRP A O 1
ATOM 2556 N N . ALA A 1 317 ? -16.363 -13.648 2.302 1.00 50.75 317 ALA A N 1
ATOM 2557 C CA . ALA A 1 317 ? -14.998 -13.127 2.314 1.00 50.75 317 ALA A CA 1
ATOM 2558 C C . ALA A 1 317 ? -14.246 -13.318 0.981 1.00 50.75 317 ALA A C 1
ATOM 2560 O O . ALA A 1 317 ? -13.111 -12.862 0.866 1.00 50.75 317 ALA A O 1
ATOM 2561 N N . GLU A 1 318 ? -14.837 -13.981 -0.021 1.00 52.19 318 GLU A N 1
ATOM 2562 C CA . GLU A 1 318 ? -14.180 -14.132 -1.321 1.00 52.19 318 GLU A CA 1
ATOM 2563 C C . GLU A 1 318 ? -14.269 -12.841 -2.160 1.00 52.19 318 GLU A C 1
ATOM 2565 O O . GLU A 1 318 ? -15.301 -12.155 -2.162 1.00 52.19 318 GLU A O 1
ATOM 2570 N N . PRO A 1 319 ? -13.183 -12.473 -2.862 1.00 52.97 319 PRO A N 1
ATOM 2571 C CA . PRO A 1 319 ? -13.068 -11.179 -3.513 1.00 52.97 319 PRO A CA 1
ATOM 2572 C C . PRO A 1 319 ? -14.103 -11.000 -4.631 1.00 52.97 319 PRO A C 1
ATOM 2574 O O . PRO A 1 319 ? -14.325 -11.867 -5.472 1.00 52.97 319 PRO A O 1
ATOM 2577 N N . ASN A 1 320 ? -14.719 -9.818 -4.683 1.00 59.56 320 ASN A N 1
ATOM 2578 C CA . ASN A 1 320 ? -15.270 -9.293 -5.934 1.00 59.56 320 ASN A CA 1
ATOM 2579 C C . ASN A 1 320 ? -14.137 -8.630 -6.736 1.00 59.56 320 ASN A C 1
ATOM 2581 O O . ASN A 1 320 ? -13.083 -8.355 -6.172 1.00 59.56 320 ASN A O 1
ATOM 2585 N N . HIS A 1 321 ? -14.364 -8.295 -8.011 1.00 58.06 321 HIS A N 1
ATOM 2586 C CA . HIS A 1 321 ? -13.317 -7.754 -8.893 1.00 58.06 321 HIS A CA 1
ATOM 2587 C C . HIS A 1 321 ? -12.516 -6.584 -8.297 1.00 58.06 321 HIS A C 1
ATOM 2589 O O . HIS A 1 321 ? -11.335 -6.448 -8.589 1.00 58.06 321 HIS A O 1
ATOM 2595 N N . ARG A 1 322 ? -13.137 -5.739 -7.461 1.00 65.25 322 ARG A N 1
ATOM 2596 C CA . ARG A 1 322 ? -12.456 -4.608 -6.811 1.00 65.25 322 ARG A CA 1
ATOM 2597 C C . ARG A 1 322 ? -11.488 -5.054 -5.713 1.00 65.25 322 ARG A C 1
ATOM 2599 O O . ARG A 1 322 ? -10.501 -4.376 -5.477 1.00 65.25 322 ARG A O 1
ATOM 2606 N N . CYS A 1 323 ? -11.811 -6.139 -5.020 1.00 66.12 323 CYS A N 1
ATOM 2607 C CA . CYS A 1 323 ? -11.020 -6.691 -3.922 1.00 66.12 323 CYS A CA 1
ATOM 2608 C C . CYS A 1 323 ? -10.036 -7.774 -4.391 1.00 66.12 323 CYS A C 1
ATOM 2610 O O . CYS A 1 323 ? -9.167 -8.161 -3.621 1.00 66.12 323 CYS A O 1
ATOM 2612 N N . GLY A 1 324 ? -10.193 -8.280 -5.617 1.00 71.25 324 GLY A N 1
ATOM 2613 C CA . GLY A 1 324 ? -9.321 -9.286 -6.212 1.00 71.25 324 GLY A CA 1
ATOM 2614 C C . GLY A 1 324 ? -9.861 -9.793 -7.549 1.00 71.25 324 GLY A C 1
ATOM 2615 O O . GLY A 1 324 ? -11.069 -9.965 -7.747 1.00 71.25 324 GLY A O 1
ATOM 2616 N N . ASN A 1 325 ? -8.955 -10.025 -8.493 1.00 78.88 325 ASN A N 1
ATOM 2617 C CA . ASN A 1 325 ? -9.259 -10.577 -9.806 1.00 78.88 325 ASN A CA 1
ATOM 2618 C C . ASN A 1 325 ? -8.100 -11.480 -10.249 1.00 78.88 325 ASN A C 1
ATOM 2620 O O . ASN A 1 325 ? -6.974 -10.999 -10.243 1.00 78.88 325 ASN A O 1
ATOM 2624 N N . PRO A 1 326 ? -8.349 -12.712 -10.724 1.00 82.44 326 PRO A N 1
ATOM 2625 C CA . PRO A 1 326 ? -7.315 -13.617 -11.229 1.00 82.44 326 PRO A CA 1
ATOM 2626 C C . PRO A 1 326 ? -6.300 -13.020 -12.211 1.00 82.44 326 PRO A C 1
ATOM 2628 O O . PRO A 1 326 ? -5.120 -13.352 -12.176 1.00 82.44 326 PRO A O 1
ATOM 2631 N N . THR A 1 327 ? -6.762 -12.152 -13.114 1.00 84.38 327 THR A N 1
ATOM 2632 C CA . THR A 1 327 ? -5.910 -11.502 -14.119 1.00 84.38 327 THR A CA 1
ATOM 2633 C C . THR A 1 327 ? -4.960 -10.517 -13.445 1.00 84.38 327 THR A C 1
ATOM 2635 O O . THR A 1 327 ? -3.773 -10.490 -13.754 1.00 84.38 327 THR A O 1
ATOM 2638 N N . THR A 1 328 ? -5.490 -9.727 -12.510 1.00 81.50 328 THR A N 1
ATOM 2639 C CA . THR A 1 328 ? -4.747 -8.745 -11.711 1.00 81.50 328 THR A CA 1
ATOM 2640 C C . THR A 1 328 ? -3.768 -9.445 -10.769 1.00 81.50 328 THR A C 1
ATOM 2642 O O . THR A 1 328 ? -2.583 -9.135 -10.774 1.00 81.50 328 THR A O 1
ATOM 2645 N N . GLU A 1 329 ? -4.233 -10.466 -10.052 1.00 80.62 329 GLU A N 1
ATOM 2646 C CA . GLU A 1 329 ? -3.442 -11.256 -9.106 1.00 80.62 329 GLU A CA 1
ATOM 2647 C C . GLU A 1 329 ? -2.238 -11.916 -9.784 1.00 80.62 329 GLU A C 1
ATOM 2649 O O . GLU A 1 329 ? -1.145 -11.958 -9.227 1.00 80.62 329 GLU A O 1
ATOM 2654 N N . ASN A 1 330 ? -2.390 -12.372 -11.031 1.00 84.31 330 ASN A N 1
ATOM 2655 C CA . ASN A 1 330 ? -1.267 -12.905 -11.795 1.00 84.31 330 ASN A CA 1
ATOM 2656 C C . ASN A 1 330 ? -0.137 -11.883 -11.986 1.00 84.31 330 ASN A C 1
ATOM 2658 O O . ASN A 1 330 ? 1.038 -12.222 -11.864 1.00 84.31 330 ASN A O 1
ATOM 2662 N N . VAL A 1 331 ? -0.488 -10.633 -12.285 1.00 81.19 331 VAL A N 1
ATOM 2663 C CA . VAL A 1 331 ? 0.495 -9.557 -12.443 1.00 81.19 331 VAL A CA 1
ATOM 2664 C C . VAL A 1 331 ? 1.099 -9.185 -11.088 1.00 81.19 331 VAL A C 1
ATOM 2666 O O . VAL A 1 331 ? 2.312 -9.005 -11.000 1.00 81.19 331 VAL A O 1
ATOM 2669 N N . GLU A 1 332 ? 0.290 -9.144 -10.027 1.00 77.62 332 GLU A N 1
ATOM 2670 C CA . GLU A 1 332 ? 0.764 -8.918 -8.656 1.00 77.62 332 GLU A CA 1
ATOM 2671 C C . GLU A 1 332 ? 1.795 -9.974 -8.240 1.00 77.62 332 GLU A C 1
ATOM 2673 O O . GLU A 1 332 ? 2.847 -9.619 -7.723 1.00 77.62 332 GLU A O 1
ATOM 2678 N N . VAL A 1 333 ? 1.567 -11.256 -8.546 1.00 78.12 333 VAL A N 1
ATOM 2679 C CA . VAL A 1 333 ? 2.522 -12.347 -8.279 1.00 78.12 333 VAL A CA 1
ATOM 2680 C C . VAL A 1 333 ? 3.852 -12.145 -8.997 1.00 78.12 333 VAL A C 1
ATOM 2682 O O . VAL A 1 333 ? 4.910 -12.287 -8.384 1.00 78.12 333 VAL A O 1
ATOM 2685 N N . ILE A 1 334 ? 3.812 -11.826 -10.292 1.00 77.19 334 ILE A N 1
ATOM 2686 C CA . ILE A 1 334 ? 5.021 -11.650 -11.108 1.00 77.19 334 ILE A CA 1
ATOM 2687 C C . ILE A 1 334 ? 5.828 -10.443 -10.622 1.00 77.19 334 ILE A C 1
ATOM 2689 O O . ILE A 1 334 ? 7.057 -10.483 -10.594 1.00 77.19 334 ILE A O 1
ATOM 2693 N N . ILE A 1 335 ? 5.158 -9.369 -10.212 1.00 74.25 335 ILE A N 1
ATOM 2694 C CA . ILE A 1 335 ? 5.845 -8.173 -9.724 1.00 74.25 335 ILE A CA 1
ATOM 2695 C C . ILE A 1 335 ? 6.354 -8.366 -8.302 1.00 74.25 335 ILE A C 1
ATOM 2697 O O . ILE A 1 335 ? 7.481 -7.972 -8.009 1.00 74.25 335 ILE A O 1
ATOM 2701 N N . ASN A 1 336 ? 5.600 -9.057 -7.448 1.00 73.75 336 ASN A N 1
ATOM 2702 C CA . ASN A 1 336 ? 6.089 -9.443 -6.130 1.00 73.75 336 ASN A CA 1
ATOM 2703 C C . ASN A 1 336 ? 7.373 -10.266 -6.241 1.00 73.75 336 ASN A C 1
ATOM 2705 O O . ASN A 1 336 ? 8.298 -10.119 -5.448 1.00 73.75 336 ASN A O 1
ATOM 2709 N N . GLU A 1 337 ? 7.433 -11.110 -7.264 1.00 73.00 337 GLU A N 1
ATOM 2710 C CA . GLU A 1 337 ? 8.600 -11.900 -7.592 1.00 73.00 337 GLU A CA 1
ATOM 2711 C C . GLU A 1 337 ? 9.774 -11.060 -8.127 1.00 73.00 337 GLU A C 1
ATOM 2713 O O . GLU A 1 337 ? 10.926 -11.332 -7.793 1.00 73.00 337 GLU A O 1
ATOM 2718 N N . LEU A 1 338 ? 9.524 -10.011 -8.910 1.00 71.38 338 LEU A N 1
ATOM 2719 C CA . LEU A 1 338 ? 10.575 -9.075 -9.330 1.00 71.38 338 LEU A CA 1
ATOM 2720 C C . LEU A 1 338 ? 11.170 -8.312 -8.147 1.00 71.38 338 LEU A C 1
ATOM 2722 O O . LEU A 1 338 ? 12.389 -8.158 -8.048 1.00 71.38 338 LEU A O 1
ATOM 2726 N N . GLU A 1 339 ? 10.302 -7.838 -7.259 1.00 67.50 339 GLU A N 1
ATOM 2727 C CA . GLU A 1 339 ? 10.672 -6.886 -6.215 1.00 67.50 339 GLU A CA 1
ATOM 2728 C C . GLU A 1 339 ? 11.025 -7.554 -4.889 1.00 67.50 339 GLU A C 1
ATOM 2730 O O . GLU A 1 339 ? 11.640 -6.929 -4.029 1.00 67.50 339 GLU A O 1
ATOM 2735 N N . GLN A 1 340 ? 10.702 -8.841 -4.731 1.00 65.75 340 GLN A N 1
ATOM 2736 C CA . GLN A 1 340 ? 10.937 -9.604 -3.503 1.00 65.75 340 GLN A CA 1
ATOM 2737 C C . GLN A 1 340 ? 10.284 -8.936 -2.276 1.00 65.75 340 GLN A C 1
ATOM 2739 O O . GLN A 1 340 ? 10.842 -8.929 -1.176 1.00 65.75 340 GLN A O 1
ATOM 2744 N N . GLY A 1 341 ? 9.104 -8.348 -2.491 1.00 61.59 341 GLY A N 1
ATOM 2745 C CA . GLY A 1 341 ? 8.252 -7.808 -1.438 1.00 61.59 341 GLY A CA 1
ATOM 2746 C C . GLY A 1 341 ? 7.476 -8.895 -0.699 1.00 61.59 341 GLY A C 1
ATOM 2747 O O . GLY A 1 341 ? 7.358 -10.034 -1.160 1.00 61.59 341 GLY A O 1
ATOM 2748 N N . GLN A 1 342 ? 6.901 -8.531 0.444 1.00 59.31 342 GLN A N 1
ATOM 2749 C CA . GLN A 1 342 ? 5.882 -9.330 1.120 1.00 59.31 342 GLN A CA 1
ATOM 2750 C C . GLN A 1 342 ? 4.659 -9.499 0.225 1.00 59.31 342 GLN A C 1
ATOM 2752 O O . GLN A 1 342 ? 4.227 -10.620 0.003 1.00 59.31 342 GLN A O 1
ATOM 2757 N N . GLY A 1 343 ? 4.114 -8.418 -0.326 1.00 65.88 343 GLY A N 1
ATOM 2758 C CA . GLY A 1 343 ? 2.919 -8.477 -1.165 1.00 65.88 343 GLY A CA 1
ATOM 2759 C C . GLY A 1 343 ? 2.891 -7.364 -2.192 1.00 65.88 343 GLY A C 1
ATOM 2760 O O . GLY A 1 343 ? 3.642 -6.402 -2.085 1.00 65.88 343 GLY A O 1
ATOM 2761 N N . THR A 1 344 ? 2.012 -7.490 -3.180 1.00 71.44 344 THR A N 1
ATOM 2762 C CA . THR A 1 344 ? 1.922 -6.550 -4.291 1.00 71.44 344 THR A CA 1
ATOM 2763 C C . THR A 1 344 ? 0.471 -6.173 -4.568 1.00 71.44 344 THR A C 1
ATOM 2765 O O . THR A 1 344 ? -0.382 -7.052 -4.591 1.00 71.44 344 THR A O 1
ATOM 2768 N N . LEU A 1 345 ? 0.200 -4.881 -4.782 1.00 73.75 345 LEU A N 1
ATOM 2769 C CA . LEU A 1 345 ? -1.123 -4.354 -5.120 1.00 73.75 345 LEU A CA 1
ATOM 2770 C C . LEU A 1 345 ? -1.087 -3.536 -6.408 1.00 73.75 345 LEU A C 1
ATOM 2772 O O . LEU A 1 345 ? -0.289 -2.602 -6.558 1.00 73.75 345 LEU A O 1
ATOM 2776 N N . LEU A 1 346 ? -2.014 -3.855 -7.307 1.00 72.94 346 LEU A N 1
ATOM 2777 C CA . LEU A 1 346 ? -2.212 -3.151 -8.564 1.00 72.94 346 LEU A CA 1
ATOM 2778 C C . LEU A 1 346 ? -3.197 -1.984 -8.440 1.00 72.94 346 LEU A C 1
ATOM 2780 O O . LEU A 1 346 ? -4.289 -2.105 -7.886 1.00 72.94 346 LEU A O 1
ATOM 2784 N N . TYR A 1 347 ? -2.834 -0.852 -9.044 1.00 77.31 347 TYR A N 1
ATOM 2785 C CA . TYR A 1 347 ? -3.655 0.357 -9.080 1.00 77.31 347 TYR A CA 1
ATOM 2786 C C . TYR A 1 347 ? -3.926 0.804 -10.515 1.00 77.31 347 TYR A C 1
ATOM 2788 O O . TYR A 1 347 ? -3.237 0.430 -11.458 1.00 77.31 347 TYR A O 1
ATOM 2796 N N . SER A 1 348 ? -4.936 1.661 -10.673 1.00 77.62 348 SER A N 1
ATOM 2797 C CA . SER A 1 348 ? -5.316 2.225 -11.978 1.00 77.62 348 SER A CA 1
ATOM 2798 C C . SER A 1 348 ? -4.264 3.153 -12.604 1.00 77.62 348 SER A C 1
ATOM 2800 O O . SER A 1 348 ? -4.336 3.428 -13.798 1.00 77.62 348 SER A O 1
ATOM 2802 N N . SER A 1 349 ? -3.319 3.672 -11.812 1.00 76.00 349 SER A N 1
ATOM 2803 C CA . SER A 1 349 ? -2.181 4.482 -12.265 1.00 76.00 349 SER A CA 1
ATOM 2804 C C . SER A 1 349 ? -1.108 4.583 -11.174 1.00 76.00 349 SER A C 1
ATOM 2806 O O . SER A 1 349 ? -1.405 4.363 -9.996 1.00 76.00 349 SER A O 1
ATOM 2808 N N . GLY A 1 350 ? 0.111 4.999 -11.541 1.00 74.19 350 GLY A N 1
ATOM 2809 C CA . GLY A 1 350 ? 1.178 5.304 -10.574 1.00 74.19 350 GLY A CA 1
ATOM 2810 C C . GLY A 1 350 ? 0.789 6.412 -9.588 1.00 74.19 350 GLY A C 1
ATOM 2811 O O . GLY A 1 350 ? 1.046 6.301 -8.392 1.00 74.19 350 GLY A O 1
ATOM 2812 N N . LEU A 1 351 ? 0.047 7.430 -10.045 1.00 80.12 351 LEU A N 1
ATOM 2813 C CA . LEU A 1 351 ? -0.478 8.468 -9.155 1.00 80.12 351 LEU A CA 1
ATOM 2814 C C . LEU A 1 351 ? -1.509 7.904 -8.168 1.00 80.12 351 LEU A C 1
ATOM 2816 O O . LEU A 1 351 ? -1.481 8.277 -7.003 1.00 80.12 351 LEU A O 1
ATOM 2820 N N . ALA A 1 352 ? -2.382 6.983 -8.592 1.00 78.00 352 ALA A N 1
ATOM 2821 C CA . ALA A 1 352 ? -3.325 6.328 -7.683 1.00 78.00 352 ALA A CA 1
ATOM 2822 C C . ALA A 1 352 ? -2.604 5.479 -6.623 1.00 78.00 352 ALA A C 1
ATOM 2824 O O . ALA A 1 352 ? -2.999 5.512 -5.458 1.00 78.00 352 ALA A O 1
ATOM 2825 N N . ALA A 1 353 ? -1.533 4.777 -7.007 1.00 76.06 353 ALA A N 1
ATOM 2826 C CA . ALA A 1 353 ? -0.672 4.057 -6.073 1.00 76.06 353 ALA A CA 1
ATOM 2827 C C . ALA A 1 353 ? -0.022 5.023 -5.062 1.00 76.06 353 ALA A C 1
ATOM 2829 O O . ALA A 1 353 ? -0.146 4.831 -3.852 1.00 76.06 353 ALA A O 1
ATOM 2830 N N . GLY A 1 354 ? 0.601 6.105 -5.545 1.00 78.25 354 GLY A N 1
ATOM 2831 C CA . GLY A 1 354 ? 1.208 7.137 -4.697 1.00 78.25 354 GLY A CA 1
ATOM 2832 C C . GLY A 1 354 ? 0.199 7.793 -3.753 1.00 78.25 354 GLY A C 1
ATOM 2833 O O . GLY A 1 354 ? 0.457 7.926 -2.560 1.00 78.25 354 GLY A O 1
ATOM 2834 N N . THR A 1 355 ? -0.992 8.132 -4.251 1.00 84.88 355 THR A N 1
ATOM 2835 C CA . THR A 1 355 ? -2.096 8.658 -3.442 1.00 84.88 355 THR A CA 1
ATOM 2836 C C . THR A 1 355 ? -2.526 7.675 -2.360 1.00 84.88 355 THR A C 1
ATOM 2838 O O . THR A 1 355 ? -2.708 8.107 -1.227 1.00 84.88 355 THR A O 1
ATOM 2841 N N . ALA A 1 356 ? -2.673 6.382 -2.665 1.00 81.69 356 ALA A N 1
ATOM 2842 C CA . ALA A 1 356 ? -3.035 5.383 -1.661 1.00 81.69 356 ALA A CA 1
ATOM 2843 C C . ALA A 1 356 ? -2.009 5.346 -0.519 1.00 81.69 356 ALA A C 1
ATOM 2845 O O . ALA A 1 356 ? -2.393 5.359 0.646 1.00 81.69 356 ALA A O 1
ATOM 2846 N N . VAL A 1 357 ? -0.715 5.416 -0.844 1.00 80.31 357 VAL A N 1
ATOM 2847 C CA . VAL A 1 357 ? 0.356 5.491 0.160 1.00 80.31 357 VAL A CA 1
ATOM 2848 C C . VAL A 1 357 ? 0.295 6.777 0.970 1.00 80.31 357 VAL A C 1
ATOM 2850 O O . VAL A 1 357 ? 0.309 6.725 2.196 1.00 80.31 357 VAL A O 1
ATOM 2853 N N . PHE A 1 358 ? 0.183 7.937 0.326 1.00 86.69 358 PHE A N 1
ATOM 2854 C CA . PHE A 1 358 ? 0.078 9.194 1.064 1.00 86.69 358 PHE A CA 1
ATOM 2855 C C . PHE A 1 358 ? -1.141 9.209 1.992 1.00 86.69 358 PHE A C 1
ATOM 2857 O O . PHE A 1 358 ? -1.013 9.624 3.136 1.00 86.69 358 PHE A O 1
ATOM 2864 N N . MET A 1 359 ? -2.293 8.719 1.536 1.00 85.75 359 MET A N 1
ATOM 2865 C CA . MET A 1 359 ? -3.524 8.688 2.331 1.00 85.75 359 MET A CA 1
ATOM 2866 C C . MET A 1 359 ? -3.487 7.662 3.471 1.00 85.75 359 MET A C 1
ATOM 2868 O O . MET A 1 359 ? -4.141 7.883 4.485 1.00 85.75 359 MET A O 1
ATOM 2872 N N . GLU A 1 360 ? -2.738 6.568 3.325 1.00 82.12 360 GLU A N 1
ATOM 2873 C CA . GLU A 1 360 ? -2.579 5.556 4.377 1.00 82.12 360 GLU A CA 1
ATOM 2874 C C . GLU A 1 360 ? -1.716 6.069 5.540 1.00 82.12 360 GLU A C 1
ATOM 2876 O O . GLU A 1 360 ? -2.043 5.845 6.703 1.00 82.12 360 GLU A O 1
ATOM 2881 N N . PHE A 1 361 ? -0.614 6.773 5.248 1.00 82.06 361 PHE A N 1
ATOM 2882 C CA . PHE A 1 361 ? 0.365 7.154 6.280 1.00 82.06 361 PHE A CA 1
ATOM 2883 C C . PHE A 1 361 ? 0.294 8.613 6.735 1.00 82.06 361 PHE A C 1
ATOM 2885 O O . PHE A 1 361 ? 0.885 8.946 7.766 1.00 82.06 361 PHE A O 1
ATOM 2892 N N . LEU A 1 362 ? -0.360 9.500 5.980 1.00 87.62 362 LEU A N 1
ATOM 2893 C CA . LEU A 1 362 ? -0.376 10.935 6.266 1.00 87.62 362 LEU A CA 1
ATOM 2894 C C . LEU A 1 362 ? -1.779 11.403 6.651 1.00 87.62 362 LEU A C 1
ATOM 2896 O O . LEU A 1 362 ? -2.677 11.524 5.820 1.00 87.62 362 LEU A O 1
ATOM 2900 N N . GLU A 1 363 ? -1.925 11.744 7.926 1.00 89.19 363 GLU A N 1
ATOM 2901 C CA . GLU A 1 363 ? -3.105 12.392 8.494 1.00 89.19 363 GLU A CA 1
ATOM 2902 C C . GLU A 1 363 ? -2.862 13.889 8.757 1.00 89.19 363 GLU A C 1
ATOM 2904 O O . GLU A 1 363 ? -1.745 14.397 8.623 1.00 89.19 363 GLU A O 1
ATOM 2909 N N . ALA A 1 364 ? -3.905 14.627 9.144 1.00 95.62 364 ALA A N 1
ATOM 2910 C CA . ALA A 1 364 ? -3.774 16.043 9.480 1.00 95.62 364 ALA A CA 1
ATOM 2911 C C . ALA A 1 364 ? -2.761 16.256 10.622 1.00 95.62 364 ALA A C 1
ATOM 2913 O O . ALA A 1 364 ? -2.857 15.635 11.678 1.00 95.62 364 ALA A O 1
ATOM 2914 N N . GLY A 1 365 ? -1.796 17.155 10.418 1.00 94.38 365 GLY A N 1
ATOM 2915 C CA . GLY A 1 365 ? -0.692 17.403 11.347 1.00 94.38 365 GLY A CA 1
ATOM 2916 C C . GLY A 1 365 ? 0.502 16.455 11.189 1.00 94.38 365 GLY A C 1
ATOM 2917 O O . GLY A 1 365 ? 1.528 16.681 11.837 1.00 94.38 365 GLY A O 1
ATOM 2918 N N . ALA A 1 366 ? 0.419 15.432 10.330 1.00 94.88 366 ALA A N 1
ATOM 2919 C CA . ALA A 1 366 ? 1.571 14.611 9.969 1.00 94.88 366 ALA A CA 1
ATOM 2920 C C . ALA A 1 366 ? 2.583 15.414 9.142 1.00 94.88 366 ALA A C 1
ATOM 2922 O O . ALA A 1 366 ? 2.224 16.349 8.424 1.00 94.88 366 ALA A O 1
ATOM 2923 N N . HIS A 1 367 ? 3.851 15.017 9.226 1.00 96.06 367 HIS A N 1
ATOM 2924 C CA . HIS A 1 367 ? 4.939 15.601 8.454 1.00 96.06 367 HIS A CA 1
ATOM 2925 C C . HIS A 1 367 ? 5.506 14.602 7.431 1.00 96.06 367 HIS A C 1
ATOM 2927 O O . HIS A 1 367 ? 5.772 13.441 7.758 1.00 96.06 367 HIS A O 1
ATOM 2933 N N . LEU A 1 368 ? 5.694 15.072 6.197 1.00 95.19 368 LEU A N 1
ATOM 2934 C CA . LEU A 1 368 ? 6.318 14.371 5.075 1.00 95.19 368 LEU A CA 1
ATOM 2935 C C . LEU A 1 368 ? 7.655 15.036 4.727 1.00 95.19 368 LEU A C 1
ATOM 2937 O O . LEU A 1 368 ? 7.707 16.247 4.506 1.00 95.19 368 LEU A O 1
ATOM 2941 N N . ILE A 1 369 ? 8.711 14.237 4.594 1.00 95.25 369 ILE A N 1
ATOM 2942 C CA . ILE A 1 369 ? 9.959 14.657 3.946 1.00 95.25 369 ILE A CA 1
ATOM 2943 C C . ILE A 1 369 ? 9.943 14.117 2.516 1.00 95.25 369 ILE A C 1
ATOM 2945 O O . ILE A 1 369 ? 9.850 12.909 2.322 1.00 95.25 369 ILE A O 1
ATOM 2949 N N . CYS A 1 370 ? 10.024 14.993 1.518 1.00 94.00 370 CYS A N 1
ATOM 2950 C CA . CYS A 1 370 ? 10.022 14.629 0.102 1.00 94.00 370 CYS A CA 1
ATOM 2951 C C . CYS A 1 370 ? 11.335 15.079 -0.546 1.00 94.00 370 CYS A C 1
ATOM 2953 O O . CYS A 1 370 ? 11.575 16.278 -0.690 1.00 94.00 370 CYS A O 1
ATOM 2955 N N . LEU A 1 371 ? 12.181 14.134 -0.946 1.00 92.25 371 LEU A N 1
ATOM 2956 C CA . LEU A 1 371 ? 13.384 14.436 -1.720 1.00 92.25 371 LEU A CA 1
ATOM 2957 C C . LEU A 1 371 ? 12.966 14.710 -3.165 1.00 92.25 371 LEU A C 1
ATOM 2959 O O . LEU A 1 371 ? 12.163 13.959 -3.709 1.00 92.25 371 LEU A O 1
ATOM 2963 N N . ILE A 1 372 ? 13.488 15.778 -3.759 1.00 91.44 372 ILE A N 1
ATOM 2964 C CA . ILE A 1 372 ? 13.210 16.213 -5.132 1.00 91.44 372 ILE A CA 1
ATOM 2965 C C . ILE A 1 372 ? 14.501 16.148 -5.966 1.00 91.44 372 ILE A C 1
ATOM 2967 O O . ILE A 1 372 ? 15.584 16.280 -5.399 1.00 91.44 372 ILE A O 1
ATOM 2971 N N . PRO A 1 373 ? 14.414 15.964 -7.289 1.00 87.88 373 PRO A N 1
ATOM 2972 C CA . PRO A 1 373 ? 13.208 16.050 -8.111 1.00 87.88 373 PRO A CA 1
ATOM 2973 C C . PRO A 1 373 ? 12.303 14.811 -8.023 1.00 87.88 373 PRO A C 1
ATOM 2975 O O . PRO A 1 373 ? 12.759 13.699 -7.771 1.00 87.88 373 PRO A O 1
ATOM 2978 N N . VAL A 1 374 ? 11.002 15.049 -8.204 1.00 87.50 374 VAL A N 1
ATOM 2979 C CA . VAL A 1 374 ? 9.932 14.042 -8.269 1.00 87.50 374 VAL A CA 1
ATOM 2980 C C . VAL A 1 374 ? 8.992 14.363 -9.421 1.00 87.50 374 VAL A C 1
ATOM 2982 O O . VAL A 1 374 ? 8.876 15.516 -9.836 1.00 87.50 374 VAL A O 1
ATOM 2985 N N . TYR A 1 375 ? 8.229 13.376 -9.866 1.00 86.75 375 TYR A N 1
ATOM 2986 C CA . TYR A 1 375 ? 7.210 13.525 -10.883 1.00 86.75 375 TYR A CA 1
ATOM 2987 C C . TYR A 1 375 ? 6.262 14.701 -10.595 1.00 86.75 375 TYR A C 1
ATOM 2989 O O . TYR A 1 375 ? 5.725 14.877 -9.493 1.00 86.75 375 TYR A O 1
ATOM 2997 N N . SER A 1 376 ? 6.014 15.509 -11.624 1.00 86.75 376 SER A N 1
ATOM 2998 C CA . SER A 1 376 ? 5.249 16.755 -11.527 1.00 86.75 376 SER A CA 1
ATOM 2999 C C . SER A 1 376 ? 3.847 16.598 -10.933 1.00 86.75 376 SER A C 1
ATOM 3001 O O . SER A 1 376 ? 3.389 17.464 -10.174 1.00 86.75 376 SER A O 1
ATOM 3003 N N . SER A 1 377 ? 3.156 15.495 -11.234 1.00 87.19 377 SER A N 1
ATOM 3004 C CA . SER A 1 377 ? 1.831 15.230 -10.663 1.00 87.19 377 SER A CA 1
ATOM 3005 C C . SER A 1 377 ? 1.911 14.823 -9.193 1.00 87.19 377 SER A C 1
ATOM 3007 O O . SER A 1 377 ? 1.025 15.203 -8.431 1.00 87.19 377 SER A O 1
ATOM 3009 N N . THR A 1 378 ? 2.978 14.135 -8.770 1.00 88.81 378 THR A N 1
ATOM 3010 C CA . THR A 1 378 ? 3.250 13.845 -7.352 1.00 88.81 378 THR A CA 1
ATOM 3011 C C . THR A 1 378 ? 3.408 15.152 -6.584 1.00 88.81 378 THR A C 1
ATOM 3013 O O . THR A 1 378 ? 2.692 15.388 -5.612 1.00 88.81 378 THR A O 1
ATOM 3016 N N . PHE A 1 379 ? 4.244 16.072 -7.073 1.00 91.25 379 PHE A N 1
ATOM 3017 C CA . PHE A 1 379 ? 4.390 17.393 -6.457 1.00 91.25 379 PHE A CA 1
ATOM 3018 C C . PHE A 1 379 ? 3.077 18.183 -6.431 1.00 91.25 379 PHE A C 1
ATOM 3020 O O . PHE A 1 379 ? 2.709 18.740 -5.396 1.00 91.25 379 PHE A O 1
ATOM 3027 N N . SER A 1 380 ? 2.340 18.213 -7.546 1.00 90.62 380 SER A N 1
ATOM 3028 C CA . SER A 1 380 ? 1.040 18.892 -7.594 1.00 90.62 380 SER A CA 1
ATOM 3029 C C . SER A 1 380 ? 0.050 18.291 -6.597 1.00 90.62 380 SER A C 1
ATOM 3031 O O . SER A 1 380 ? -0.634 19.039 -5.908 1.00 90.62 380 SER A O 1
ATOM 3033 N N . PHE A 1 381 ? 0.003 16.966 -6.451 1.00 91.94 381 PHE A N 1
ATOM 3034 C CA . PHE A 1 381 ? -0.855 16.302 -5.472 1.00 91.94 381 PHE A CA 1
ATOM 3035 C C . PHE A 1 381 ? -0.480 16.680 -4.031 1.00 91.94 381 PHE A C 1
ATOM 3037 O O . PHE A 1 381 ? -1.349 17.055 -3.238 1.00 91.94 381 PHE A O 1
ATOM 3044 N N . LEU A 1 382 ? 0.815 16.665 -3.707 1.00 93.12 382 LEU A N 1
ATOM 3045 C CA . LEU A 1 382 ? 1.323 17.072 -2.397 1.00 93.12 382 LEU A CA 1
ATOM 3046 C C . LEU A 1 382 ? 0.954 18.528 -2.064 1.00 93.12 382 LEU A C 1
ATOM 3048 O O . LEU A 1 382 ? 0.472 18.823 -0.968 1.00 93.12 382 LEU A O 1
ATOM 3052 N N . MET A 1 383 ? 1.125 19.435 -3.025 1.00 93.00 383 MET A N 1
ATOM 3053 C CA . MET A 1 383 ? 0.876 20.864 -2.837 1.00 93.00 383 MET A CA 1
ATOM 3054 C C . MET A 1 383 ? -0.609 21.232 -2.839 1.00 93.00 383 MET A C 1
ATOM 3056 O O . MET A 1 383 ? -1.048 22.014 -1.997 1.00 93.00 383 MET A O 1
ATOM 3060 N N . ASP A 1 384 ? -1.391 20.673 -3.761 1.00 91.06 384 ASP A N 1
ATOM 3061 C CA . ASP A 1 384 ? -2.782 21.073 -3.974 1.00 91.06 384 ASP A CA 1
ATOM 3062 C C . ASP A 1 384 ? -3.768 20.288 -3.106 1.00 91.06 384 ASP A C 1
ATOM 3064 O O . ASP A 1 384 ? -4.887 20.766 -2.895 1.00 91.06 384 ASP A O 1
ATOM 3068 N N . THR A 1 385 ? -3.381 19.100 -2.628 1.00 94.19 385 THR A N 1
ATOM 3069 C CA . THR A 1 385 ? -4.255 18.192 -1.870 1.00 94.19 385 THR A CA 1
ATOM 3070 C C . THR A 1 385 ? -3.723 17.952 -0.464 1.00 94.19 385 THR A C 1
ATOM 3072 O O . THR A 1 385 ? -4.378 18.353 0.497 1.00 94.19 385 THR A O 1
ATOM 3075 N N . MET A 1 386 ? -2.520 17.387 -0.308 1.00 94.88 386 MET A N 1
ATOM 3076 C CA . MET A 1 386 ? -2.037 16.980 1.023 1.00 94.88 386 MET A CA 1
ATOM 3077 C C . MET A 1 386 ? -1.849 18.170 1.973 1.00 94.88 386 MET A C 1
ATOM 3079 O O . MET A 1 386 ? -2.273 18.102 3.127 1.00 94.88 386 MET A O 1
ATOM 3083 N N . LYS A 1 387 ? -1.340 19.311 1.485 1.00 93.75 387 LYS A N 1
ATOM 3084 C CA . LYS A 1 387 ? -1.294 20.549 2.288 1.00 93.75 387 LYS A CA 1
ATOM 3085 C C . LYS A 1 387 ? -2.679 21.030 2.736 1.00 93.75 387 LYS A C 1
ATOM 3087 O O . LYS A 1 387 ? -2.818 21.506 3.859 1.00 93.75 387 LYS A O 1
ATOM 3092 N N . LYS A 1 388 ? -3.719 20.887 1.902 1.00 94.06 388 LYS A N 1
ATOM 3093 C CA . LYS A 1 388 ? -5.103 21.240 2.288 1.00 94.06 388 LYS A CA 1
ATOM 3094 C C . LYS A 1 388 ? -5.667 20.296 3.346 1.00 94.06 388 LYS A C 1
ATOM 3096 O O . LYS A 1 388 ? -6.489 20.721 4.149 1.00 94.06 388 LYS A O 1
ATOM 3101 N N . PHE A 1 389 ? -5.210 19.046 3.369 1.00 95.50 389 PHE A N 1
ATOM 3102 C CA . PHE A 1 389 ? -5.530 18.078 4.420 1.00 95.50 389 PHE A CA 1
ATOM 3103 C C . PHE A 1 389 ? -4.697 18.269 5.696 1.00 95.50 389 PHE A C 1
ATOM 3105 O O . PHE A 1 389 ? -4.817 17.483 6.629 1.00 95.50 389 PHE A O 1
ATOM 3112 N N . GLY A 1 390 ? -3.903 19.343 5.779 1.00 95.88 390 GLY A N 1
ATOM 3113 C CA . GLY A 1 390 ? -3.154 19.704 6.979 1.00 95.88 390 GLY A CA 1
ATOM 3114 C C . GLY A 1 390 ? -1.842 18.942 7.145 1.00 95.88 390 GLY A C 1
ATOM 3115 O O . GLY A 1 390 ? -1.303 18.932 8.247 1.00 95.88 390 GLY A O 1
ATOM 3116 N N . VAL A 1 391 ? -1.330 18.305 6.087 1.00 97.31 391 VAL A N 1
ATOM 3117 C CA . VAL A 1 391 ? -0.008 17.667 6.104 1.00 97.31 391 VAL A CA 1
ATOM 3118 C C . VAL A 1 391 ? 1.078 18.725 5.930 1.00 97.31 391 VAL A C 1
ATOM 3120 O O . VAL A 1 391 ? 1.046 19.536 5.000 1.00 97.31 391 VAL A O 1
ATOM 3123 N N . GLU A 1 392 ? 2.063 18.699 6.819 1.00 97.12 392 GLU A N 1
ATOM 3124 C CA . GLU A 1 392 ? 3.275 19.500 6.720 1.00 97.12 392 GLU A CA 1
ATOM 3125 C C . GLU A 1 392 ? 4.273 18.812 5.781 1.00 97.12 392 GLU A C 1
ATOM 3127 O O . GLU A 1 392 ? 4.477 17.604 5.866 1.00 97.12 392 GLU A O 1
ATOM 3132 N N . ILE A 1 393 ? 4.917 19.558 4.883 1.00 96.56 393 ILE A N 1
ATOM 3133 C CA . ILE A 1 393 ? 5.817 18.975 3.878 1.00 96.56 393 ILE A CA 1
ATOM 3134 C C . ILE A 1 393 ? 7.131 19.748 3.851 1.00 96.56 393 ILE A C 1
ATOM 3136 O O . ILE A 1 393 ? 7.121 20.961 3.627 1.00 96.56 393 ILE A O 1
ATOM 3140 N N . THR A 1 394 ? 8.244 19.036 4.026 1.00 96.62 394 THR A N 1
ATOM 3141 C CA . THR A 1 394 ? 9.602 19.545 3.803 1.00 96.62 394 THR A CA 1
ATOM 3142 C C . THR A 1 394 ? 10.159 18.939 2.522 1.00 96.62 394 THR A C 1
ATOM 3144 O O . THR A 1 394 ? 10.211 17.718 2.387 1.00 96.62 394 THR A O 1
ATOM 3147 N N . PHE A 1 395 ? 10.583 19.791 1.590 1.00 95.88 395 PHE A N 1
ATOM 3148 C CA . PHE A 1 395 ? 11.255 19.363 0.366 1.00 95.88 395 PHE A CA 1
ATOM 3149 C C . PHE A 1 395 ? 12.773 19.472 0.521 1.00 95.88 395 PHE A C 1
ATOM 3151 O O . PHE A 1 395 ? 13.252 20.455 1.086 1.00 95.88 395 PHE A O 1
ATOM 3158 N N . ILE A 1 396 ? 13.509 18.485 0.011 1.00 95.00 396 ILE A N 1
ATOM 3159 C CA . ILE A 1 396 ? 14.979 18.453 0.018 1.00 95.00 396 ILE A CA 1
ATOM 3160 C C . ILE A 1 396 ? 15.459 18.229 -1.414 1.00 95.00 396 ILE A C 1
ATOM 3162 O O . ILE A 1 396 ? 15.155 17.191 -1.993 1.00 95.00 396 ILE A O 1
ATOM 3166 N N . ASP A 1 397 ? 16.181 19.189 -1.989 1.00 93.00 397 ASP A N 1
ATOM 3167 C CA . ASP A 1 397 ? 16.727 19.067 -3.346 1.00 93.00 397 ASP A CA 1
ATOM 3168 C C . ASP A 1 397 ? 18.010 18.222 -3.328 1.00 93.00 397 ASP A C 1
ATOM 3170 O O . ASP A 1 397 ? 19.011 18.592 -2.716 1.00 93.00 397 ASP A O 1
ATOM 3174 N N . VAL A 1 398 ? 17.956 17.061 -3.984 1.00 91.69 398 VAL A N 1
ATOM 3175 C CA . VAL A 1 398 ? 19.062 16.099 -4.066 1.00 91.69 398 VAL A CA 1
ATOM 3176 C C . VAL A 1 398 ? 20.264 16.695 -4.799 1.00 91.69 398 VAL A C 1
ATOM 3178 O O . VAL A 1 398 ? 21.398 16.460 -4.381 1.00 91.69 398 VAL A O 1
ATOM 3181 N N . ASP A 1 399 ? 20.038 17.487 -5.849 1.00 88.00 399 ASP A N 1
ATOM 3182 C CA . ASP A 1 399 ? 21.113 18.122 -6.615 1.00 88.00 399 ASP A CA 1
ATOM 3183 C C . ASP A 1 399 ? 21.760 19.256 -5.814 1.00 88.00 399 ASP A C 1
ATOM 3185 O O . ASP A 1 399 ? 22.985 19.394 -5.812 1.00 88.00 399 ASP A O 1
ATOM 3189 N N . ALA A 1 400 ? 20.953 20.051 -5.104 1.00 90.25 400 ALA A N 1
ATOM 3190 C CA . ALA A 1 400 ? 21.455 21.174 -4.311 1.00 90.25 400 ALA A CA 1
ATOM 3191 C C . ALA A 1 400 ? 22.225 20.723 -3.057 1.00 90.25 400 ALA A C 1
ATOM 3193 O O . ALA A 1 400 ? 23.239 21.329 -2.708 1.00 90.25 400 ALA A O 1
ATOM 3194 N N . GLU A 1 401 ? 21.759 19.670 -2.379 1.00 91.44 401 GLU A N 1
ATOM 3195 C CA . GLU A 1 401 ? 22.416 19.141 -1.177 1.00 91.44 401 GLU A CA 1
ATOM 3196 C C . GLU A 1 401 ? 23.619 18.242 -1.505 1.00 91.44 401 GLU A C 1
ATOM 3198 O O . GLU A 1 401 ? 24.543 18.123 -0.691 1.00 91.44 401 GLU A O 1
ATOM 3203 N N . ALA A 1 402 ? 23.628 17.617 -2.689 1.00 87.25 402 ALA A N 1
ATOM 3204 C CA . ALA A 1 402 ? 24.670 16.703 -3.151 1.00 87.25 402 ALA A CA 1
ATOM 3205 C C . ALA A 1 402 ? 25.016 15.633 -2.087 1.00 87.25 402 ALA A C 1
ATOM 3207 O O . ALA A 1 402 ? 24.133 14.928 -1.593 1.00 87.25 402 ALA A O 1
ATOM 3208 N N . ASP A 1 403 ? 26.289 15.517 -1.687 1.00 87.19 403 ASP A N 1
ATOM 3209 C CA . ASP A 1 403 ? 26.738 14.547 -0.676 1.00 87.19 403 ASP A CA 1
ATOM 3210 C C . ASP A 1 403 ? 26.168 14.815 0.741 1.00 87.19 403 ASP A C 1
ATOM 3212 O O . ASP A 1 403 ? 26.270 13.951 1.610 1.00 87.19 403 ASP A O 1
ATOM 3216 N N . ASN A 1 404 ? 25.544 15.975 1.001 1.00 92.00 404 ASN A N 1
ATOM 3217 C CA . ASN A 1 404 ? 24.920 16.299 2.293 1.00 92.00 404 ASN A CA 1
ATOM 3218 C C . ASN A 1 404 ? 23.427 15.936 2.369 1.00 92.00 404 ASN A C 1
ATOM 3220 O O . ASN A 1 404 ? 22.791 16.201 3.392 1.00 92.00 404 ASN A O 1
ATOM 3224 N N . CYS A 1 405 ? 22.855 15.323 1.328 1.00 91.38 405 CYS A N 1
ATOM 3225 C CA . CYS A 1 405 ? 21.415 15.061 1.245 1.00 91.38 405 CYS A CA 1
ATOM 3226 C C . CYS A 1 405 ? 20.870 14.291 2.465 1.00 91.38 405 CYS A C 1
ATOM 3228 O O . CYS A 1 405 ? 19.857 14.675 3.047 1.00 91.38 405 CYS A O 1
ATOM 3230 N N . THR A 1 406 ? 21.574 13.263 2.940 1.00 92.31 406 THR A N 1
ATOM 3231 C CA . THR A 1 406 ? 21.154 12.466 4.109 1.00 92.31 406 THR A CA 1
ATOM 3232 C C . THR A 1 406 ? 21.233 13.251 5.420 1.00 92.31 406 THR A C 1
ATOM 3234 O O . THR A 1 406 ? 20.378 13.092 6.291 1.00 92.31 406 THR A O 1
ATOM 3237 N N . VAL A 1 407 ? 22.196 14.170 5.539 1.00 95.56 407 VAL A N 1
ATOM 3238 C CA . VAL A 1 407 ? 22.300 15.109 6.667 1.00 95.56 407 VAL A CA 1
ATOM 3239 C C . VAL A 1 407 ? 21.132 16.095 6.650 1.00 95.56 407 VAL A C 1
ATOM 3241 O O . VAL A 1 407 ? 20.591 16.429 7.706 1.00 95.56 407 VAL A O 1
ATOM 3244 N N . ALA A 1 408 ? 20.719 16.560 5.469 1.00 95.88 408 ALA A N 1
ATOM 3245 C CA . ALA A 1 408 ? 19.532 17.395 5.322 1.00 95.88 408 ALA A CA 1
ATOM 3246 C C . ALA A 1 408 ? 18.258 16.630 5.719 1.00 95.88 408 ALA A C 1
ATOM 3248 O O . ALA A 1 408 ? 17.424 17.182 6.439 1.00 95.88 408 ALA A O 1
ATOM 3249 N N . VAL A 1 409 ? 18.142 15.348 5.342 1.00 93.94 409 VAL A N 1
ATOM 3250 C CA . VAL A 1 409 ? 17.037 14.473 5.770 1.00 93.94 409 VAL A CA 1
ATOM 3251 C C . VAL A 1 409 ? 16.999 14.351 7.291 1.00 93.94 409 VAL A C 1
ATOM 3253 O O . VAL A 1 409 ? 15.949 14.579 7.885 1.00 93.94 409 VAL A O 1
ATOM 3256 N N . GLU A 1 410 ? 18.131 14.057 7.935 1.00 94.25 410 GLU A N 1
ATOM 3257 C CA . GLU A 1 410 ? 18.211 13.922 9.395 1.00 94.25 410 GLU A CA 1
ATOM 3258 C C . GLU A 1 410 ? 17.827 15.228 10.110 1.00 94.25 410 GLU A C 1
ATOM 3260 O O . GLU A 1 410 ? 17.049 15.211 11.062 1.00 94.25 410 GLU A O 1
ATOM 3265 N N . LYS A 1 411 ? 18.281 16.383 9.607 1.00 96.44 411 LYS A N 1
ATOM 3266 C CA . LYS A 1 411 ? 17.905 17.704 10.144 1.00 96.44 411 LYS A CA 1
ATOM 3267 C C . LYS A 1 411 ? 16.428 18.045 9.949 1.00 96.44 411 LYS A C 1
ATOM 3269 O O . LYS A 1 411 ? 15.869 18.785 10.755 1.00 96.44 411 LYS A O 1
ATOM 3274 N N . ALA A 1 412 ? 15.811 17.550 8.879 1.00 96.00 412 ALA A N 1
ATOM 3275 C CA . ALA A 1 412 ? 14.402 17.778 8.583 1.00 96.00 412 ALA A CA 1
ATOM 3276 C C . ALA A 1 412 ? 13.461 16.897 9.422 1.00 96.00 412 ALA A C 1
ATOM 3278 O O . ALA A 1 412 ? 12.255 17.156 9.444 1.00 96.00 412 ALA A O 1
ATOM 3279 N N . MET A 1 413 ? 13.978 15.878 10.118 1.00 93.81 413 MET A N 1
ATOM 3280 C CA . MET A 1 413 ? 13.180 15.008 10.979 1.00 93.81 413 MET A CA 1
ATOM 3281 C C . MET A 1 413 ? 12.515 15.786 12.118 1.00 93.81 413 MET A C 1
ATOM 3283 O O . MET A 1 413 ? 13.123 16.584 12.829 1.00 93.81 413 MET A O 1
ATOM 3287 N N . LYS A 1 414 ? 11.235 15.490 12.326 1.00 93.44 414 LYS A N 1
ATOM 3288 C CA . LYS A 1 414 ? 10.372 16.033 13.386 1.00 93.44 414 LYS A CA 1
ATOM 3289 C C . LYS A 1 414 ? 9.637 14.903 14.110 1.00 93.44 414 LYS A C 1
ATOM 3291 O O . LYS A 1 414 ? 9.410 13.862 13.488 1.00 93.44 414 LYS A O 1
ATOM 3296 N N . PRO A 1 415 ? 9.171 15.101 15.359 1.00 91.88 415 PRO A N 1
ATOM 3297 C CA . PRO A 1 415 ? 8.392 14.090 16.087 1.00 91.88 415 PRO A CA 1
ATOM 3298 C C . PRO A 1 415 ? 7.128 13.611 15.352 1.00 91.88 415 PRO A C 1
ATOM 3300 O O . PRO A 1 415 ? 6.711 12.469 15.503 1.00 91.88 415 PRO A O 1
ATOM 3303 N N . ASN A 1 416 ? 6.528 14.465 14.521 1.00 92.94 416 ASN A N 1
ATOM 3304 C CA . ASN A 1 416 ? 5.360 14.150 13.695 1.00 92.94 416 ASN A CA 1
ATOM 3305 C C . ASN A 1 416 ? 5.712 13.633 12.284 1.00 92.94 416 ASN A C 1
ATOM 3307 O O . ASN A 1 416 ? 4.809 13.488 11.462 1.00 92.94 416 ASN A O 1
ATOM 3311 N N . THR A 1 417 ? 6.985 13.359 11.969 1.00 92.75 417 THR A N 1
ATOM 3312 C CA . THR A 1 417 ? 7.386 12.846 10.643 1.00 92.75 417 THR A CA 1
ATOM 3313 C C . THR A 1 417 ? 6.917 11.418 10.475 1.00 92.75 417 THR A C 1
ATOM 3315 O O . THR A 1 417 ? 7.367 10.552 11.215 1.00 92.75 417 THR A O 1
ATOM 3318 N N . LYS A 1 418 ? 6.028 11.175 9.511 1.00 87.44 418 LYS A N 1
ATOM 3319 C CA . LYS A 1 418 ? 5.437 9.852 9.267 1.00 87.44 418 LYS A CA 1
ATOM 3320 C C . LYS A 1 418 ? 5.974 9.163 8.024 1.00 87.44 418 LYS A C 1
ATOM 3322 O O . LYS A 1 418 ? 5.984 7.932 8.001 1.00 87.44 418 LYS A O 1
ATOM 3327 N N . LEU A 1 419 ? 6.435 9.940 7.043 1.00 87.94 419 LEU A N 1
ATOM 3328 C CA . LEU A 1 419 ? 6.890 9.429 5.756 1.00 87.94 419 LEU A CA 1
ATOM 3329 C C . LEU A 1 419 ? 8.128 10.183 5.256 1.00 87.94 419 LEU A C 1
ATOM 3331 O O . LEU A 1 419 ? 8.157 11.416 5.274 1.00 87.94 419 LEU A O 1
ATOM 3335 N N . VAL A 1 420 ? 9.117 9.430 4.772 1.00 88.62 420 VAL A N 1
ATOM 3336 C CA . VAL A 1 420 ? 10.184 9.932 3.894 1.00 88.62 420 VAL A CA 1
ATOM 3337 C C . VAL A 1 420 ? 9.949 9.367 2.500 1.00 88.62 420 VAL A C 1
ATOM 3339 O O . VAL A 1 420 ? 9.809 8.155 2.346 1.00 88.62 420 VAL A O 1
ATOM 3342 N N . PHE A 1 421 ? 9.875 10.237 1.499 1.00 90.00 421 PHE A N 1
ATOM 3343 C CA . PHE A 1 421 ? 9.560 9.889 0.120 1.00 90.00 421 PHE A CA 1
ATOM 3344 C C . PHE A 1 421 ? 10.666 10.358 -0.827 1.00 90.00 421 PHE A C 1
ATOM 3346 O O . PHE A 1 421 ? 11.075 11.519 -0.769 1.00 90.00 421 PHE A O 1
ATOM 3353 N N . CYS A 1 422 ? 11.124 9.481 -1.717 1.00 86.44 422 CYS A N 1
ATOM 3354 C CA . CYS A 1 422 ? 12.035 9.831 -2.804 1.00 86.44 422 CYS A CA 1
ATOM 3355 C C . CYS A 1 422 ? 11.796 8.977 -4.055 1.00 86.44 422 CYS A C 1
ATOM 3357 O O . CYS A 1 422 ? 11.255 7.871 -3.982 1.00 86.44 422 CYS A O 1
ATOM 3359 N N . GLU A 1 423 ? 12.242 9.485 -5.201 1.00 82.44 423 GLU A N 1
ATOM 3360 C CA . GLU A 1 423 ? 12.409 8.697 -6.422 1.00 82.44 423 GLU A CA 1
ATOM 3361 C C . GLU A 1 423 ? 13.833 8.155 -6.509 1.00 82.44 423 GLU A C 1
ATOM 3363 O O . GLU A 1 423 ? 14.797 8.816 -6.118 1.00 82.44 423 GLU A O 1
ATOM 3368 N N . MET A 1 424 ? 13.968 6.936 -7.029 1.00 78.12 424 MET A N 1
ATOM 3369 C CA . MET A 1 424 ? 15.268 6.303 -7.210 1.00 78.12 424 MET A CA 1
ATOM 3370 C C . MET A 1 424 ? 16.115 7.013 -8.262 1.00 78.12 424 MET A C 1
ATOM 3372 O O . MET A 1 424 ? 17.310 7.206 -8.062 1.00 78.12 424 MET A O 1
ATOM 3376 N N . VAL A 1 425 ? 15.489 7.387 -9.374 1.00 81.00 425 VAL A N 1
ATOM 3377 C CA . VAL A 1 425 ? 16.063 8.266 -10.390 1.00 81.00 425 VAL A CA 1
ATOM 3378 C C . VAL A 1 425 ? 15.057 9.389 -10.577 1.00 81.00 425 VAL A C 1
ATOM 3380 O O . VAL A 1 425 ? 13.999 9.174 -11.160 1.00 81.00 425 VAL A O 1
ATOM 3383 N N . GLY A 1 426 ? 15.355 10.557 -10.020 1.00 82.00 426 GLY A N 1
ATOM 3384 C CA . GLY A 1 426 ? 14.415 11.666 -9.964 1.00 82.00 426 GLY A CA 1
ATOM 3385 C C . GLY A 1 426 ? 14.180 12.300 -11.337 1.00 82.00 426 GLY A C 1
ATOM 3386 O O . GLY A 1 426 ? 15.116 12.693 -12.038 1.00 82.00 426 GLY A O 1
ATOM 3387 N N . ASN A 1 427 ? 12.915 12.417 -11.734 1.00 81.88 427 ASN A N 1
ATOM 3388 C CA . ASN A 1 427 ? 12.512 13.052 -12.991 1.00 81.88 427 ASN A CA 1
ATOM 3389 C C . ASN A 1 427 ? 12.391 14.583 -12.817 1.00 81.88 427 ASN A C 1
ATOM 3391 O O . ASN A 1 427 ? 11.698 14.998 -11.890 1.00 81.88 427 ASN A O 1
ATOM 3395 N N . PRO A 1 428 ? 12.982 15.446 -13.675 1.00 84.31 428 PRO A N 1
ATOM 3396 C CA . PRO A 1 428 ? 13.634 15.146 -14.956 1.00 84.31 428 PRO A CA 1
ATOM 3397 C C . PRO A 1 428 ? 15.161 15.165 -14.958 1.00 84.31 428 PRO A C 1
ATOM 3399 O O . PRO A 1 428 ? 15.750 14.851 -15.990 1.00 84.31 428 PRO A O 1
ATOM 3402 N N . THR A 1 429 ? 15.817 15.538 -13.860 1.00 88.19 429 THR A N 1
ATOM 3403 C CA . THR A 1 429 ? 17.270 15.775 -13.869 1.00 88.19 429 THR A CA 1
ATOM 3404 C C . THR A 1 429 ? 18.095 14.491 -13.780 1.00 88.19 429 THR A C 1
ATOM 3406 O O . THR A 1 429 ? 19.291 14.538 -14.036 1.00 88.19 429 THR A O 1
ATOM 3409 N N . MET A 1 430 ? 17.470 13.346 -13.489 1.00 87.62 430 MET A N 1
ATOM 3410 C CA . MET A 1 430 ? 18.109 12.047 -13.249 1.00 87.62 430 MET A CA 1
ATOM 3411 C C . MET A 1 430 ? 18.966 11.992 -11.972 1.00 87.62 430 MET A C 1
ATOM 3413 O O . MET A 1 430 ? 19.840 11.130 -11.857 1.00 87.62 430 MET A O 1
ATOM 3417 N N . SER A 1 431 ? 18.702 12.860 -10.987 1.00 89.12 431 SER A N 1
ATOM 3418 C CA . SER A 1 431 ? 19.340 12.792 -9.665 1.00 89.12 431 SER A CA 1
ATOM 3419 C C . SER A 1 431 ? 19.081 11.453 -8.992 1.00 89.12 431 SER A C 1
ATOM 3421 O O . SER A 1 431 ? 17.980 10.909 -9.062 1.00 89.12 431 SER A O 1
ATOM 3423 N N . VAL A 1 432 ? 20.077 10.944 -8.270 1.00 87.12 432 VAL A N 1
ATOM 3424 C CA . VAL A 1 432 ? 19.950 9.695 -7.511 1.00 87.12 432 VAL A CA 1
ATOM 3425 C C . VAL A 1 432 ? 20.376 9.958 -6.069 1.00 87.12 432 VAL A C 1
ATOM 3427 O O . VAL A 1 432 ? 21.568 10.192 -5.841 1.00 87.12 432 VAL A O 1
ATOM 3430 N N . PRO A 1 433 ? 19.444 9.937 -5.098 1.00 88.12 433 PRO A N 1
ATOM 3431 C CA . PRO A 1 433 ? 19.786 10.089 -3.689 1.00 88.12 433 PRO A CA 1
ATOM 3432 C C . PRO A 1 433 ? 20.469 8.833 -3.129 1.00 88.12 433 PRO A C 1
ATOM 3434 O O . PRO A 1 433 ? 20.304 7.725 -3.648 1.00 88.12 433 PRO A O 1
ATOM 3437 N N . ASP A 1 434 ? 21.194 8.984 -2.017 1.00 88.88 434 ASP A N 1
ATOM 3438 C CA . ASP A 1 434 ? 21.689 7.847 -1.232 1.00 88.88 434 ASP A CA 1
ATOM 3439 C C . ASP A 1 434 ? 20.527 7.196 -0.469 1.00 88.88 434 ASP A C 1
ATOM 3441 O O . ASP A 1 434 ? 20.232 7.525 0.683 1.00 88.88 434 ASP A O 1
ATOM 3445 N N . ILE A 1 435 ? 19.807 6.305 -1.147 1.00 83.50 435 ILE A N 1
ATOM 3446 C CA . ILE A 1 435 ? 18.615 5.654 -0.598 1.00 83.50 435 ILE A CA 1
ATOM 3447 C C . ILE A 1 435 ? 18.948 4.819 0.637 1.00 83.50 435 ILE A C 1
ATOM 3449 O O . ILE A 1 435 ? 18.188 4.840 1.604 1.00 83.50 435 ILE A O 1
ATOM 3453 N N . LEU A 1 436 ? 20.059 4.077 0.615 1.00 82.06 436 LEU A N 1
ATOM 3454 C CA . LEU A 1 436 ? 20.396 3.156 1.699 1.00 82.06 436 LEU A CA 1
ATOM 3455 C C . LEU A 1 436 ? 20.695 3.922 2.986 1.00 82.06 436 LEU A C 1
ATOM 3457 O O . LEU A 1 436 ? 20.176 3.564 4.045 1.00 82.06 436 LEU A O 1
ATOM 3461 N N . GLU A 1 437 ? 21.457 5.010 2.893 1.00 87.00 437 GLU A N 1
ATOM 3462 C CA . GLU A 1 437 ? 21.722 5.858 4.053 1.00 87.00 437 GLU A CA 1
ATOM 3463 C C . GLU A 1 437 ? 20.481 6.671 4.455 1.00 87.00 437 GLU A C 1
ATOM 3465 O O . GLU A 1 437 ? 20.196 6.806 5.642 1.00 87.00 437 GLU A O 1
ATOM 3470 N N . THR A 1 438 ? 19.664 7.133 3.501 1.00 86.19 438 THR A N 1
ATOM 3471 C CA . THR A 1 438 ? 18.376 7.791 3.804 1.00 86.19 438 THR A CA 1
ATOM 3472 C C . THR A 1 438 ? 17.458 6.869 4.611 1.00 86.19 438 THR A C 1
ATOM 3474 O O . THR A 1 438 ? 16.855 7.284 5.604 1.00 86.19 438 THR A O 1
ATOM 3477 N N . MET A 1 439 ? 17.387 5.591 4.232 1.00 81.44 439 MET A N 1
ATOM 3478 C CA . MET A 1 439 ? 16.662 4.575 4.988 1.00 81.44 439 MET A CA 1
ATOM 3479 C C . MET A 1 439 ? 17.268 4.362 6.375 1.00 81.44 439 MET A C 1
ATOM 3481 O O . MET A 1 439 ? 16.523 4.273 7.351 1.00 81.44 439 MET A O 1
ATOM 3485 N N . ALA A 1 440 ? 18.598 4.291 6.482 1.00 83.81 440 ALA A N 1
ATOM 3486 C CA . ALA A 1 440 ? 19.281 4.138 7.762 1.00 83.81 440 ALA A CA 1
ATOM 3487 C C . ALA A 1 440 ? 18.968 5.307 8.709 1.00 83.81 440 ALA A C 1
ATOM 3489 O O . ALA A 1 440 ? 18.621 5.074 9.869 1.00 83.81 440 ALA A O 1
ATOM 3490 N N . VAL A 1 441 ? 19.004 6.548 8.210 1.00 86.25 441 VAL A N 1
ATOM 3491 C CA . VAL A 1 441 ? 18.599 7.755 8.946 1.00 86.25 441 VAL A CA 1
ATOM 3492 C C . VAL A 1 441 ? 17.156 7.632 9.422 1.00 86.25 441 VAL A C 1
ATOM 3494 O O . VAL A 1 441 ? 16.887 7.753 10.614 1.00 86.25 441 VAL A O 1
ATOM 3497 N N . ALA A 1 442 ? 16.218 7.321 8.533 1.00 82.75 442 ALA A N 1
ATOM 3498 C CA . ALA A 1 442 ? 14.819 7.207 8.916 1.00 82.75 442 ALA A CA 1
ATOM 3499 C C . ALA A 1 442 ? 14.551 6.055 9.908 1.00 82.75 442 ALA A C 1
ATOM 3501 O O . ALA A 1 442 ? 13.740 6.206 10.821 1.00 82.75 442 ALA A O 1
ATOM 3502 N N . HIS A 1 443 ? 15.282 4.939 9.817 1.00 78.06 443 HIS A N 1
ATOM 3503 C CA . HIS A 1 443 ? 15.198 3.834 10.779 1.00 78.06 443 HIS A CA 1
ATOM 3504 C C . HIS A 1 443 ? 15.693 4.211 12.184 1.00 78.06 443 HIS A C 1
ATOM 3506 O O . HIS A 1 443 ? 15.172 3.674 13.165 1.00 78.06 443 HIS A O 1
ATOM 3512 N N . LYS A 1 444 ? 16.633 5.162 12.320 1.00 83.38 444 LYS A N 1
ATOM 3513 C CA . LYS A 1 444 ? 16.998 5.728 13.636 1.00 83.38 444 LYS A CA 1
ATOM 3514 C C . LYS A 1 444 ? 15.805 6.419 14.309 1.00 83.38 444 LYS A C 1
ATOM 3516 O O . LYS A 1 444 ? 15.751 6.480 15.532 1.00 83.38 444 LYS A O 1
ATOM 3521 N N . HIS A 1 445 ? 14.832 6.886 13.524 1.00 82.19 445 HIS A N 1
ATOM 3522 C CA . HIS A 1 445 ? 13.624 7.577 13.979 1.00 82.19 445 HIS A CA 1
ATOM 3523 C C . HIS A 1 445 ? 12.352 6.715 13.884 1.00 82.19 445 HIS A C 1
ATOM 3525 O O . HIS A 1 445 ? 11.253 7.262 13.792 1.00 82.19 445 HIS A O 1
ATOM 3531 N N . LYS A 1 446 ? 12.473 5.379 13.931 1.00 70.50 446 LYS A N 1
ATOM 3532 C CA . LYS A 1 446 ? 11.360 4.418 13.759 1.00 70.50 446 LYS A CA 1
ATOM 3533 C C . LYS A 1 446 ? 10.157 4.604 14.695 1.00 70.50 446 LYS A C 1
ATOM 3535 O O . LYS A 1 446 ? 9.063 4.162 14.365 1.00 70.50 446 LYS A O 1
ATOM 3540 N N . ASP A 1 447 ? 10.343 5.252 15.845 1.00 70.50 447 ASP A N 1
ATOM 3541 C CA . ASP A 1 447 ? 9.242 5.551 16.772 1.00 70.50 447 ASP A CA 1
ATOM 3542 C C . ASP A 1 447 ? 8.310 6.646 16.217 1.00 70.50 447 ASP A C 1
ATOM 3544 O O . ASP A 1 447 ? 7.133 6.717 16.568 1.00 70.50 447 ASP A O 1
ATOM 3548 N N . ASN A 1 448 ? 8.826 7.478 15.305 1.00 69.44 448 ASN A N 1
ATOM 3549 C CA . ASN A 1 448 ? 8.092 8.562 14.659 1.00 69.44 448 ASN A CA 1
ATOM 3550 C C . ASN A 1 448 ? 7.719 8.202 13.217 1.00 69.44 448 ASN A C 1
ATOM 3552 O O . ASN A 1 448 ? 6.556 8.371 12.838 1.00 69.44 448 ASN A O 1
ATOM 3556 N N . VAL A 1 449 ? 8.687 7.676 12.455 1.00 69.56 449 VAL A N 1
ATOM 3557 C CA . VAL A 1 449 ? 8.566 7.365 11.027 1.00 69.56 449 VAL A CA 1
ATOM 3558 C C . VAL A 1 449 ? 7.976 5.975 10.852 1.00 69.56 449 VAL A C 1
ATOM 3560 O O . VAL A 1 449 ? 8.622 4.961 11.113 1.00 69.56 449 VAL A O 1
ATOM 3563 N N . ILE A 1 450 ? 6.726 5.947 10.399 1.00 61.06 450 ILE A N 1
ATOM 3564 C CA . ILE A 1 450 ? 5.979 4.708 10.190 1.00 61.06 450 ILE A CA 1
ATOM 3565 C C . ILE A 1 450 ? 6.364 4.076 8.855 1.00 61.06 450 ILE A C 1
ATOM 3567 O O . ILE A 1 450 ? 6.280 2.860 8.750 1.00 61.06 450 ILE A O 1
ATOM 3571 N N . SER A 1 451 ? 6.774 4.870 7.859 1.00 58.56 451 SER A N 1
ATOM 3572 C CA . SER A 1 451 ? 7.086 4.368 6.524 1.00 58.56 451 SER A CA 1
ATOM 3573 C C . SER A 1 451 ? 8.187 5.164 5.818 1.00 58.56 451 SER A C 1
ATOM 3575 O O . SER A 1 451 ? 8.288 6.380 5.963 1.00 58.56 451 SER A O 1
ATOM 3577 N N . ASN A 1 452 ? 8.994 4.459 5.022 1.00 56.62 452 ASN A N 1
ATOM 3578 C CA . ASN A 1 452 ? 9.934 5.026 4.057 1.00 56.62 452 ASN A CA 1
ATOM 3579 C C . ASN A 1 452 ? 9.571 4.511 2.677 1.00 56.62 452 ASN A C 1
ATOM 3581 O O . ASN A 1 452 ? 9.507 3.297 2.491 1.00 56.62 452 ASN A O 1
ATOM 3585 N N . CYS A 1 453 ? 9.378 5.430 1.739 1.00 56.88 453 CYS A N 1
ATOM 3586 C CA . CYS A 1 453 ? 8.919 5.140 0.399 1.00 56.88 453 CYS A CA 1
ATOM 3587 C C . CYS A 1 453 ? 9.946 5.558 -0.644 1.00 56.88 453 CYS A C 1
ATOM 3589 O O . CYS A 1 453 ? 10.284 6.733 -0.770 1.00 56.88 453 CYS A O 1
ATOM 3591 N N . VAL A 1 454 ? 10.407 4.576 -1.413 1.00 54.72 454 VAL A N 1
ATOM 3592 C CA . VAL A 1 454 ? 11.360 4.765 -2.505 1.00 54.72 454 VAL A CA 1
ATOM 3593 C C . VAL A 1 454 ? 10.706 4.291 -3.791 1.00 54.72 454 VAL A C 1
ATOM 3595 O O . VAL A 1 454 ? 10.594 3.084 -3.984 1.00 54.72 454 VAL A O 1
ATOM 3598 N N . MET A 1 455 ? 10.333 5.230 -4.665 1.00 51.25 455 MET A N 1
ATOM 3599 C CA . MET A 1 455 ? 9.855 4.947 -6.021 1.00 51.25 455 MET A CA 1
ATOM 3600 C C . MET A 1 455 ? 10.962 4.333 -6.877 1.00 51.25 455 MET A C 1
ATOM 3602 O O . MET A 1 455 ? 11.852 5.030 -7.362 1.00 51.25 455 MET A O 1
ATOM 3606 N N . ARG A 1 456 ? 10.905 3.009 -7.052 1.00 46.22 456 ARG A N 1
ATOM 3607 C CA . ARG A 1 456 ? 11.712 2.237 -8.014 1.00 46.22 456 ARG A CA 1
ATOM 3608 C C . ARG A 1 456 ? 10.904 1.964 -9.279 1.00 46.22 456 ARG A C 1
ATOM 3610 O O . ARG A 1 456 ? 9.694 1.973 -9.231 1.00 46.22 456 ARG A O 1
ATOM 3617 N N . SER A 1 457 ? 11.529 1.690 -10.411 1.00 41.00 457 SER A N 1
ATOM 3618 C CA . SER A 1 457 ? 10.829 1.464 -11.675 1.00 41.00 457 SER A CA 1
ATOM 3619 C C . SER A 1 457 ? 9.980 0.166 -11.738 1.00 41.00 457 SER A C 1
ATOM 3621 O O . SER A 1 457 ? 10.561 -0.840 -12.119 1.00 41.00 457 SER A O 1
ATOM 3623 N N . LEU A 1 458 ? 8.658 0.183 -11.432 1.00 37.62 458 LEU A N 1
ATOM 3624 C CA . LEU A 1 458 ? 7.474 -0.647 -11.878 1.00 37.62 458 LEU A CA 1
ATOM 3625 C C . LEU A 1 458 ? 6.104 -0.209 -11.296 1.00 37.62 458 LEU A C 1
ATOM 3627 O O . LEU A 1 458 ? 6.012 -0.164 -10.095 1.00 37.62 458 LEU A O 1
ATOM 3631 N N . PHE A 1 459 ? 5.068 0.129 -12.101 1.00 38.41 459 PHE A N 1
ATOM 3632 C CA . PHE A 1 459 ? 3.761 0.775 -11.752 1.00 38.41 459 PHE A CA 1
ATOM 3633 C C . PHE A 1 459 ? 2.939 0.157 -10.583 1.00 38.41 459 PHE A C 1
ATOM 3635 O O . PHE A 1 459 ? 1.763 -0.128 -10.756 1.00 38.41 459 PHE A O 1
ATOM 3642 N N . ILE A 1 460 ? 3.460 -0.100 -9.391 1.00 42.34 460 ILE A N 1
ATOM 3643 C CA . ILE A 1 460 ? 2.813 -1.028 -8.462 1.00 42.34 460 ILE A CA 1
ATOM 3644 C C . ILE A 1 460 ? 3.267 -0.804 -7.003 1.00 42.34 460 ILE A C 1
ATOM 3646 O O . ILE A 1 460 ? 4.403 -0.435 -6.724 1.00 42.34 460 ILE A O 1
ATOM 3650 N N . VAL A 1 461 ? 2.377 -1.048 -6.033 1.00 33.91 461 VAL A N 1
ATOM 3651 C CA . VAL A 1 461 ? 2.731 -1.022 -4.600 1.00 33.91 461 VAL A CA 1
ATOM 3652 C C . VAL A 1 461 ? 3.263 -2.389 -4.182 1.00 33.91 461 VAL A C 1
ATOM 3654 O O . VAL A 1 461 ? 2.538 -3.368 -4.318 1.00 33.91 461 VAL A O 1
ATOM 3657 N N . SER A 1 462 ? 4.475 -2.447 -3.623 1.00 30.44 462 SER A N 1
ATOM 3658 C CA . SER A 1 462 ? 5.039 -3.626 -2.954 1.00 30.44 462 SER A CA 1
ATOM 3659 C C . SER A 1 462 ? 5.110 -3.372 -1.442 1.00 30.44 462 SER A C 1
ATOM 3661 O O . SER A 1 462 ? 5.731 -2.406 -0.998 1.00 30.44 462 SER A O 1
ATOM 3663 N N . GLN A 1 463 ? 4.471 -4.201 -0.613 1.00 29.83 463 GLN A N 1
ATOM 3664 C CA . GLN A 1 463 ? 4.687 -4.166 0.836 1.00 29.83 463 GLN A CA 1
ATOM 3665 C C . GLN A 1 463 ? 6.047 -4.787 1.171 1.00 29.83 463 GLN A C 1
ATOM 3667 O O . GLN A 1 463 ? 6.251 -5.963 0.922 1.00 29.83 463 GLN A O 1
ATOM 3672 N N . ALA A 1 464 ? 6.941 -3.994 1.772 1.00 31.72 464 ALA A N 1
ATOM 3673 C CA . ALA A 1 464 ? 8.208 -4.369 2.415 1.00 31.72 464 ALA A CA 1
ATOM 3674 C C . ALA A 1 464 ? 9.196 -5.240 1.603 1.00 31.72 464 ALA A C 1
ATOM 3676 O O . ALA A 1 464 ? 9.103 -6.465 1.586 1.00 31.72 464 ALA A O 1
ATOM 3677 N N . CYS A 1 465 ? 10.243 -4.610 1.056 1.00 29.75 465 CYS A N 1
ATOM 3678 C CA . CYS A 1 465 ? 11.469 -5.294 0.632 1.00 29.75 465 CYS A CA 1
ATOM 3679 C C . CYS A 1 465 ? 12.463 -5.374 1.801 1.00 29.75 465 CYS A C 1
ATOM 3681 O O . CYS A 1 465 ? 12.699 -4.388 2.501 1.00 29.75 465 CYS A O 1
ATOM 3683 N N . HIS A 1 466 ? 13.105 -6.530 1.973 1.00 30.41 466 HIS A N 1
ATOM 3684 C CA . HIS A 1 466 ? 14.401 -6.594 2.651 1.00 30.41 466 HIS A CA 1
ATOM 3685 C C . HIS A 1 466 ? 15.513 -6.161 1.681 1.00 30.41 466 HIS A C 1
ATOM 3687 O O . HIS A 1 466 ? 15.382 -6.286 0.467 1.00 30.41 466 HIS A O 1
ATOM 3693 N N . ASN A 1 467 ? 16.595 -5.620 2.247 1.00 30.73 467 ASN A N 1
ATOM 3694 C CA . ASN A 1 467 ? 17.807 -5.125 1.586 1.00 30.73 467 ASN A CA 1
ATOM 3695 C C . ASN A 1 467 ? 18.140 -5.842 0.243 1.00 30.73 467 ASN A C 1
ATOM 3697 O O . ASN A 1 467 ? 18.434 -7.036 0.269 1.00 30.73 467 ASN A O 1
ATOM 3701 N N . PRO A 1 468 ? 18.183 -5.149 -0.917 1.00 32.66 468 PRO A N 1
ATOM 3702 C CA . PRO A 1 468 ? 18.287 -5.773 -2.250 1.00 32.66 468 PRO A CA 1
ATOM 3703 C C . PRO A 1 468 ? 19.614 -6.503 -2.531 1.00 32.66 468 PRO A C 1
ATOM 3705 O O . PRO A 1 468 ? 19.755 -7.165 -3.559 1.00 32.66 468 PRO A O 1
ATOM 3708 N N . THR A 1 469 ? 20.595 -6.388 -1.633 1.00 28.67 469 THR A N 1
ATOM 3709 C CA . THR A 1 469 ? 21.890 -7.083 -1.721 1.00 28.67 469 THR A CA 1
ATOM 3710 C C . THR A 1 469 ? 21.946 -8.380 -0.912 1.00 28.67 469 THR A C 1
ATOM 3712 O O . THR A 1 469 ? 22.859 -9.179 -1.112 1.00 28.67 469 THR A O 1
ATOM 3715 N N . GLN A 1 470 ? 20.971 -8.625 -0.032 1.00 29.48 470 GLN A N 1
ATOM 3716 C CA . GLN A 1 470 ? 20.854 -9.868 0.721 1.00 29.48 470 GLN A CA 1
ATOM 3717 C C . GLN A 1 470 ? 19.605 -10.600 0.245 1.00 29.48 470 GLN A C 1
ATOM 3719 O O . GLN A 1 470 ? 18.488 -10.128 0.432 1.00 29.48 470 GLN A O 1
ATOM 3724 N N . GLY A 1 471 ? 19.797 -11.750 -0.405 1.00 29.41 471 GLY A N 1
ATOM 3725 C CA . GLY A 1 471 ? 18.687 -12.633 -0.745 1.00 29.41 471 GLY A CA 1
ATOM 3726 C C . GLY A 1 471 ? 17.829 -12.901 0.491 1.00 29.41 471 GLY A C 1
ATOM 3727 O O . GLY A 1 471 ? 18.353 -13.136 1.580 1.00 29.41 471 GLY A O 1
ATOM 3728 N N . TYR A 1 472 ? 16.513 -12.834 0.327 1.00 33.47 472 TYR A N 1
ATOM 3729 C CA . TYR A 1 472 ? 15.580 -13.219 1.373 1.00 33.47 472 TYR A CA 1
ATOM 3730 C C . TYR A 1 472 ? 15.696 -14.734 1.615 1.00 33.47 472 TYR A C 1
ATOM 3732 O O . TYR A 1 472 ? 15.279 -15.542 0.787 1.00 33.47 472 TYR A O 1
ATOM 3740 N N . GLU A 1 473 ? 16.293 -15.128 2.740 1.00 29.78 473 GLU A N 1
ATOM 3741 C CA . GLU A 1 473 ? 16.229 -16.501 3.248 1.00 29.78 473 GLU A CA 1
ATOM 3742 C C . GLU A 1 473 ? 14.911 -16.669 4.021 1.00 29.78 473 GLU A C 1
ATOM 3744 O O . GLU A 1 473 ? 14.782 -16.196 5.153 1.00 29.78 473 GLU A O 1
ATOM 3749 N N . ARG A 1 474 ? 13.918 -17.344 3.421 1.00 34.53 474 ARG A N 1
ATOM 3750 C CA . ARG A 1 474 ? 12.702 -17.770 4.140 1.00 34.53 474 ARG A CA 1
ATOM 3751 C C . ARG A 1 474 ? 13.103 -18.642 5.337 1.00 34.53 474 ARG A C 1
ATOM 3753 O O . ARG A 1 474 ? 13.733 -19.676 5.141 1.00 34.53 474 ARG A O 1
ATOM 3760 N N . GLY A 1 475 ? 12.709 -18.252 6.555 1.00 31.81 475 GLY A N 1
ATOM 3761 C CA . GLY A 1 475 ? 12.850 -19.084 7.764 1.00 31.81 475 GLY A CA 1
ATOM 3762 C C . GLY A 1 475 ? 13.627 -18.484 8.943 1.00 31.81 475 GLY A C 1
ATOM 3763 O O . GLY A 1 475 ? 13.781 -19.167 9.952 1.00 31.81 475 GLY A O 1
ATOM 3764 N N . LYS A 1 476 ? 14.103 -17.234 8.872 1.00 27.83 476 LYS A N 1
ATOM 3765 C CA . LYS A 1 476 ? 14.606 -16.515 10.058 1.00 27.83 476 LYS A CA 1
ATOM 3766 C C . LYS A 1 476 ? 13.471 -15.723 10.706 1.00 27.83 476 LYS A C 1
ATOM 3768 O O . LYS A 1 476 ? 12.759 -15.005 10.011 1.00 27.83 476 LYS A O 1
ATOM 3773 N N . GLU A 1 477 ? 13.307 -15.904 12.017 1.00 28.48 477 GLU A N 1
ATOM 3774 C CA . GLU A 1 477 ? 12.301 -15.239 12.851 1.00 28.48 477 GLU A CA 1
ATOM 3775 C C . GLU A 1 477 ? 12.215 -13.734 12.566 1.00 28.48 477 GLU A C 1
ATOM 3777 O O . GLU A 1 477 ? 13.232 -13.043 12.449 1.00 28.48 477 GLU A O 1
ATOM 3782 N N . GLU A 1 478 ? 10.980 -13.235 12.495 1.00 33.97 478 GLU A N 1
ATOM 3783 C CA . GLU A 1 478 ? 10.653 -11.815 12.456 1.00 33.97 478 GLU A CA 1
ATOM 3784 C C . GLU A 1 478 ? 11.179 -11.127 13.721 1.00 33.97 478 GLU A C 1
ATOM 3786 O O . GLU A 1 478 ? 10.497 -11.008 14.740 1.00 33.97 478 GLU A O 1
ATOM 3791 N N . SER A 1 479 ? 12.399 -10.598 13.663 1.00 28.58 479 SER A N 1
ATOM 3792 C CA . SER A 1 479 ? 12.679 -9.411 14.464 1.00 28.58 479 SER A CA 1
ATOM 3793 C C . SER A 1 479 ? 11.773 -8.302 13.928 1.00 28.58 479 SER A C 1
ATOM 3795 O O . SER A 1 479 ? 11.611 -8.211 12.713 1.00 28.58 479 SER A O 1
ATOM 3797 N N . ALA A 1 480 ? 11.193 -7.488 14.812 1.00 30.36 480 ALA A N 1
ATOM 3798 C CA . ALA A 1 480 ? 10.387 -6.304 14.512 1.00 30.36 480 ALA A CA 1
ATOM 3799 C C . ALA A 1 480 ? 11.159 -5.266 13.660 1.00 30.36 480 ALA A C 1
ATOM 3801 O O . ALA A 1 480 ? 11.537 -4.190 14.132 1.00 30.36 480 ALA A O 1
ATOM 3802 N N . ALA A 1 481 ? 11.444 -5.629 12.413 1.00 29.11 481 ALA A N 1
ATOM 3803 C CA . ALA A 1 481 ? 12.226 -4.891 11.451 1.00 29.11 481 ALA A CA 1
ATOM 3804 C C . ALA A 1 481 ? 11.289 -3.936 10.713 1.00 29.11 481 ALA A C 1
ATOM 3806 O O . ALA A 1 481 ? 10.199 -4.288 10.274 1.00 29.11 481 ALA A O 1
ATOM 3807 N N . THR A 1 482 ? 11.722 -2.688 10.689 1.00 32.88 482 THR A N 1
ATOM 3808 C CA . THR A 1 482 ? 11.026 -1.459 10.330 1.00 32.88 482 THR A CA 1
ATOM 3809 C C . THR A 1 482 ? 10.055 -1.574 9.146 1.00 32.88 482 THR A C 1
ATOM 3811 O O . THR A 1 482 ? 10.390 -2.116 8.096 1.00 32.88 482 THR A O 1
ATOM 3814 N N . LYS A 1 483 ? 8.859 -0.993 9.316 1.00 37.09 483 LYS A N 1
ATOM 3815 C CA . LYS A 1 483 ? 7.754 -0.884 8.346 1.00 37.09 483 LYS A CA 1
ATOM 3816 C C . LYS A 1 483 ? 8.112 -0.002 7.127 1.00 37.09 483 LYS A C 1
ATOM 3818 O O . LYS A 1 483 ? 7.491 1.026 6.904 1.00 37.09 483 LYS A O 1
ATOM 3823 N N . ALA A 1 484 ? 9.127 -0.335 6.336 1.00 35.12 484 ALA A N 1
ATOM 3824 C CA . ALA A 1 484 ? 9.409 0.401 5.099 1.00 35.12 484 ALA A CA 1
ATOM 3825 C C . ALA A 1 484 ? 8.439 -0.040 3.983 1.00 35.12 484 ALA A C 1
ATOM 3827 O O . ALA A 1 484 ? 8.388 -1.225 3.647 1.00 35.12 484 ALA A O 1
ATOM 3828 N N . LEU A 1 485 ? 7.659 0.891 3.415 1.00 41.78 485 LEU A N 1
ATOM 3829 C CA . LEU A 1 485 ? 6.796 0.628 2.261 1.00 41.78 485 LEU A CA 1
ATOM 3830 C C . LEU A 1 485 ? 7.432 1.186 0.992 1.00 41.78 485 LEU A C 1
ATOM 3832 O O . LEU A 1 485 ? 7.424 2.392 0.780 1.00 41.78 485 LEU A O 1
ATOM 3836 N N . TYR A 1 486 ? 7.881 0.313 0.101 1.00 40.28 486 TYR A N 1
ATOM 3837 C CA . TYR A 1 486 ? 8.418 0.714 -1.193 1.00 40.28 486 TYR A CA 1
ATOM 3838 C C . TYR A 1 486 ? 7.265 0.863 -2.190 1.00 40.28 486 TYR A C 1
ATOM 3840 O O . TYR A 1 486 ? 6.706 -0.123 -2.669 1.00 40.28 486 TYR A O 1
ATOM 3848 N N . LEU A 1 487 ? 6.875 2.102 -2.493 1.00 39.41 487 LEU A N 1
ATOM 3849 C CA . LEU A 1 487 ? 6.071 2.358 -3.686 1.00 39.41 487 LEU A CA 1
ATOM 3850 C C . LEU A 1 487 ? 6.979 2.221 -4.896 1.00 39.41 487 LEU A C 1
ATOM 3852 O O . LEU A 1 487 ? 8.091 2.704 -4.841 1.00 39.41 487 LEU A O 1
ATOM 3856 N N . ILE A 1 488 ? 6.544 1.596 -5.974 1.00 39.53 488 ILE A N 1
ATOM 3857 C CA . ILE A 1 488 ? 7.366 1.364 -7.155 1.00 39.53 488 ILE A CA 1
ATOM 3858 C C . ILE A 1 488 ? 6.575 2.003 -8.334 1.00 39.53 488 ILE A C 1
ATOM 3860 O O . ILE A 1 488 ? 5.355 1.881 -8.415 1.00 39.53 488 ILE A O 1
ATOM 3864 N N . ASP A 1 489 ? 7.220 2.809 -9.183 1.00 39.12 489 ASP A N 1
ATOM 3865 C CA . ASP A 1 489 ? 6.694 3.492 -10.379 1.00 39.12 489 ASP A CA 1
ATOM 3866 C C . ASP A 1 489 ? 7.580 3.209 -11.614 1.00 39.12 489 ASP A C 1
ATOM 3868 O O . ASP A 1 489 ? 8.659 3.788 -11.722 1.00 39.12 489 ASP A O 1
ATOM 3872 N N . THR A 1 490 ? 7.164 2.337 -12.564 1.00 49.09 490 THR A N 1
ATOM 3873 C CA . THR A 1 490 ? 7.953 2.059 -13.795 1.00 49.09 490 THR A CA 1
ATOM 3874 C C . THR A 1 490 ? 7.707 3.154 -14.745 1.00 49.09 490 THR A C 1
ATOM 3876 O O . THR A 1 490 ? 6.827 3.094 -15.600 1.00 49.09 490 THR A O 1
ATOM 3879 N N . THR A 1 491 ? 8.646 4.044 -14.750 1.00 48.31 491 THR A N 1
ATOM 3880 C CA . THR A 1 491 ? 8.799 4.858 -15.921 1.00 48.31 491 THR A CA 1
ATOM 3881 C C . THR A 1 491 ? 10.062 4.386 -16.677 1.00 48.31 491 THR A C 1
ATOM 3883 O O . THR A 1 491 ? 10.135 4.460 -17.890 1.00 48.31 491 THR A O 1
ATOM 3886 N N . PHE A 1 492 ? 11.012 3.670 -16.060 1.00 49.75 492 PHE A N 1
ATOM 3887 C CA . PHE A 1 492 ? 12.348 3.484 -16.666 1.00 49.75 492 PHE A CA 1
ATOM 3888 C C . PHE A 1 492 ? 12.729 2.077 -17.183 1.00 49.75 492 PHE A C 1
ATOM 3890 O O . PHE A 1 492 ? 13.920 1.775 -17.313 1.00 49.75 492 PHE A O 1
ATOM 3897 N N . ALA A 1 493 ? 11.762 1.199 -17.469 1.00 39.44 493 ALA A N 1
ATOM 3898 C CA . ALA A 1 493 ? 12.018 -0.197 -17.850 1.00 39.44 493 ALA A CA 1
ATOM 3899 C C . ALA A 1 493 ? 12.385 -0.400 -19.333 1.00 39.44 493 ALA A C 1
ATOM 3901 O O . ALA A 1 493 ? 11.624 -0.991 -20.083 1.00 39.44 493 ALA A O 1
ATOM 3902 N N . SER A 1 494 ? 13.614 -0.038 -19.707 1.00 43.44 494 SER A N 1
ATOM 3903 C CA . SER A 1 494 ? 14.292 -0.645 -20.868 1.00 43.44 494 SER A CA 1
ATOM 3904 C C . SER A 1 494 ? 15.750 -1.001 -20.543 1.00 43.44 494 SER A C 1
ATOM 3906 O O . SER A 1 494 ? 16.673 -0.411 -21.095 1.00 43.44 494 SER A O 1
ATOM 3908 N N . PRO A 1 495 ? 16.022 -1.971 -19.644 1.00 42.81 495 PRO A N 1
ATOM 3909 C CA . PRO A 1 495 ? 17.391 -2.410 -19.366 1.00 42.81 495 PR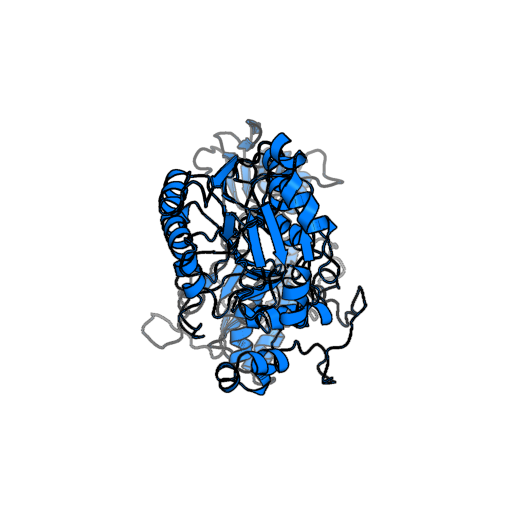O A CA 1
ATOM 3910 C C . PRO A 1 495 ? 17.934 -3.410 -20.409 1.00 42.81 495 PRO A C 1
ATOM 3912 O O . PRO A 1 495 ? 19.033 -3.944 -20.234 1.00 42.81 495 PRO A O 1
ATOM 3915 N N . TYR A 1 496 ? 17.180 -3.742 -21.465 1.00 41.62 496 TYR A N 1
ATOM 3916 C CA . TYR A 1 496 ? 17.586 -4.793 -22.405 1.00 41.62 496 TYR A CA 1
ATOM 3917 C C . TYR A 1 496 ? 18.365 -4.320 -23.634 1.00 41.62 496 TYR A C 1
ATOM 3919 O O . TYR A 1 496 ? 19.027 -5.170 -24.221 1.00 41.62 496 TYR A O 1
ATOM 3927 N N . LEU A 1 497 ? 18.379 -3.031 -24.002 1.00 39.41 497 LEU A N 1
ATOM 3928 C CA . LEU A 1 497 ? 18.903 -2.646 -25.325 1.00 39.41 497 LEU A CA 1
ATOM 3929 C C . LEU A 1 497 ? 19.553 -1.257 -25.455 1.00 39.41 497 LEU A C 1
ATOM 3931 O O . LEU A 1 497 ? 19.681 -0.777 -26.572 1.00 39.41 497 LEU A O 1
ATOM 3935 N N . VAL A 1 498 ? 20.042 -0.615 -24.390 1.00 46.12 498 VAL A N 1
ATOM 3936 C CA . VAL A 1 498 ? 20.724 0.684 -24.572 1.00 46.12 498 VAL A CA 1
ATOM 3937 C C . VAL A 1 498 ? 22.236 0.519 -24.453 1.00 46.12 498 VAL A C 1
ATOM 3939 O O . VAL A 1 498 ? 22.784 0.413 -23.355 1.00 46.12 498 VAL A O 1
ATOM 3942 N N . GLN A 1 499 ? 22.926 0.479 -25.600 1.00 43.94 499 GLN A N 1
ATOM 3943 C CA . GLN A 1 499 ? 24.334 0.876 -25.627 1.00 43.94 499 GLN A CA 1
ATOM 3944 C C . GLN A 1 499 ? 24.404 2.367 -25.269 1.00 43.94 499 GLN A C 1
ATOM 3946 O O . GLN A 1 499 ? 23.537 3.122 -25.707 1.00 43.94 499 GLN A O 1
ATOM 3951 N N . PRO A 1 500 ? 25.383 2.815 -24.466 1.00 50.41 500 PRO A N 1
ATOM 3952 C CA . PRO A 1 500 ? 25.478 4.220 -24.094 1.00 50.41 500 PRO A CA 1
ATOM 3953 C C . PRO A 1 500 ? 25.604 5.094 -25.349 1.00 50.41 500 PRO A C 1
ATOM 3955 O O . PRO A 1 500 ? 26.623 5.048 -26.037 1.00 50.41 500 PRO A O 1
ATOM 3958 N N . ILE A 1 501 ? 24.569 5.891 -25.631 1.00 58.69 501 ILE A N 1
ATOM 3959 C CA . ILE A 1 501 ? 24.612 6.937 -26.655 1.00 58.69 501 ILE A CA 1
ATOM 3960 C C . ILE A 1 501 ? 25.538 8.036 -26.132 1.00 58.69 501 ILE A C 1
ATOM 3962 O O . ILE A 1 501 ? 25.359 8.553 -25.026 1.00 58.69 501 ILE A O 1
ATOM 3966 N N . LYS A 1 502 ? 26.568 8.364 -26.910 1.00 59.66 502 LYS A N 1
ATOM 3967 C CA . LYS A 1 502 ? 27.502 9.444 -26.597 1.00 59.66 502 LYS A CA 1
ATOM 3968 C C . LYS A 1 502 ? 26.964 10.754 -27.163 1.00 59.66 502 LYS A C 1
ATOM 3970 O O . LYS A 1 502 ? 26.858 10.899 -28.372 1.00 59.66 502 LYS A O 1
ATOM 3975 N N . PHE A 1 503 ? 26.681 11.717 -26.292 1.00 63.53 503 PHE A N 1
ATOM 3976 C CA . PHE A 1 503 ? 26.293 13.075 -26.684 1.00 63.53 503 PHE A CA 1
ATOM 3977 C C . PHE A 1 503 ? 27.544 13.966 -26.734 1.00 63.53 503 PHE A C 1
ATOM 3979 O O . PHE A 1 503 ? 27.798 14.742 -25.816 1.00 63.53 503 PHE A O 1
ATOM 3986 N N . GLU A 1 504 ? 28.370 13.811 -27.772 1.00 62.53 504 GLU A N 1
ATOM 3987 C CA . GLU A 1 504 ? 29.643 14.540 -27.947 1.00 62.53 504 GLU A CA 1
ATOM 3988 C C . GLU A 1 504 ? 29.510 15.722 -28.940 1.00 62.53 504 GLU A C 1
ATOM 3990 O O . GLU A 1 504 ? 30.428 16.014 -29.701 1.00 62.53 504 GLU A O 1
ATOM 3995 N N . ALA A 1 505 ? 28.368 16.421 -28.935 1.00 70.88 505 ALA A N 1
ATOM 3996 C CA . ALA A 1 505 ? 28.110 17.575 -29.805 1.00 70.88 505 ALA A CA 1
ATOM 3997 C C . ALA A 1 505 ? 28.427 18.917 -29.111 1.00 70.88 505 ALA A C 1
ATOM 3999 O O . ALA A 1 505 ? 28.070 19.112 -27.951 1.00 70.88 505 ALA A O 1
ATOM 4000 N N . ASP A 1 506 ? 28.989 19.895 -29.839 1.00 78.69 506 ASP A N 1
ATOM 4001 C CA . ASP A 1 506 ? 29.343 21.245 -29.333 1.00 78.69 506 ASP A CA 1
ATOM 4002 C C . ASP A 1 506 ? 28.171 21.994 -28.657 1.00 78.69 506 ASP A C 1
ATOM 4004 O O . ASP A 1 506 ? 28.345 22.872 -27.790 1.00 78.69 506 ASP A O 1
ATOM 4008 N N . LEU A 1 507 ? 26.950 21.663 -29.085 1.00 85.56 507 LEU A N 1
ATOM 4009 C CA . LEU A 1 507 ? 25.711 22.219 -28.557 1.00 85.56 507 LEU A CA 1
ATOM 4010 C C . LEU A 1 507 ? 25.406 21.717 -27.135 1.00 85.56 507 LEU A C 1
ATOM 4012 O O . LEU A 1 507 ? 24.829 22.462 -26.340 1.00 85.56 507 LEU A O 1
ATOM 4016 N N . VAL A 1 508 ? 25.825 20.495 -26.798 1.00 88.44 508 VAL A N 1
ATOM 4017 C CA . VAL A 1 508 ? 25.585 19.852 -25.502 1.00 88.44 508 VAL A CA 1
ATOM 4018 C C . VAL A 1 508 ? 26.593 20.371 -24.477 1.00 88.44 508 VAL A C 1
ATOM 4020 O O . VAL A 1 508 ? 27.804 20.283 -24.647 1.00 88.44 508 VAL A O 1
ATOM 4023 N N . LYS A 1 509 ? 26.087 20.953 -23.389 1.00 89.81 509 LYS A N 1
ATOM 4024 C CA . LYS A 1 509 ? 26.888 21.537 -22.300 1.00 89.81 509 LYS A CA 1
ATOM 4025 C C . LYS A 1 509 ? 27.128 20.567 -21.157 1.00 89.81 509 LYS A C 1
ATOM 4027 O O . LYS A 1 509 ? 28.181 20.617 -20.529 1.00 89.81 509 LYS A O 1
ATOM 4032 N N . SER A 1 510 ? 26.161 19.703 -20.882 1.00 88.44 510 SER A N 1
ATOM 4033 C CA . SER A 1 510 ? 26.279 18.655 -19.873 1.00 88.44 510 SER A CA 1
ATOM 4034 C C . SER A 1 510 ? 25.315 17.516 -20.171 1.00 88.44 510 SER A C 1
ATOM 4036 O O . SER A 1 510 ? 24.264 17.728 -20.775 1.00 88.44 510 SER A O 1
ATOM 4038 N N . VAL A 1 511 ? 25.668 16.320 -19.706 1.00 88.38 511 VAL A N 1
ATOM 4039 C CA . VAL A 1 511 ? 24.835 15.116 -19.764 1.00 88.38 511 VAL A CA 1
ATOM 4040 C C . VAL A 1 511 ? 24.699 14.581 -18.348 1.00 88.38 511 VAL A C 1
ATOM 4042 O O . VAL A 1 511 ? 25.700 14.393 -17.655 1.00 88.38 511 VAL A O 1
ATOM 4045 N N . THR A 1 512 ? 23.468 14.317 -17.936 1.00 87.88 512 THR A N 1
ATOM 4046 C CA . THR A 1 512 ? 23.129 13.697 -16.663 1.00 87.88 512 THR A CA 1
ATOM 4047 C C . THR A 1 512 ? 22.555 12.317 -16.942 1.00 87.88 512 THR A C 1
ATOM 4049 O O . THR A 1 512 ? 21.436 12.159 -17.431 1.00 87.88 512 THR A O 1
ATOM 4052 N N . TYR A 1 513 ? 23.371 11.301 -16.672 1.00 88.12 513 TYR A N 1
ATOM 4053 C CA . TYR A 1 513 ? 23.000 9.904 -16.831 1.00 88.12 513 TYR A CA 1
ATOM 4054 C C . TYR A 1 513 ? 23.612 9.074 -15.699 1.00 88.12 513 TYR A C 1
ATOM 4056 O O . TYR A 1 513 ? 24.841 9.052 -15.589 1.00 88.12 513 TYR A O 1
ATOM 4064 N N . PRO A 1 514 ? 22.815 8.345 -14.892 1.00 85.88 514 PRO A N 1
ATOM 4065 C CA . PRO A 1 514 ? 23.335 7.546 -13.781 1.00 85.88 514 PRO A CA 1
ATOM 4066 C C . PRO A 1 514 ? 24.377 6.492 -14.185 1.00 85.88 514 PRO A C 1
ATOM 4068 O O . PRO A 1 514 ? 25.174 6.061 -13.351 1.00 85.88 514 PRO A O 1
ATOM 4071 N N . GLY A 1 515 ? 24.402 6.085 -15.460 1.00 82.25 515 GLY A N 1
ATOM 4072 C CA . GLY A 1 515 ? 25.403 5.165 -16.000 1.00 82.25 515 GLY A CA 1
ATOM 4073 C C . GLY A 1 515 ? 26.799 5.761 -16.204 1.00 82.25 515 GLY A C 1
ATOM 4074 O O . GLY A 1 515 ? 27.757 4.996 -16.297 1.00 82.25 515 GLY A O 1
ATOM 4075 N N . LEU A 1 516 ? 26.950 7.090 -16.232 1.00 85.00 516 LEU A N 1
ATOM 4076 C CA . LEU A 1 516 ? 28.255 7.747 -16.356 1.00 85.00 516 LEU A CA 1
ATOM 4077 C C . LEU A 1 516 ? 28.983 7.765 -15.010 1.00 85.00 516 LEU A C 1
ATOM 4079 O O . LEU A 1 516 ? 28.401 8.151 -14.002 1.00 85.00 516 LEU A O 1
ATOM 4083 N N . GLU A 1 517 ? 30.277 7.432 -14.993 1.00 88.62 517 GLU A N 1
ATOM 4084 C CA . GLU A 1 517 ? 31.094 7.479 -13.765 1.00 88.62 517 GLU A CA 1
ATOM 4085 C C . GLU A 1 517 ? 31.199 8.888 -13.166 1.00 88.62 517 GLU A C 1
ATOM 4087 O O . GLU A 1 517 ? 31.378 9.037 -11.960 1.00 88.62 517 GLU A O 1
ATOM 4092 N N . SER A 1 518 ? 31.055 9.920 -14.001 1.00 87.69 518 SER A N 1
ATOM 4093 C CA . SER A 1 518 ? 31.025 11.324 -13.589 1.00 87.69 518 SER A CA 1
ATOM 4094 C C . SER A 1 518 ? 29.722 11.735 -12.897 1.00 87.69 518 SER A C 1
ATOM 4096 O O . SER A 1 518 ? 29.671 12.810 -12.303 1.00 87.69 518 SER A O 1
ATOM 4098 N N . HIS A 1 519 ? 28.666 10.918 -12.968 1.00 89.31 519 HIS A N 1
ATOM 4099 C CA . HIS A 1 519 ? 27.394 11.233 -12.336 1.00 89.31 519 HIS A CA 1
ATOM 4100 C C . HIS A 1 519 ? 27.517 11.124 -10.804 1.00 89.31 519 HIS A C 1
ATOM 4102 O O . HIS A 1 519 ? 27.906 10.060 -10.311 1.00 89.31 519 HIS A O 1
ATOM 4108 N N . PRO A 1 520 ? 27.124 12.148 -10.019 1.00 89.94 520 PRO A N 1
ATOM 4109 C CA . PRO A 1 520 ? 27.259 12.125 -8.555 1.00 89.94 520 PRO A CA 1
ATOM 4110 C C . PRO A 1 520 ? 26.602 10.900 -7.899 1.00 89.94 520 PRO A C 1
ATOM 4112 O O . PRO A 1 520 ? 27.134 10.299 -6.965 1.00 89.94 520 PRO A O 1
ATOM 4115 N N . GLY A 1 521 ? 25.467 10.475 -8.456 1.00 88.44 521 GLY A N 1
ATOM 4116 C CA . GLY A 1 521 ? 24.714 9.307 -8.014 1.00 88.44 521 GLY A CA 1
ATOM 4117 C C . GLY A 1 521 ? 25.126 7.956 -8.620 1.00 88.44 521 GLY A C 1
ATOM 4118 O O . GLY A 1 521 ? 24.456 6.952 -8.373 1.00 88.44 521 GLY A O 1
ATOM 4119 N N . HIS A 1 522 ? 26.200 7.886 -9.420 1.00 89.19 522 HIS A N 1
ATOM 4120 C CA . HIS A 1 522 ? 26.643 6.639 -10.067 1.00 89.19 522 HIS A CA 1
ATOM 4121 C C . HIS A 1 522 ? 26.930 5.528 -9.047 1.00 89.19 522 HIS A C 1
ATOM 4123 O O . HIS A 1 522 ? 26.494 4.384 -9.204 1.00 89.19 522 HIS A O 1
ATOM 4129 N N . LYS A 1 523 ? 27.626 5.892 -7.960 1.00 88.94 523 LYS A N 1
ATOM 4130 C CA . LYS A 1 523 ? 27.978 4.989 -6.854 1.00 88.94 523 LYS A CA 1
ATOM 4131 C C . LYS A 1 523 ? 26.737 4.377 -6.194 1.00 88.94 523 LYS A C 1
ATOM 4133 O O . LYS A 1 523 ? 26.725 3.175 -5.947 1.00 88.94 523 LYS A O 1
ATOM 4138 N N . TYR A 1 524 ? 25.684 5.170 -5.987 1.00 85.25 524 TYR A N 1
ATOM 4139 C CA . TYR A 1 524 ? 24.419 4.721 -5.396 1.00 85.25 524 TYR A CA 1
ATOM 4140 C C . TYR A 1 524 ? 23.633 3.834 -6.363 1.00 85.25 524 TYR A C 1
ATOM 4142 O O . TYR A 1 524 ? 23.144 2.769 -5.996 1.00 85.25 524 TYR A O 1
ATOM 4150 N N . THR A 1 525 ? 23.596 4.218 -7.639 1.00 79.06 525 THR A N 1
ATOM 4151 C CA . THR A 1 525 ? 22.894 3.456 -8.679 1.00 79.06 525 THR A CA 1
ATOM 4152 C C . THR A 1 525 ? 23.479 2.052 -8.838 1.00 79.06 525 THR A C 1
ATOM 4154 O O . THR A 1 525 ? 22.729 1.079 -8.873 1.00 79.06 525 THR A O 1
ATOM 4157 N N . LYS A 1 526 ? 24.815 1.914 -8.845 1.00 81.81 526 LYS A N 1
ATOM 4158 C CA . LYS A 1 526 ? 25.505 0.610 -8.914 1.00 81.81 526 LYS A CA 1
ATOM 4159 C C . LYS A 1 526 ? 25.218 -0.313 -7.727 1.00 81.81 526 LYS A C 1
ATOM 4161 O O . LYS A 1 526 ? 25.325 -1.527 -7.876 1.00 81.81 526 LYS A O 1
ATOM 4166 N N . GLN A 1 527 ? 24.876 0.234 -6.561 1.00 79.31 527 GLN A N 1
ATOM 4167 C CA . GLN A 1 527 ? 24.517 -0.575 -5.391 1.00 79.31 527 GLN A CA 1
ATOM 4168 C C . GLN A 1 527 ? 23.110 -1.176 -5.513 1.00 79.31 527 GLN A C 1
ATOM 4170 O O . GLN A 1 527 ? 22.847 -2.236 -4.950 1.00 79.31 527 GLN A O 1
ATOM 4175 N N . LEU A 1 528 ? 22.212 -0.514 -6.248 1.00 70.19 528 LEU A N 1
ATOM 4176 C CA . LEU A 1 528 ? 20.780 -0.829 -6.277 1.00 70.19 528 LEU A CA 1
ATOM 4177 C C . LEU A 1 528 ? 20.294 -1.412 -7.616 1.00 70.19 528 LEU A C 1
ATOM 4179 O O . LEU A 1 528 ? 19.231 -2.039 -7.676 1.00 70.19 528 LEU A O 1
ATOM 4183 N N . MET A 1 529 ? 21.044 -1.207 -8.703 1.00 70.56 529 MET A N 1
ATOM 4184 C CA . MET A 1 529 ? 20.686 -1.647 -10.052 1.00 70.56 529 MET A CA 1
ATOM 4185 C C . MET A 1 529 ? 21.797 -2.479 -10.686 1.00 70.56 529 MET A C 1
ATOM 4187 O O . MET A 1 529 ? 22.967 -2.111 -10.670 1.00 70.56 529 MET A O 1
ATOM 4191 N N . LYS A 1 530 ? 21.406 -3.586 -11.331 1.00 68.88 530 LYS A N 1
ATOM 4192 C CA . LYS A 1 530 ? 22.319 -4.403 -12.150 1.00 68.88 530 LYS A CA 1
ATOM 4193 C C . LYS A 1 530 ? 22.598 -3.786 -13.524 1.00 68.88 530 LYS A C 1
ATOM 4195 O O . LYS A 1 530 ? 23.599 -4.119 -14.149 1.00 68.88 530 LYS A O 1
ATOM 4200 N N . LYS A 1 531 ? 21.687 -2.940 -14.011 1.00 70.75 531 LYS A N 1
ATOM 4201 C CA . LYS A 1 531 ? 21.741 -2.261 -15.310 1.00 70.75 531 LYS A CA 1
ATOM 4202 C C . LYS A 1 531 ? 21.155 -0.859 -15.175 1.00 70.75 531 LYS A C 1
ATOM 4204 O O . LYS A 1 531 ? 20.287 -0.648 -14.334 1.00 70.75 531 LYS A O 1
ATOM 4209 N N . PHE A 1 532 ? 21.606 0.066 -16.009 1.00 75.62 532 PHE A N 1
ATOM 4210 C CA . PHE A 1 532 ? 21.074 1.426 -16.071 1.00 75.62 532 PHE A CA 1
ATOM 4211 C C . PHE A 1 532 ? 19.874 1.488 -17.026 1.00 75.62 532 PHE A C 1
ATOM 4213 O O . PHE A 1 532 ? 19.758 0.657 -17.928 1.00 75.62 532 PHE A O 1
ATOM 4220 N N . SER A 1 533 ? 18.966 2.439 -16.807 1.00 74.88 533 SER A N 1
ATOM 4221 C CA . SER A 1 533 ? 17.818 2.654 -17.692 1.00 74.88 533 SER A CA 1
ATOM 4222 C C . SER A 1 533 ? 18.218 3.375 -18.984 1.00 74.88 533 SER A C 1
ATOM 4224 O O . SER A 1 533 ? 19.342 3.866 -19.112 1.00 74.88 533 SER A O 1
ATOM 4226 N N . GLY A 1 534 ? 17.278 3.469 -19.926 1.00 76.69 534 GLY A N 1
ATOM 4227 C CA . GLY A 1 534 ? 17.401 4.296 -21.130 1.00 76.69 534 GLY A CA 1
ATOM 4228 C C . GLY A 1 534 ? 17.130 5.785 -20.901 1.00 76.69 534 GLY A C 1
ATOM 4229 O O . GLY A 1 534 ? 16.975 6.522 -21.865 1.00 76.69 534 GLY A O 1
ATOM 4230 N N . MET A 1 535 ? 17.028 6.249 -19.654 1.00 84.69 535 MET A N 1
ATOM 4231 C CA . MET A 1 535 ? 16.762 7.662 -19.400 1.00 84.69 535 MET A CA 1
ATOM 4232 C C . MET A 1 535 ? 18.025 8.479 -19.331 1.00 84.69 535 MET A C 1
ATOM 4234 O O . MET A 1 535 ? 18.907 8.199 -18.522 1.00 84.69 535 MET A O 1
ATOM 4238 N N . VAL A 1 536 ? 18.048 9.549 -20.107 1.00 86.06 536 VAL A N 1
ATOM 4239 C CA . VAL A 1 536 ? 19.136 10.512 -20.142 1.00 86.06 536 VAL A CA 1
ATOM 4240 C C . VAL A 1 536 ? 18.546 11.910 -20.041 1.00 86.06 536 VAL A C 1
ATOM 4242 O O . VAL A 1 536 ? 17.516 12.204 -20.644 1.00 86.06 536 VAL A O 1
ATOM 4245 N N . ALA A 1 537 ? 19.207 12.793 -19.305 1.00 89.88 537 ALA A N 1
ATOM 4246 C CA . ALA A 1 537 ? 18.988 14.224 -19.433 1.00 89.88 537 ALA A CA 1
ATOM 4247 C C . ALA A 1 537 ? 20.252 14.877 -19.994 1.00 89.88 537 ALA A C 1
ATOM 4249 O O . ALA A 1 537 ? 21.365 14.460 -19.687 1.00 89.88 537 ALA A O 1
ATOM 4250 N N . PHE A 1 538 ? 20.109 15.908 -20.816 1.00 89.94 538 PHE A N 1
ATOM 4251 C CA . PHE A 1 538 ? 21.240 16.715 -21.265 1.00 89.94 538 PHE A CA 1
ATOM 4252 C C . PHE A 1 538 ? 20.837 18.180 -21.389 1.00 89.94 538 PHE A C 1
ATOM 4254 O O . PHE A 1 538 ? 19.662 18.507 -21.519 1.00 89.94 538 PHE A O 1
ATOM 4261 N N . ASN A 1 539 ? 21.806 19.085 -21.290 1.00 91.81 539 ASN A N 1
ATOM 4262 C CA . ASN A 1 539 ? 21.565 20.523 -21.298 1.00 91.81 539 ASN A CA 1
ATOM 4263 C C . ASN A 1 539 ? 22.202 21.166 -22.528 1.00 91.81 539 ASN A C 1
ATOM 4265 O O . ASN A 1 539 ? 23.408 21.041 -22.730 1.00 91.81 539 ASN A O 1
ATOM 4269 N N . VAL A 1 540 ? 21.416 21.907 -23.306 1.00 93.94 540 VAL A N 1
ATOM 4270 C CA . VAL A 1 540 ? 21.874 22.671 -24.483 1.00 93.94 540 VAL A CA 1
ATOM 4271 C C . VAL A 1 540 ? 21.935 24.186 -24.237 1.00 93.94 540 VAL A C 1
ATOM 4273 O O . VAL A 1 540 ? 22.046 24.997 -25.162 1.00 93.94 540 VAL A O 1
ATOM 4276 N N . GLY A 1 541 ? 21.896 24.588 -22.965 1.00 93.75 541 GLY A N 1
ATOM 4277 C CA . GLY A 1 541 ? 22.145 25.948 -22.494 1.00 93.75 541 GLY A CA 1
ATOM 4278 C C . GLY A 1 541 ? 20.900 26.827 -22.434 1.00 93.75 541 GLY A C 1
ATOM 4279 O O . GLY A 1 541 ? 20.608 27.356 -21.367 1.00 93.75 541 GLY A O 1
ATOM 4280 N N . THR A 1 542 ? 20.169 26.978 -23.544 1.00 94.38 542 THR A N 1
ATOM 4281 C CA . THR A 1 542 ? 19.017 27.897 -23.633 1.00 94.38 542 THR A CA 1
ATOM 4282 C C . THR A 1 542 ? 17.750 27.209 -24.134 1.00 94.38 542 THR A C 1
ATOM 4284 O O . THR A 1 542 ? 17.819 26.183 -24.820 1.00 94.38 542 THR A O 1
ATOM 4287 N N . VAL A 1 543 ? 16.593 27.816 -23.844 1.00 94.12 543 VAL A N 1
ATOM 4288 C CA . VAL A 1 543 ? 15.280 27.350 -24.322 1.00 94.12 543 VAL A CA 1
ATOM 4289 C C . VAL A 1 543 ? 15.238 27.285 -25.850 1.00 94.12 543 VAL A C 1
ATOM 4291 O O . VAL A 1 543 ? 14.666 26.359 -26.413 1.00 94.12 543 VAL A O 1
ATOM 4294 N N . GLU A 1 544 ? 15.860 28.239 -26.548 1.00 95.06 544 GLU A N 1
ATOM 4295 C CA . GLU A 1 544 ? 15.875 28.284 -28.014 1.00 95.06 544 GLU A CA 1
ATOM 4296 C C . GLU A 1 544 ? 16.656 27.115 -28.608 1.00 95.06 544 GLU A C 1
ATOM 4298 O O . GLU A 1 544 ? 16.244 26.552 -29.621 1.00 95.06 544 GLU A O 1
ATOM 4303 N N . ASN A 1 545 ? 17.779 26.743 -27.990 1.00 94.56 545 ASN A N 1
ATOM 4304 C CA . ASN A 1 545 ? 18.532 25.568 -28.413 1.00 94.56 545 ASN A CA 1
ATOM 4305 C C . ASN A 1 545 ? 17.744 24.292 -28.125 1.00 94.56 545 ASN A C 1
ATOM 4307 O O . ASN A 1 545 ? 17.674 23.428 -28.994 1.00 94.56 545 ASN A O 1
ATOM 4311 N N . ALA A 1 546 ? 17.107 24.196 -26.955 1.00 94.50 546 ALA A N 1
ATOM 4312 C CA . ALA A 1 546 ? 16.300 23.030 -26.620 1.00 94.50 546 ALA A CA 1
ATOM 4313 C C . ALA A 1 546 ? 15.127 22.863 -27.592 1.00 94.50 546 ALA A C 1
ATOM 4315 O O . ALA A 1 546 ? 14.918 21.775 -28.122 1.00 94.50 546 ALA A O 1
ATOM 4316 N N . ALA A 1 547 ? 14.434 23.963 -27.905 1.00 94.38 547 ALA A N 1
ATOM 4317 C CA . ALA A 1 547 ? 13.366 24.003 -28.894 1.00 94.38 547 ALA A CA 1
ATOM 4318 C C . ALA A 1 547 ? 13.846 23.550 -30.279 1.00 94.38 547 ALA A C 1
ATOM 4320 O O . ALA A 1 547 ? 13.163 22.759 -30.919 1.00 94.38 547 ALA A O 1
ATOM 4321 N N . LYS A 1 548 ? 15.025 24.003 -30.732 1.00 93.25 548 LYS A N 1
ATOM 4322 C CA . LYS A 1 548 ? 15.596 23.562 -32.014 1.00 93.25 548 LYS A CA 1
ATOM 4323 C C . LYS A 1 548 ? 15.835 22.059 -32.047 1.00 93.25 548 LYS A C 1
ATOM 4325 O O . LYS A 1 548 ? 15.473 21.440 -33.039 1.00 93.25 548 LYS A O 1
ATOM 4330 N N . VAL A 1 549 ? 16.412 21.485 -30.992 1.00 92.31 549 VAL A N 1
ATOM 4331 C CA . VAL A 1 549 ? 16.687 20.042 -30.929 1.00 92.31 549 VAL A CA 1
ATOM 4332 C C . VAL A 1 549 ? 15.380 19.254 -31.003 1.00 92.31 549 VAL A C 1
ATOM 4334 O O . VAL A 1 549 ? 15.189 18.493 -31.945 1.00 92.31 549 VAL A O 1
ATOM 4337 N N . VAL A 1 550 ? 14.427 19.508 -30.097 1.00 93.69 550 VAL A N 1
ATOM 4338 C CA . VAL A 1 550 ? 13.163 18.743 -30.053 1.00 93.69 550 VAL A CA 1
ATOM 4339 C C . VAL A 1 550 ? 12.265 18.948 -31.280 1.00 93.69 550 VAL A C 1
ATOM 4341 O O . VAL A 1 550 ? 11.361 18.156 -31.512 1.00 93.69 550 VAL A O 1
ATOM 4344 N N . GLN A 1 551 ? 12.476 20.013 -32.059 1.00 94.00 551 GLN A N 1
ATOM 4345 C CA . GLN A 1 551 ? 11.756 20.268 -33.315 1.00 94.00 551 GLN A CA 1
ATOM 4346 C C . GLN A 1 551 ? 12.461 19.698 -34.554 1.00 94.00 551 GLN A C 1
ATOM 4348 O O . GLN A 1 551 ? 11.861 19.703 -35.628 1.00 94.00 551 GLN A O 1
ATOM 4353 N N . SER A 1 552 ? 13.721 19.264 -34.433 1.00 94.19 552 SER A N 1
ATOM 4354 C CA . SER A 1 552 ? 14.527 18.780 -35.566 1.00 94.19 552 SER A CA 1
ATOM 4355 C C . SER A 1 552 ? 14.590 17.256 -35.667 1.00 94.19 552 SER A C 1
ATOM 4357 O O . SER A 1 552 ? 14.857 16.758 -36.761 1.00 94.19 552 SER A O 1
ATOM 4359 N N . ILE A 1 553 ? 14.316 16.549 -34.565 1.00 94.06 553 ILE A N 1
ATOM 4360 C CA . ILE A 1 553 ? 14.209 15.084 -34.511 1.00 94.06 553 ILE A CA 1
ATOM 4361 C C . ILE A 1 553 ? 13.148 14.548 -35.486 1.00 94.06 553 ILE A C 1
ATOM 4363 O O . ILE A 1 553 ? 12.139 15.209 -35.756 1.00 94.06 553 ILE A O 1
ATOM 4367 N N . ARG A 1 554 ? 13.388 13.356 -36.042 1.00 95.12 554 ARG A N 1
ATOM 4368 C CA . ARG A 1 554 ? 12.539 12.707 -37.058 1.00 95.12 554 ARG A CA 1
ATOM 4369 C C . ARG A 1 554 ? 12.223 11.250 -36.750 1.00 95.12 554 ARG A C 1
ATOM 4371 O O . ARG A 1 554 ? 11.178 10.771 -37.185 1.00 95.12 554 ARG A O 1
ATOM 4378 N N . VAL A 1 555 ? 13.142 10.550 -36.090 1.00 93.75 555 VAL A N 1
ATOM 4379 C CA . VAL A 1 555 ? 12.973 9.178 -35.592 1.00 93.75 555 VAL A CA 1
ATOM 4380 C C . VAL A 1 555 ? 12.512 9.228 -34.141 1.00 93.75 555 VAL A C 1
ATOM 4382 O O . VAL A 1 555 ? 11.589 8.515 -33.762 1.00 93.75 555 VAL A O 1
ATOM 4385 N N . ILE A 1 556 ? 13.135 10.093 -33.341 1.00 94.12 556 ILE A N 1
ATOM 4386 C CA . ILE A 1 556 ? 12.751 10.340 -31.956 1.00 94.12 556 ILE A CA 1
ATOM 4387 C C . ILE A 1 556 ? 11.472 11.182 -31.945 1.00 94.12 556 ILE A C 1
ATOM 4389 O O . ILE A 1 556 ? 11.361 12.188 -32.646 1.00 94.12 556 ILE A O 1
ATOM 4393 N N . GLU A 1 557 ? 10.511 10.800 -31.110 1.00 95.06 557 GLU A N 1
ATOM 4394 C CA . GLU A 1 557 ? 9.218 11.474 -31.022 1.00 95.06 557 GLU A CA 1
ATOM 4395 C C . GLU A 1 557 ? 9.210 12.523 -29.901 1.00 95.06 557 GLU A C 1
ATOM 4397 O O . GLU A 1 557 ? 9.648 12.283 -28.772 1.00 95.06 557 GLU A O 1
ATOM 4402 N N . HIS A 1 558 ? 8.659 13.704 -30.184 1.00 95.25 558 HIS A N 1
ATOM 4403 C CA . HIS A 1 558 ? 8.526 14.770 -29.190 1.00 95.25 558 HIS A CA 1
ATOM 4404 C C . HIS A 1 558 ? 7.298 14.537 -28.288 1.00 95.25 558 HIS A C 1
ATOM 4406 O O . HIS A 1 558 ? 6.181 14.948 -28.622 1.00 95.25 558 HIS A O 1
ATOM 4412 N N . ALA A 1 559 ? 7.484 13.884 -27.133 1.00 90.50 559 ALA A N 1
ATOM 4413 C CA . ALA A 1 559 ? 6.399 13.517 -26.216 1.00 90.50 559 ALA A CA 1
ATOM 4414 C C . ALA A 1 559 ? 6.818 13.453 -24.731 1.00 90.50 559 ALA A C 1
ATOM 4416 O O . ALA A 1 559 ? 7.970 13.209 -24.386 1.00 90.50 559 ALA A O 1
ATOM 4417 N N . ILE A 1 560 ? 5.835 13.633 -23.834 1.00 84.94 560 ILE A N 1
ATOM 4418 C CA . ILE A 1 560 ? 6.031 13.732 -22.370 1.00 84.94 560 ILE A CA 1
ATOM 4419 C C . ILE A 1 560 ? 6.172 12.364 -21.682 1.00 84.94 560 ILE A C 1
ATOM 4421 O O . ILE A 1 560 ? 6.770 12.270 -20.605 1.00 84.94 560 ILE A O 1
ATOM 4425 N N . SER A 1 561 ? 5.619 11.300 -22.273 1.00 83.69 561 SER A N 1
ATOM 4426 C CA . SER A 1 561 ? 5.734 9.939 -21.726 1.00 83.69 561 SER A CA 1
ATOM 4427 C C . SER A 1 561 ? 7.161 9.406 -21.871 1.00 83.69 561 SER A C 1
ATOM 4429 O O . SER A 1 561 ? 8.024 10.078 -22.434 1.00 83.69 561 SER A O 1
ATOM 4431 N N . LEU A 1 562 ? 7.429 8.223 -21.325 1.00 83.62 562 LEU A N 1
ATOM 4432 C CA . LEU A 1 562 ? 8.746 7.591 -21.346 1.00 83.62 562 LEU A CA 1
ATOM 4433 C C . LEU A 1 562 ? 8.649 6.088 -21.013 1.00 83.62 562 LEU A C 1
ATOM 4435 O O . LEU A 1 562 ? 7.602 5.627 -20.558 1.00 83.62 562 LEU A O 1
ATOM 4439 N N . GLY A 1 563 ? 9.726 5.335 -21.255 1.00 74.81 563 GLY A N 1
ATOM 4440 C CA . GLY A 1 563 ? 9.804 3.891 -20.975 1.00 74.81 563 GLY A CA 1
ATOM 4441 C C . GLY A 1 563 ? 9.094 2.977 -21.979 1.00 74.81 563 GLY A C 1
ATOM 4442 O O . GLY A 1 563 ? 8.927 1.792 -21.696 1.00 74.81 563 GLY A O 1
ATOM 4443 N N . GLY A 1 564 ? 8.649 3.523 -23.114 1.00 72.50 564 GLY A N 1
ATOM 4444 C CA . GLY A 1 564 ? 8.061 2.765 -24.217 1.00 72.50 564 GLY A CA 1
ATOM 4445 C C . GLY A 1 564 ? 9.100 2.008 -25.048 1.00 72.50 564 GLY A C 1
ATOM 4446 O O . GLY A 1 564 ? 10.298 2.010 -24.755 1.00 72.50 564 GLY A O 1
ATOM 4447 N N . THR A 1 565 ? 8.624 1.356 -26.110 1.00 80.50 565 THR A N 1
ATOM 4448 C CA . THR A 1 565 ? 9.506 0.779 -27.140 1.00 80.50 565 THR A CA 1
ATOM 4449 C C . THR A 1 565 ? 10.139 1.856 -28.016 1.00 80.50 565 THR A C 1
ATOM 4451 O O . THR A 1 565 ? 11.218 1.659 -28.562 1.00 80.50 565 THR A O 1
ATOM 4454 N N . GLU A 1 566 ? 9.455 2.983 -28.129 1.00 84.56 566 GLU A N 1
ATOM 4455 C CA . GLU A 1 566 ? 9.810 4.159 -28.894 1.00 84.56 566 GLU A CA 1
ATOM 4456 C C . GLU A 1 566 ? 10.668 5.140 -28.087 1.00 84.56 566 GLU A C 1
ATOM 4458 O O . GLU A 1 566 ? 10.512 5.309 -26.872 1.00 84.56 566 GLU A O 1
ATOM 4463 N N . SER A 1 567 ? 11.563 5.812 -28.796 1.00 88.50 567 SER A N 1
ATOM 4464 C CA . SER A 1 567 ? 12.415 6.871 -28.292 1.00 88.50 567 SER A CA 1
ATOM 4465 C C . SER A 1 567 ? 11.628 8.175 -28.181 1.00 88.50 567 SER A C 1
ATOM 4467 O O . SER A 1 567 ? 11.116 8.691 -29.173 1.00 88.50 567 SER A O 1
ATOM 4469 N N . LEU A 1 568 ? 11.549 8.731 -26.968 1.00 92.50 568 LEU A N 1
ATOM 4470 C CA . LEU A 1 568 ? 10.777 9.942 -26.669 1.00 92.50 568 LEU A CA 1
ATOM 4471 C C . LEU A 1 568 ? 11.664 11.045 -26.104 1.00 92.50 568 LEU A C 1
ATOM 4473 O O . LEU A 1 568 ? 12.435 10.814 -25.172 1.00 92.50 568 LEU A O 1
ATOM 4477 N N . MET A 1 569 ? 11.502 12.267 -26.597 1.00 93.44 569 MET A N 1
ATOM 4478 C CA . MET A 1 569 ? 12.237 13.437 -26.127 1.00 93.44 569 MET A CA 1
ATOM 4479 C C . MET A 1 569 ? 11.285 14.558 -25.713 1.00 93.44 569 MET A C 1
ATOM 4481 O O . MET A 1 569 ? 10.296 14.830 -26.387 1.00 93.44 569 MET A O 1
ATOM 4485 N N . GLU A 1 570 ? 11.594 15.247 -24.615 1.00 94.12 570 GLU A N 1
ATOM 4486 C CA . GLU A 1 570 ? 10.878 16.458 -24.208 1.00 94.12 570 GLU A CA 1
ATOM 4487 C C . GLU A 1 570 ? 11.819 17.547 -23.691 1.00 94.12 570 GLU A C 1
ATOM 4489 O O . GLU A 1 570 ? 12.919 17.274 -23.209 1.00 94.12 570 GLU A O 1
ATOM 4494 N N . HIS A 1 571 ? 11.333 18.788 -23.724 1.00 94.81 571 HIS A N 1
ATOM 4495 C CA . HIS A 1 571 ? 11.903 19.916 -22.992 1.00 94.81 571 HIS A CA 1
ATOM 4496 C C . HIS A 1 571 ? 11.083 20.146 -21.700 1.00 94.81 571 HIS A C 1
ATOM 4498 O O . HIS A 1 571 ? 10.004 20.757 -21.756 1.00 94.81 571 HIS A O 1
ATOM 4504 N N . PRO A 1 572 ? 11.546 19.670 -20.520 1.00 91.88 572 PRO A N 1
ATOM 4505 C CA . PRO A 1 572 ? 10.726 19.617 -19.307 1.00 91.88 572 PRO A CA 1
ATOM 4506 C C . PRO A 1 572 ? 10.192 20.981 -18.863 1.00 91.88 572 PRO A C 1
ATOM 4508 O O . PRO A 1 572 ? 9.041 21.081 -18.437 1.00 91.88 572 PRO A O 1
ATOM 4511 N N . LEU A 1 573 ? 10.977 22.054 -19.015 1.00 90.31 573 LEU A N 1
ATOM 4512 C CA . LEU A 1 573 ? 10.591 23.399 -18.577 1.00 90.31 573 LEU A CA 1
ATOM 4513 C C . LEU A 1 573 ? 9.410 23.989 -19.372 1.00 90.31 573 LEU A C 1
ATOM 4515 O O . LEU A 1 573 ? 8.656 24.801 -18.835 1.00 90.31 573 LEU A O 1
ATOM 4519 N N . SER A 1 574 ? 9.211 23.614 -20.639 1.00 88.44 574 SER A N 1
ATOM 4520 C CA . SER A 1 574 ? 8.024 24.054 -21.395 1.00 88.44 574 SER A CA 1
ATOM 4521 C C . SER A 1 574 ? 6.876 23.051 -21.365 1.00 88.44 574 SER A C 1
ATOM 4523 O O . SER A 1 574 ? 5.795 23.379 -21.848 1.00 88.44 574 SER A O 1
ATOM 4525 N N . MET A 1 575 ? 7.103 21.849 -20.833 1.00 88.50 575 MET A N 1
ATOM 4526 C CA . MET A 1 575 ? 6.159 20.736 -20.889 1.00 88.50 575 MET A CA 1
ATOM 4527 C C . MET A 1 575 ? 5.855 20.211 -19.480 1.00 88.50 575 MET A C 1
ATOM 4529 O O . MET A 1 575 ? 5.058 20.812 -18.761 1.00 88.50 575 MET A O 1
ATOM 4533 N N . SER A 1 576 ? 6.485 19.106 -19.074 1.00 81.94 576 SER A N 1
ATOM 4534 C CA . SER A 1 576 ? 6.135 18.325 -17.883 1.00 81.94 576 SER A CA 1
ATOM 4535 C C . SER A 1 576 ? 6.391 19.025 -16.548 1.00 81.94 576 SER A C 1
ATOM 4537 O O . SER A 1 576 ? 5.605 18.844 -15.616 1.00 81.94 576 SER A O 1
ATOM 4539 N N . HIS A 1 577 ? 7.460 19.822 -16.455 1.00 83.75 577 HIS A N 1
ATOM 4540 C CA . HIS A 1 577 ? 7.926 20.452 -15.217 1.00 83.75 577 HIS A CA 1
ATOM 4541 C C . HIS A 1 577 ? 7.930 21.989 -15.267 1.00 83.75 577 HIS A C 1
ATOM 4543 O O . HIS A 1 577 ? 8.660 22.662 -14.544 1.00 83.75 577 HIS A O 1
ATOM 4549 N N . GLY A 1 578 ? 7.104 22.559 -16.144 1.00 79.38 578 GLY A N 1
ATOM 4550 C CA . GLY A 1 578 ? 7.185 23.966 -16.505 1.00 79.38 578 GLY A CA 1
ATOM 4551 C C . GLY A 1 578 ? 6.554 24.980 -15.550 1.00 79.38 578 GLY A C 1
ATOM 4552 O O . GLY A 1 578 ? 6.358 24.756 -14.354 1.00 79.38 578 GLY A O 1
ATOM 4553 N N . LYS A 1 579 ? 6.194 26.139 -16.124 1.00 74.56 579 LYS A N 1
ATOM 4554 C CA . LYS A 1 579 ? 5.703 27.348 -15.424 1.00 74.56 579 LYS A CA 1
ATOM 4555 C C . LYS A 1 579 ? 4.641 27.085 -14.354 1.00 74.56 579 LYS A C 1
ATOM 4557 O O . LYS A 1 579 ? 4.614 27.786 -13.346 1.00 74.56 579 LYS A O 1
ATOM 4562 N N . GLN A 1 580 ? 3.774 26.094 -14.555 1.00 77.19 580 GLN A N 1
ATOM 4563 C CA . GLN A 1 580 ? 2.726 25.762 -13.593 1.00 77.19 580 GLN A CA 1
ATOM 4564 C C . GLN A 1 580 ? 3.300 25.270 -12.256 1.00 77.19 580 GLN A C 1
ATOM 4566 O O . GLN A 1 580 ? 2.843 25.722 -11.210 1.00 77.19 580 GLN A O 1
ATOM 4571 N N . LEU A 1 581 ? 4.319 24.408 -12.258 1.00 81.69 581 LEU A N 1
ATOM 4572 C CA . LEU A 1 581 ? 4.962 23.943 -11.023 1.00 81.69 581 LEU A CA 1
ATOM 4573 C C . LEU A 1 581 ? 5.760 25.060 -10.357 1.00 81.69 581 LEU A C 1
ATOM 4575 O O . LEU A 1 581 ? 5.662 25.244 -9.146 1.00 81.69 581 LEU A O 1
ATOM 4579 N N . ILE A 1 582 ? 6.472 25.862 -11.152 1.00 82.44 582 ILE A N 1
ATOM 4580 C CA . ILE A 1 582 ? 7.211 27.030 -10.654 1.00 82.44 582 ILE A CA 1
ATOM 4581 C C . ILE A 1 582 ? 6.253 27.999 -9.948 1.00 82.44 582 ILE A C 1
ATOM 4583 O O . ILE A 1 582 ? 6.530 28.440 -8.836 1.00 82.44 582 ILE A O 1
ATOM 4587 N N . SER A 1 583 ? 5.072 28.257 -10.524 1.00 81.62 583 SER A N 1
ATOM 4588 C CA . SER A 1 583 ? 4.047 29.100 -9.890 1.00 81.62 583 SER A CA 1
ATOM 4589 C C . SER A 1 583 ? 3.495 28.524 -8.579 1.00 81.62 583 SER A C 1
ATOM 4591 O O . SER A 1 583 ? 3.017 29.275 -7.732 1.00 81.62 583 SER A O 1
ATOM 4593 N N . LYS A 1 584 ? 3.598 27.202 -8.386 1.00 80.19 584 LYS A N 1
ATOM 4594 C CA . LYS A 1 584 ? 3.243 26.497 -7.146 1.00 80.19 584 LYS A CA 1
ATOM 4595 C C . LYS A 1 584 ? 4.407 26.420 -6.147 1.00 80.19 584 LYS A C 1
ATOM 4597 O O . LYS A 1 584 ? 4.258 25.790 -5.104 1.00 80.19 584 LYS A O 1
ATOM 4602 N N . GLY A 1 585 ? 5.546 27.051 -6.437 1.00 82.06 585 GLY A N 1
ATOM 4603 C CA . GLY A 1 585 ? 6.716 27.061 -5.559 1.00 82.06 585 GLY A CA 1
ATOM 4604 C C . GLY A 1 585 ? 7.564 25.793 -5.647 1.00 82.06 585 GLY A C 1
ATOM 4605 O O . GLY A 1 585 ? 8.069 25.341 -4.623 1.00 82.06 585 GLY A O 1
ATOM 4606 N N . TRP A 1 586 ? 7.689 25.200 -6.839 1.00 83.25 586 TRP A N 1
ATOM 4607 C CA . TRP A 1 586 ? 8.641 24.115 -7.098 1.00 83.25 586 TRP A CA 1
ATOM 4608 C C . TRP A 1 586 ? 10.057 24.502 -6.626 1.00 83.25 586 TRP A C 1
ATOM 4610 O O . TRP A 1 586 ? 10.598 25.481 -7.144 1.00 83.25 586 TRP A O 1
ATOM 4620 N N . PRO A 1 587 ? 10.659 23.771 -5.667 1.00 79.12 587 PRO A N 1
ATOM 4621 C CA . PRO A 1 587 ? 11.968 24.127 -5.121 1.00 79.12 587 PRO A CA 1
ATOM 4622 C C . PRO A 1 587 ? 13.145 23.545 -5.911 1.00 79.12 587 PRO A C 1
ATOM 4624 O O . PRO A 1 587 ? 14.281 23.891 -5.612 1.00 79.12 587 PRO A O 1
ATOM 4627 N N . GLY A 1 588 ? 12.884 22.638 -6.857 1.00 76.56 588 GLY A N 1
ATOM 4628 C CA . GLY A 1 588 ? 13.919 21.844 -7.513 1.00 76.56 588 GLY A CA 1
ATOM 4629 C C . GLY A 1 588 ? 14.578 22.547 -8.696 1.00 76.56 588 GLY A C 1
ATOM 4630 O O . GLY A 1 588 ? 13.985 23.413 -9.345 1.00 76.56 588 GLY A O 1
ATOM 4631 N N . THR A 1 589 ? 15.783 22.107 -9.033 1.00 79.00 589 THR A N 1
ATOM 4632 C CA . THR A 1 589 ? 16.547 22.644 -10.166 1.00 79.00 589 THR A CA 1
ATOM 4633 C C . THR A 1 589 ? 15.982 22.186 -11.522 1.00 79.00 589 THR A C 1
ATOM 4635 O O . THR A 1 589 ? 15.867 20.994 -11.791 1.00 79.00 589 THR A O 1
ATOM 4638 N N . ILE A 1 590 ? 15.643 23.129 -12.413 1.00 83.88 590 ILE A N 1
ATOM 4639 C CA . ILE A 1 590 ? 15.281 22.857 -13.818 1.00 83.88 590 ILE A CA 1
ATOM 4640 C C . ILE A 1 590 ? 16.013 23.868 -14.699 1.00 83.88 590 ILE A C 1
ATOM 4642 O O . ILE A 1 590 ? 15.777 25.072 -14.601 1.00 83.88 590 ILE A O 1
ATOM 4646 N N . HIS A 1 591 ? 16.911 23.387 -15.557 1.00 87.31 591 HIS A N 1
ATOM 4647 C CA . HIS A 1 591 ? 17.677 24.258 -16.447 1.00 87.31 591 HIS A CA 1
ATOM 4648 C C . HIS A 1 591 ? 16.877 24.642 -17.698 1.00 87.31 591 HIS A C 1
ATOM 4650 O O . HIS A 1 591 ? 16.133 23.831 -18.244 1.00 87.31 591 HIS A O 1
ATOM 4656 N N . GLU A 1 592 ? 17.092 25.863 -18.192 1.00 91.31 592 GLU A N 1
ATOM 4657 C CA . GLU A 1 592 ? 16.412 26.402 -19.378 1.00 91.31 592 GLU A CA 1
ATOM 4658 C C . GLU A 1 592 ? 16.667 25.614 -20.664 1.00 91.31 592 GLU A C 1
ATOM 4660 O O . GLU A 1 592 ? 15.796 25.557 -21.518 1.00 91.31 592 GLU A O 1
ATOM 4665 N N . GLY A 1 593 ? 17.849 25.020 -20.821 1.00 93.69 593 GLY A N 1
ATOM 4666 C CA . GLY A 1 593 ? 18.191 24.194 -21.978 1.00 93.69 593 GLY A CA 1
ATOM 4667 C C . GLY A 1 593 ? 18.064 22.692 -21.731 1.00 93.69 593 GLY A C 1
ATOM 4668 O O . GLY A 1 593 ? 18.652 21.921 -22.483 1.00 93.69 593 GLY A O 1
ATOM 4669 N N . MET A 1 594 ? 17.397 22.257 -20.658 1.00 93.44 594 MET A N 1
ATOM 4670 C CA . MET A 1 594 ? 17.320 20.838 -20.306 1.00 93.44 594 MET A CA 1
ATOM 4671 C C . MET A 1 594 ? 16.428 20.068 -21.276 1.00 93.44 594 MET A C 1
ATOM 4673 O O . MET A 1 594 ? 15.274 20.422 -21.485 1.00 93.44 594 MET A O 1
ATOM 4677 N N . ILE A 1 595 ? 16.934 18.958 -21.792 1.00 93.00 595 ILE A N 1
ATOM 4678 C CA . ILE A 1 595 ? 16.184 17.973 -22.558 1.00 93.00 595 ILE A CA 1
ATOM 4679 C C . ILE A 1 595 ? 16.204 16.664 -21.785 1.00 93.00 595 ILE A C 1
ATOM 4681 O O . ILE A 1 595 ? 17.253 16.237 -21.303 1.00 93.00 595 ILE A O 1
ATOM 4685 N N . ARG A 1 596 ? 15.040 16.025 -21.684 1.00 92.75 596 ARG A N 1
ATOM 4686 C CA . ARG A 1 596 ? 14.897 14.668 -21.165 1.00 92.75 596 ARG A CA 1
ATOM 4687 C C . ARG A 1 596 ? 14.654 13.736 -22.340 1.00 92.75 596 ARG A C 1
ATOM 4689 O O . ARG A 1 596 ? 13.745 13.964 -23.133 1.00 92.75 596 ARG A O 1
ATOM 4696 N N . PHE A 1 597 ? 15.436 12.673 -22.411 1.00 89.75 597 PHE A N 1
ATOM 4697 C CA . PHE A 1 597 ? 15.400 11.688 -23.473 1.00 89.75 597 PHE A CA 1
ATOM 4698 C C . PHE A 1 597 ? 15.196 10.288 -22.889 1.00 89.75 597 PHE A C 1
ATOM 4700 O O . PHE A 1 597 ? 15.950 9.830 -22.033 1.00 89.75 597 PHE A O 1
ATOM 4707 N N . SER A 1 598 ? 14.131 9.634 -23.331 1.00 88.56 598 SER A N 1
ATOM 4708 C CA . SER A 1 598 ? 13.799 8.243 -23.057 1.00 88.56 598 SER A CA 1
ATOM 4709 C C . SER A 1 598 ? 14.206 7.421 -24.265 1.00 88.56 598 SER A C 1
ATOM 4711 O O . SER A 1 598 ? 13.484 7.417 -25.255 1.00 88.56 598 SER A O 1
ATOM 4713 N N . VAL A 1 599 ? 15.344 6.741 -24.185 1.00 84.19 599 VAL A N 1
ATOM 4714 C CA . VAL A 1 599 ? 15.847 5.882 -25.260 1.00 84.19 599 VAL A CA 1
ATOM 4715 C C . VAL A 1 599 ? 15.003 4.607 -25.338 1.00 84.19 599 VAL A C 1
ATOM 4717 O O . VAL A 1 599 ? 14.868 3.890 -24.341 1.00 84.19 599 VAL A O 1
ATOM 4720 N N . GLY A 1 600 ? 14.439 4.354 -26.517 1.00 80.69 600 GLY A N 1
ATOM 4721 C CA . GLY A 1 600 ? 13.663 3.166 -26.858 1.00 80.69 600 GLY A CA 1
ATOM 4722 C C . GLY A 1 600 ? 14.539 1.971 -27.248 1.00 80.69 600 GLY A C 1
ATOM 4723 O O . GLY A 1 600 ? 15.647 1.790 -26.737 1.00 80.69 600 GLY A O 1
ATOM 4724 N N . ILE A 1 601 ? 14.017 1.117 -28.129 1.00 80.38 601 ILE A N 1
ATOM 4725 C CA . ILE A 1 601 ? 14.690 -0.100 -28.620 1.00 80.38 601 ILE A CA 1
ATOM 4726 C C . ILE A 1 601 ? 15.035 -0.039 -30.114 1.00 80.38 601 ILE A C 1
ATOM 4728 O O . ILE A 1 601 ? 15.265 -1.079 -30.738 1.00 80.38 601 ILE A O 1
ATOM 4732 N N . GLU A 1 602 ? 15.034 1.156 -30.703 1.00 84.19 602 GLU A N 1
ATOM 4733 C CA . GLU A 1 602 ? 15.458 1.370 -32.084 1.00 84.19 602 GLU A CA 1
ATOM 4734 C C . GLU A 1 602 ? 16.938 1.019 -32.299 1.00 84.19 602 GLU A C 1
ATOM 4736 O O . GLU A 1 602 ? 17.719 0.823 -31.362 1.00 84.19 602 GLU A O 1
ATOM 4741 N N . ASN A 1 603 ? 17.338 0.931 -33.569 1.00 82.62 603 ASN A N 1
ATOM 4742 C CA . ASN A 1 603 ? 18.740 0.783 -33.921 1.00 82.62 603 ASN A CA 1
ATOM 4743 C C . ASN A 1 603 ? 19.540 2.010 -33.432 1.00 82.62 603 ASN A C 1
ATOM 4745 O O . ASN A 1 603 ? 19.142 3.154 -33.643 1.00 82.62 603 ASN A O 1
ATOM 4749 N N . VAL A 1 604 ? 20.667 1.765 -32.756 1.00 79.38 604 VAL A N 1
ATOM 4750 C CA . VAL A 1 604 ? 21.437 2.831 -32.098 1.00 79.38 604 VAL A CA 1
ATOM 4751 C C . VAL A 1 604 ? 22.069 3.792 -33.104 1.00 79.38 604 VAL A C 1
ATOM 4753 O O . VAL A 1 604 ? 22.166 4.982 -32.820 1.00 79.38 604 VAL A O 1
ATOM 4756 N N . GLU A 1 605 ? 22.467 3.306 -34.281 1.00 83.19 605 GLU A N 1
ATOM 4757 C CA . GLU A 1 605 ? 23.023 4.143 -35.341 1.00 83.19 605 GLU A CA 1
ATOM 4758 C C . GLU A 1 605 ? 21.970 5.097 -35.920 1.00 83.19 605 GLU A C 1
ATOM 4760 O O . GLU A 1 605 ? 22.291 6.256 -36.170 1.00 83.19 605 GLU A O 1
ATOM 4765 N N . ASP A 1 606 ? 20.717 4.655 -36.053 1.00 87.19 606 ASP A N 1
ATOM 4766 C CA . ASP A 1 606 ? 19.603 5.510 -36.483 1.00 87.19 606 ASP A CA 1
ATOM 4767 C C . ASP A 1 606 ? 19.285 6.595 -35.442 1.00 87.19 606 ASP A C 1
ATOM 4769 O O . ASP A 1 606 ? 19.052 7.747 -35.802 1.00 87.19 606 ASP A O 1
ATOM 4773 N N . LEU A 1 607 ? 19.324 6.256 -34.147 1.00 85.38 607 LEU A N 1
ATOM 4774 C CA . LEU A 1 607 ? 19.123 7.235 -33.072 1.00 85.38 607 LEU A CA 1
ATOM 4775 C C . LEU A 1 607 ? 20.254 8.264 -33.010 1.00 85.38 607 LEU A C 1
ATOM 4777 O O . LEU A 1 607 ? 19.991 9.442 -32.795 1.00 85.38 607 LEU A O 1
ATOM 4781 N N . ILE A 1 608 ? 21.505 7.839 -33.202 1.00 82.75 608 ILE A N 1
ATOM 4782 C CA . ILE A 1 608 ? 22.649 8.757 -33.286 1.00 82.75 608 ILE A CA 1
ATOM 4783 C C . ILE A 1 608 ? 22.507 9.659 -34.516 1.00 82.75 608 ILE A C 1
ATOM 4785 O O . ILE A 1 608 ? 22.665 10.867 -34.393 1.00 82.75 608 ILE A O 1
ATOM 4789 N N . ALA A 1 609 ? 22.139 9.100 -35.671 1.00 88.06 609 ALA A N 1
ATOM 4790 C CA . ALA A 1 609 ? 21.957 9.861 -36.905 1.00 88.06 609 ALA A CA 1
ATOM 4791 C C . ALA A 1 609 ? 20.788 10.861 -36.855 1.00 88.06 609 ALA A C 1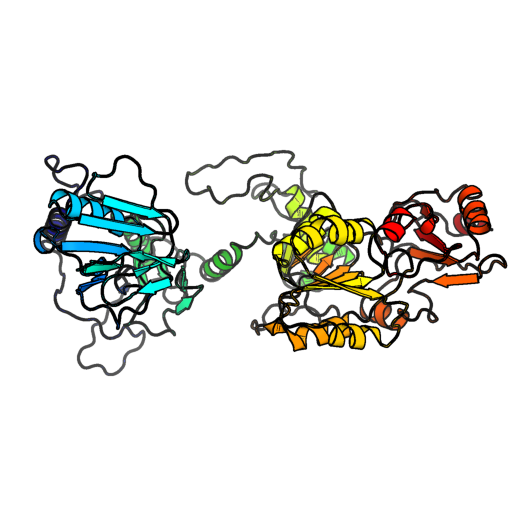
ATOM 4793 O O . ALA A 1 609 ? 20.789 11.818 -37.621 1.00 88.06 609 ALA A O 1
ATOM 4794 N N . ASP A 1 610 ? 19.783 10.635 -36.004 1.00 90.19 610 ASP A N 1
ATOM 4795 C CA . ASP A 1 610 ? 18.688 11.586 -35.771 1.00 90.19 610 ASP A CA 1
ATOM 4796 C C . ASP A 1 610 ? 19.058 12.693 -34.765 1.00 90.19 610 ASP A C 1
ATOM 4798 O O . ASP A 1 610 ? 18.442 13.759 -34.755 1.00 90.19 610 ASP A O 1
ATOM 4802 N N . LEU A 1 611 ? 20.049 12.435 -33.903 1.00 85.94 611 LEU A N 1
ATOM 4803 C CA . LEU A 1 611 ? 20.580 13.398 -32.934 1.00 85.94 611 LEU A CA 1
ATOM 4804 C C . LEU A 1 611 ? 21.655 14.326 -33.530 1.00 85.94 611 LEU A C 1
ATOM 4806 O O . LEU A 1 611 ? 21.746 15.473 -33.083 1.00 85.94 611 LEU A O 1
ATOM 4810 N N . ASP A 1 612 ? 22.461 13.824 -34.473 1.00 82.19 612 ASP A N 1
ATOM 4811 C CA . ASP A 1 612 ? 23.491 14.563 -35.230 1.00 82.19 612 ASP A CA 1
ATOM 4812 C C . ASP A 1 612 ? 22.883 15.548 -36.249 1.00 82.19 612 ASP A C 1
ATOM 4814 O O . ASP A 1 612 ? 23.366 16.710 -36.313 1.00 82.19 612 ASP A O 1
#

Radius of gyration: 32.58 Å; chains: 1; bounding box: 76×70×82 Å

pLDDT: mean 79.61, std 16.71, range [27.83, 98.0]

Secondary structure (DSSP, 8-state):
--BTTBPPPTTS-SS--HHHHHHHHHHHTTTS----S-------SS----SS----S-EEE---SSSEE---S--TT--SEEEETTT---GGGGTT-EEEEE--SHHHHHHHHHHHTTT-EEEEE-TT---SS--TTEEEE-S-EEEEETTEEEETT-PEE---SEEEE---EE---TTS-TTT-EEETTTTEEETEETTTEETTSTTTEEE----SSS-HHHHHHHHHHHHHHHHTTSSPPPPHHHHHHHHHHHHTTS-----BHHHHHHGGGGGGS-HHHHHHH--B---SS---SS------S----SSGGGTTSPPTTT--HHHHHHHHHHHHHHTEEEEEE-SSHHHHHHHHHHHH--TT-EEEEEES--HHHHHHIIIIITTTT-EEEEEEHHHHGGGHHHHHHHH--TTEEEEEEESSBTTTTB---HHHHHHHHHHTTTT--EEEEEBSSSEEEEEE--TTS---TTS--------EEEE--S---TTS--------TT--EEE-TTSTTSTTHHHHHHH-SS--SEEEEE-SSHHHHHHHHHH-SSSEE-S--SSSS-EEE-GGGTTTSHHHHHTT--S---TTEEEEE--SS-HHHHHHHH-

InterPro domains:
  IPR000277 Cys/Met metabolism, pyridoxal phosphate-dependent enzyme [PF01053] (293-450)
  IPR000277 Cys/Met metabolism, pyridoxal phosphate-dependent enzyme [PF01053] (508-612)
  IPR000277 Cys/Met metabolism, pyridoxal phosphate-dependent enzyme [PTHR11808] (290-508)
  IPR015421 Pyridoxal phosphate-dependent transferase, major domain [G3DSA:3.40.640.10] (322-461)
  IPR015422 Pyridoxal phosphate-dependent transferase, small domain [G3DSA:3.90.1150.10] (478-612)
  IPR015424 Pyridoxal phosphate-dependent transferase [SSF53383] (300-612)
  IPR020946 Flavin monooxygenase-like [PF00743] (1-129)
  IPR020946 Flavin monooxygenase-like [PF00743] (138-248)
  IPR036188 FAD/NAD(P)-binding domain superfamily [G3DSA:3.50.50.60] (5-146)
  IPR036188 FAD/NAD(P)-binding domain superfamily [G3DSA:3.50.50.60] (159-321)
  IPR036188 FAD/NAD(P)-binding domain superfamily [SSF51905] (1-129)
  IPR036188 FAD/NAD(P)-binding domain superfamily [SSF51905] (98-264)

Organism: NCBI:txid2018661

Sequence (612 aa):
MMFENFPYPDDKPSFLDSQDVLDYLKKYAEGLPIKYNHTVKQVIVDE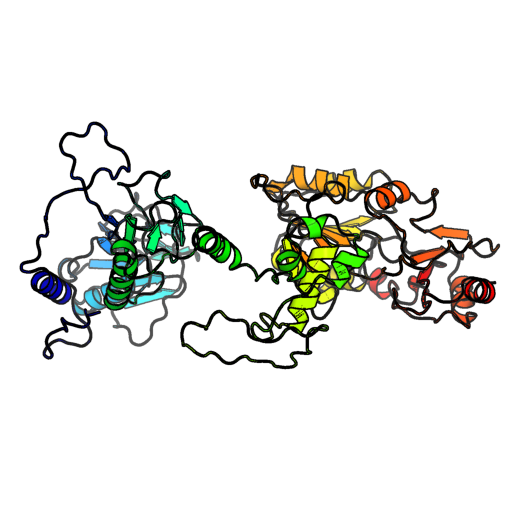LGIVSSFLYDIVFVCNGHYFDPYIPLDYSRFKGVTLHSHDYRRASDYRGQNVLIIGAGPSGIDIALQLADQNVQVTLMSRNAKYKDIPSNITQIAEQITEIVEDGAITKSGMRIGSIDTIIFGTGYNIKFPFLSSNIVDIKVNNQMISPLYEHVVHIRYPTSLYFIGICHLAITFPLFEIQVRMSLSFALQKKALPPQHELESFEMKWWIFAFPHGKNAGYDKLGDDFAKLHVDTRLQVSHAKPLESVDPVVVPIYQTTTYRFRTVGQWAEPNHRCGNPTTENVEVIINELEQGQGTLLYSSGLAAGTAVFMEFLEAGAHLICLIPVYSSTFSFLMDTMKKFGVEITFIDVDAEADNCTVAVEKAMKPNTKLVFCEMVGNPTMSVPDILETMAVAHKHKDNVISNCVMRSLFIVSQACHNPTQGYERGKEESAATKALYLIDTTFASPYLVQPIKFEADLVKSVTYPGLESHPGHKYTKQLMKKFSGMVAFNVGTVENAAKVVQSIRVIEHAISLGGTESLMEHPLSMSHGKQLISKGWPGTIHEGMIRFSVGIENVEDLIADLD